Protein AF-0000000074067896 (afdb_homodimer)

InterPro domains:
  IPR001763 Rhodanese-like domain [PF00581] (88-175)
  IPR001763 Rhodanese-like domain [PF00581] (218-320)
  IPR001763 Rhodanese-like domain [PS50206] (88-178)
  IPR001763 Rhodanese-like domain [PS50206] (243-328)
  IPR001763 Rhodanese-like domain [SM00450] (63-179)
  IPR001763 Rhodanese-like domain [SM00450] (208-325)
  IPR036873 Rhodanese-like domain superfamily [G3DSA:3.40.250.10] (55-195)
  IPR036873 Rhodanese-like domain superfamily [G3DSA:3.40.250.10] (203-328)
  IPR036873 Rhodanese-like domain superfamily [SSF52821] (59-175)
  IPR036873 Rhodanese-like domain superfamily [SSF52821] (201-320)
  IPR045078 Sulfurtransferase TST/MPST-like [PTHR11364] (62-326)

pLDDT: mean 81.61, std 26.77, range [20.41, 98.81]

Solvent-accessible surface area (backbone atoms only — not comparable to full-atom values): 37944 Å² total; per-residue (Å²): 138,82,81,78,78,79,77,76,78,80,76,79,82,77,80,79,77,75,78,75,72,79,80,76,76,78,79,76,80,80,75,83,76,83,76,79,80,77,83,74,81,74,78,76,73,74,65,79,75,66,58,75,70,67,72,69,76,68,55,58,63,33,46,58,67,55,50,49,51,40,60,74,68,63,53,71,62,45,41,30,37,34,28,48,94,54,46,70,59,37,50,53,49,38,35,67,46,34,56,60,84,36,38,83,39,58,44,73,65,51,28,58,96,49,39,70,52,48,55,67,56,40,28,54,54,42,14,63,59,34,36,36,70,80,36,37,34,35,28,20,19,80,52,76,51,31,45,18,30,32,52,48,48,50,41,41,32,29,55,46,74,51,50,26,33,38,51,33,19,49,53,41,42,52,56,48,31,77,74,34,84,86,50,61,67,40,59,50,86,65,77,54,91,40,78,29,66,39,72,43,26,41,41,49,74,46,45,45,53,70,70,57,56,58,52,31,75,75,66,59,66,46,48,43,36,31,24,34,49,72,47,32,43,59,18,69,39,81,93,57,95,30,31,37,57,61,85,46,39,77,54,39,57,71,67,48,37,38,76,89,79,47,37,71,48,50,71,67,55,40,50,49,53,39,50,75,62,67,58,51,69,88,40,39,32,36,27,20,15,74,63,30,34,51,14,28,33,49,44,52,52,38,46,74,71,64,33,50,51,21,36,28,44,60,25,47,64,45,43,69,71,70,50,59,72,89,46,40,53,47,49,77,70,76,69,78,126,139,82,83,76,78,80,77,75,77,81,76,78,82,76,80,79,78,75,78,75,74,77,80,77,76,76,81,75,78,81,77,81,75,83,79,81,79,78,83,75,80,73,78,75,73,74,67,78,73,67,58,76,70,67,70,68,78,67,56,59,62,33,46,56,66,55,50,49,51,41,59,73,69,64,53,70,61,44,41,31,36,35,28,49,94,54,47,69,59,35,49,53,49,37,34,65,46,35,58,59,87,35,38,83,39,57,42,75,64,50,28,58,95,48,37,68,52,45,55,66,56,39,29,54,53,43,13,63,59,33,36,36,72,80,36,36,34,36,27,20,20,80,53,77,50,30,47,20,30,32,52,48,48,50,41,40,32,30,55,47,75,50,49,26,32,39,52,34,19,49,54,41,42,51,55,48,31,76,74,34,84,85,50,60,67,36,59,51,85,64,76,53,90,39,77,29,66,39,73,42,27,42,41,52,74,46,46,47,53,70,69,58,56,58,51,31,76,74,66,59,65,48,49,43,36,32,25,34,49,72,48,33,42,60,18,69,41,81,96,54,96,30,30,37,56,62,86,45,39,79,52,40,58,70,66,47,36,38,76,90,78,47,39,70,49,52,71,69,55,40,50,50,52,40,50,75,62,66,60,49,70,90,40,39,33,37,28,21,15,74,63,32,35,52,13,28,33,49,43,51,52,39,46,74,71,63,33,50,52,21,34,28,44,60,25,48,63,45,43,70,71,68,49,58,74,89,46,40,53,47,49,78,70,76,69,78,127

Sequence (674 aa):
MSLVVLQHPLVPVNEQVVNSLPPLPPPLNPTHLAIHNTKKTISYDVPSLTSPLFSKKYEVDISPNHLLTLLITKRKICLFEASTGDEARSREQFLTEHIETAQLLYHSNLSHSGVPVHPLQFQRYTRSLGVDNDCHVVIYDRGQMIWSTYAAWIFKLFGHQRVSILSGGFLAWKTQMARSAQYHTDSGEEEPPGQGDLLTSWNHSLVITFDDVLLNTELHTYDVVDAQTKQEYMGEASGALYGHIQGAVNVPIDTMYDWKTNKWRSAAEIEQTFGEAGLSRNKPVIVYCSTSLRSSMLWWVLKRMNYDARVYFGGWPEWVVRAPDDMKPLRKITIASMSLVVLQHPLVPVNEQVVNSLPPLPPPLNPTHLAIHNTKKTISYDVPSLTSPLFSKKYEVDISPNHLLTLLITKRKICLFEASTGDEARSREQFLTEHIETAQLLYHSNLSHSGVPVHPLQFQRYTRSLGVDNDCHVVIYDRGQMIWSTYAAWIFKLFGHQRVSILSGGFLAWKTQMARSAQYHTDSGEEEPPGQGDLLTSWNHSLVITFDDVLLNTELHTYDVVDAQTKQEYMGEASGALYGHIQGAVNVPIDTMYDWKTNKWRSAAEIEQTFGEAGLSRNKPVIVYCSTSLRSSMLWWVLKRMNYDARVYFGGWPEWVVRAPDDMKPLRKITIAS

Foldseek 3Di:
DDPPPPCPDDPDDPDDPPPPDPDDPDDPDPDPDPPPPPPPPPPPPVPPPPPVPPVPPQDQEDELVRVLVCVVVVPQAAEEEFADPPNVVVVVVVQAKDFPPYAYDYPVQQDDQLHGDDLVSVLQVVQQLVDALPHQYEYFYQQPLLRRLSVQLSCVQFPRDRYHYYQLGPNSLVVVVVVDVSTDMDHHHDHRPHGYHHHTDGDCLAADEPVVVQVCVPVVLAAEEEQEDPCQCQQNDPDDWGHDFPRYFYDHCCQQAPSVVRGGDDPVSVVVSCVVSVDDLVGAYEYAYDRQSRRSSVVSVCVVNNHRYYYHSCHPVVCVPPPDPVGTDTHPPPPDD/DDPPPPPPDDPDDPDDPPPPDPDDPDDPDPPPPPPDPPPPPPPPPVPPCVVVCPVPPQDQEDELVRVLVCVVVVPQAAEEEFADPPNVVVVVVVQAKDFPPYAYDYPVQQDDQLHGDDLVSVLQVVQQLVDALPHQYEYFYQQPLLRRLSVQLSCVQFPRDRYHYYQLGPNSLVVVVVVDVSTDMDHHHDHRPHGYHHHTDGDCLAADEPVVVQVCVPVVLAAEEEQEDPCQQQQNDPDDWGHDFPRHFYDHCCQQAPSVVRGGDDPVSVVVSCVVSVDDLVGAYEYAYDRQSRRSSVVSVCVVNNHRYYYHSCHPVVCVPPPDPVGTDTHPPPPDD

Organism: Necator americanus (NCBI:txid51031)

Nearest PDB structures (foldseek):
  5wqk-assembly2_B  TM=8.716E-01  e=8.643E-24  Mus musculus
  1uar-assembly1_A  TM=8.631E-01  e=3.890E-20  Thermus thermophilus
  1h4m-assembly1_X  TM=8.794E-01  e=1.154E-18  Azotobacter vinelandii
  3hwi-assembly1_A  TM=8.701E-01  e=8.975E-19  Mycobacterium tuberculosis
  3aax-assembly2_B  TM=8.329E-01  e=8.429E-19  Mycobacterium tuberculosis

Secondary structure (DSSP, 8-state):
---------------------PPPPP------------------------S--------SEE-HHHHHHHHHTT--EEEEEEP-S-HHHHHHHHHH-EETT-EEE-GGGTEETTEEPPHHHHHHHHHHTT--TT-EEEEE-SS-SHHHHHHHHHHHHTT---EEEETTHHHHHHHHHHH-TT--EE-SPPPP-S---------GGGB--HHHHHHHHHH--SEEEE-S-HHHHTT--SSS--B--TTPEE--GGGTEETTTTEEPPHHHHHHHHHHTT--TTS-EEEE-SSSHHHHHHHHHHHHTT--EEE-TTHHHHHHHHS-GGGS-B-------/---------------------PPPPP------------------------S--------SEE-HHHHHHHHHTT--EEEEEEP-S-HHHHHHHHHH-EETT-EEE-GGGTEETTEEPPHHHHHHHHHHTT--TT-EEEEE-SS-SHHHHHHHHHHHHTT---EEEETTHHHHHHHHHHH-TT--EE-SPPPP-S---------GGGB--HHHHHHHHHH--SEEEE-S-HHHHTT--SSS--B--TTPEE--GGGTEETTTTEEPPHHHHHHHHHHTT--TTS-EEEE-SSSHHHHHHHHHHHHTT--EEE-TTHHHHHHHHS-GGGS-B-------

Structure (mmCIF, N/CA/C/O backbone):
data_AF-0000000074067896-model_v1
#
loop_
_entity.id
_entity.type
_entity.pdbx_description
1 polymer 'Rhodanese-like protein'
#
loop_
_atom_site.group_PDB
_atom_site.id
_atom_site.type_symbol
_atom_site.label_atom_id
_atom_site.label_alt_id
_atom_site.label_comp_id
_atom_site.label_asym_id
_atom_site.label_entity_id
_atom_site.label_seq_id
_atom_site.pdbx_PDB_ins_code
_atom_site.Cartn_x
_atom_site.Cartn_y
_atom_site.Cartn_z
_atom_site.occupancy
_atom_site.B_iso_or_equiv
_atom_site.auth_seq_id
_atom_site.auth_comp_id
_atom_site.auth_asym_id
_atom_site.auth_atom_id
_atom_site.pdbx_PDB_model_num
ATOM 1 N N . MET A 1 1 ? 41.719 -53.062 34.812 1 25.62 1 MET A N 1
ATOM 2 C CA . MET A 1 1 ? 41.406 -51.625 34.75 1 25.62 1 MET A CA 1
ATOM 3 C C . MET A 1 1 ? 40.031 -51.406 34.125 1 25.62 1 MET A C 1
ATOM 5 O O . MET A 1 1 ? 39.844 -51.719 32.938 1 25.62 1 MET A O 1
ATOM 9 N N . SER A 1 2 ? 38.906 -51.562 34.875 1 25.03 2 SER A N 1
ATOM 10 C CA . SER A 1 2 ? 37.469 -51.844 34.688 1 25.03 2 SER A CA 1
ATOM 11 C C . SER A 1 2 ? 36.719 -50.625 34.188 1 25.03 2 SER A C 1
ATOM 13 O O . SER A 1 2 ? 36.781 -49.562 34.781 1 25.03 2 SER A O 1
ATOM 15 N N . LEU A 1 3 ? 36.625 -50.469 32.844 1 25.61 3 LEU A N 1
ATOM 16 C CA . LEU A 1 3 ? 36.094 -49.375 32.062 1 25.61 3 LEU A CA 1
ATOM 17 C C . LEU A 1 3 ? 34.625 -49.125 32.375 1 25.61 3 LEU A C 1
ATOM 19 O O . LEU A 1 3 ? 33.75 -49.969 32.094 1 25.61 3 LEU A O 1
ATOM 23 N N . VAL A 1 4 ? 34.281 -48.562 33.562 1 24.73 4 VAL A N 1
ATOM 24 C CA . VAL A 1 4 ? 32.938 -48.438 34.094 1 24.73 4 VAL A CA 1
ATOM 25 C C . VAL A 1 4 ? 32.094 -47.531 33.188 1 24.73 4 VAL A C 1
ATOM 27 O O . VAL A 1 4 ? 32.469 -46.375 32.906 1 24.73 4 VAL A O 1
ATOM 30 N N . VAL A 1 5 ? 31.359 -48.062 32.25 1 25.23 5 VAL A N 1
ATOM 31 C CA . VAL A 1 5 ? 30.5 -47.562 31.172 1 25.23 5 VAL A CA 1
ATOM 32 C C . VAL A 1 5 ? 29.359 -46.719 31.781 1 25.23 5 VAL A C 1
ATOM 34 O O . VAL A 1 5 ? 28.516 -47.281 32.5 1 25.23 5 VAL A O 1
ATOM 37 N N . LEU A 1 6 ? 29.594 -45.5 32.281 1 24.34 6 LEU A N 1
ATOM 38 C CA . LEU A 1 6 ? 28.641 -44.688 33.031 1 24.34 6 LEU A CA 1
ATOM 39 C C . LEU A 1 6 ? 27.391 -44.406 32.188 1 24.34 6 LEU A C 1
ATOM 41 O O . LEU A 1 6 ? 27.5 -43.906 31.062 1 24.34 6 LEU A O 1
ATOM 45 N N . GLN A 1 7 ? 26.359 -45.156 32.312 1 22.91 7 GLN A N 1
ATOM 46 C CA . GLN A 1 7 ? 25.062 -45.219 31.625 1 22.91 7 GLN A CA 1
ATOM 47 C C . GLN A 1 7 ? 24.266 -43.938 31.859 1 22.91 7 GLN A C 1
ATOM 49 O O . GLN A 1 7 ? 23.891 -43.656 33 1 22.91 7 GLN A O 1
ATOM 54 N N . HIS A 1 8 ? 24.594 -42.781 31.328 1 25.02 8 HIS A N 1
ATOM 55 C CA . HIS A 1 8 ? 23.875 -41.562 31.656 1 25.02 8 HIS A CA 1
ATOM 56 C C . HIS A 1 8 ? 22.422 -41.656 31.25 1 25.02 8 HIS A C 1
ATOM 58 O O . HIS A 1 8 ? 22.109 -42 30.109 1 25.02 8 HIS A O 1
ATOM 64 N N . PRO A 1 9 ? 21.516 -41.812 32.188 1 23.84 9 PRO A N 1
ATOM 65 C CA . PRO A 1 9 ? 20.094 -42.031 31.938 1 23.84 9 PRO A CA 1
ATOM 66 C C . PRO A 1 9 ? 19.453 -40.875 31.156 1 23.84 9 PRO A C 1
ATOM 68 O O . PRO A 1 9 ? 19.922 -39.75 31.219 1 23.84 9 PRO A O 1
ATOM 71 N N . LEU A 1 10 ? 18.734 -41.125 30.094 1 23.16 10 LEU A N 1
ATOM 72 C CA . LEU A 1 10 ? 18.031 -40.344 29.094 1 23.16 10 LEU A CA 1
ATOM 73 C C . LEU A 1 10 ? 16.922 -39.5 29.734 1 23.16 10 LEU A C 1
ATOM 75 O O . LEU A 1 10 ? 16.047 -40.062 30.422 1 23.16 10 LEU A O 1
ATOM 79 N N . VAL A 1 11 ? 17.156 -38.344 30.25 1 24.75 11 VAL A N 1
ATOM 80 C CA . VAL A 1 11 ? 16.203 -37.469 30.891 1 24.75 11 VAL A CA 1
ATOM 81 C C . VAL A 1 11 ? 14.992 -37.25 29.969 1 24.75 11 VAL A C 1
ATOM 83 O O . VAL A 1 11 ? 15.156 -36.969 28.781 1 24.75 11 VAL A O 1
ATOM 86 N N . PRO A 1 12 ? 13.836 -37.75 30.359 1 22.09 12 PRO A N 1
ATOM 87 C CA . PRO A 1 12 ? 12.633 -37.719 29.531 1 22.09 12 PRO A CA 1
ATOM 88 C C . PRO A 1 12 ? 12.211 -36.281 29.172 1 22.09 12 PRO A C 1
ATOM 90 O O . PRO A 1 12 ? 12.516 -35.344 29.906 1 22.09 12 PRO A O 1
ATOM 93 N N . VAL A 1 13 ? 11.914 -36 27.875 1 23.34 13 VAL A N 1
ATOM 94 C CA . VAL A 1 13 ? 11.508 -34.844 27.094 1 23.34 13 VAL A CA 1
ATOM 95 C C . VAL A 1 13 ? 10.219 -34.25 27.672 1 23.34 13 VAL A C 1
ATOM 97 O O . VAL A 1 13 ? 9.211 -34.969 27.781 1 23.34 13 VAL A O 1
ATOM 100 N N . ASN A 1 14 ? 10.297 -33.344 28.625 1 21.31 14 ASN A N 1
ATOM 101 C CA . ASN A 1 14 ? 9.211 -32.625 29.281 1 21.31 14 ASN A CA 1
ATOM 102 C C . ASN A 1 14 ? 8.188 -32.125 28.266 1 21.31 14 ASN A C 1
ATOM 104 O O . ASN A 1 14 ? 8.547 -31.609 27.203 1 21.31 14 ASN A O 1
ATOM 108 N N . GLU A 1 15 ? 6.949 -32.5 28.406 1 22.09 15 GLU A N 1
ATOM 109 C CA . GLU A 1 15 ? 5.684 -32.25 27.719 1 22.09 15 GLU A CA 1
ATOM 110 C C . GLU A 1 15 ? 5.414 -30.766 27.531 1 22.09 15 GLU A C 1
ATOM 112 O O . GLU A 1 15 ? 5.551 -29.984 28.484 1 22.09 15 GLU A O 1
ATOM 117 N N . GLN A 1 16 ? 5.539 -30.234 26.297 1 20.47 16 GLN A N 1
ATOM 118 C CA . GLN A 1 16 ? 5.32 -28.891 25.75 1 20.47 16 GLN A CA 1
ATOM 119 C C . GLN A 1 16 ? 3.941 -28.359 26.141 1 20.47 16 GLN A C 1
ATOM 121 O O . GLN A 1 16 ? 2.928 -29.016 25.891 1 20.47 16 GLN A O 1
ATOM 126 N N . VAL A 1 17 ? 3.818 -27.609 27.188 1 20.75 17 VAL A N 1
ATOM 127 C CA . VAL A 1 17 ? 2.609 -26.953 27.672 1 20.75 17 VAL A CA 1
ATOM 128 C C . VAL A 1 17 ? 1.927 -26.219 26.531 1 20.75 17 VAL A C 1
ATOM 130 O O . VAL A 1 17 ? 2.529 -25.344 25.906 1 20.75 17 VAL A O 1
ATOM 133 N N . VAL A 1 18 ? 0.949 -26.734 25.922 1 22.38 18 VAL A N 1
ATOM 134 C CA . VAL A 1 18 ? 0.022 -26.234 24.922 1 22.38 18 VAL A CA 1
ATOM 135 C C . VAL A 1 18 ? -0.662 -24.969 25.438 1 22.38 18 VAL A C 1
ATOM 137 O O . VAL A 1 18 ? -1.325 -25 26.484 1 22.38 18 VAL A O 1
ATOM 140 N N . ASN A 1 19 ? 0.006 -23.844 25.359 1 20.81 19 ASN A N 1
ATOM 141 C CA . ASN A 1 19 ? -0.555 -22.547 25.719 1 20.81 19 ASN A CA 1
ATOM 142 C C . ASN A 1 19 ? -1.975 -22.375 25.188 1 20.81 19 ASN A C 1
ATOM 144 O O . ASN A 1 19 ? -2.197 -22.438 23.984 1 20.81 19 ASN A O 1
ATOM 148 N N . SER A 1 20 ? -2.924 -22.766 25.844 1 22.56 20 SER A N 1
ATOM 149 C CA . SER A 1 20 ? -4.352 -22.688 25.562 1 22.56 20 SER A CA 1
ATOM 150 C C . SER A 1 20 ? -4.762 -21.266 25.188 1 22.56 20 SER A C 1
ATOM 152 O O . SER A 1 20 ? -4.355 -20.297 25.844 1 22.56 20 SER A O 1
ATOM 154 N N . LEU A 1 21 ? -5.082 -20.984 23.922 1 23.03 21 LEU A N 1
ATOM 155 C CA . LEU A 1 21 ? -5.559 -19.797 23.25 1 23.03 21 LEU A CA 1
ATOM 156 C C . LEU A 1 21 ? -6.656 -19.109 24.047 1 23.03 21 LEU A C 1
ATOM 158 O O . LEU A 1 21 ? -7.516 -19.766 24.625 1 23.03 21 LEU A O 1
ATOM 162 N N . PRO A 1 22 ? -6.422 -17.891 24.547 1 25.48 22 PRO A N 1
ATOM 163 C CA . PRO A 1 22 ? -7.426 -17.219 25.375 1 25.48 22 PRO A CA 1
ATOM 164 C C . PRO A 1 22 ? -8.828 -17.297 24.781 1 25.48 22 PRO A C 1
ATOM 166 O O . PRO A 1 22 ? -8.977 -17.406 23.562 1 25.48 22 PRO A O 1
ATOM 169 N N . PRO A 1 23 ? -9.805 -17.672 25.453 1 25.08 23 PRO A N 1
ATOM 170 C CA . PRO A 1 23 ? -11.148 -17.906 24.938 1 25.08 23 PRO A CA 1
ATOM 171 C C . PRO A 1 23 ? -11.719 -16.672 24.234 1 25.08 23 PRO A C 1
ATOM 173 O O . PRO A 1 23 ? -11.344 -15.547 24.547 1 25.08 23 PRO A O 1
ATOM 176 N N . LEU A 1 24 ? -12.211 -16.766 22.969 1 26.52 24 LEU A N 1
ATOM 177 C CA . LEU A 1 24 ? -12.82 -15.805 22.062 1 26.52 24 LEU A CA 1
ATOM 178 C C . LEU A 1 24 ? -13.922 -15.023 22.781 1 26.52 24 LEU A C 1
ATOM 180 O O . LEU A 1 24 ? -14.68 -15.594 23.562 1 26.52 24 LEU A O 1
ATOM 184 N N . PRO A 1 25 ? -13.758 -13.742 22.891 1 26.56 25 PRO A N 1
ATOM 185 C CA . PRO A 1 25 ? -14.75 -12.953 23.625 1 26.56 25 PRO A CA 1
ATOM 186 C C . PRO A 1 25 ? -16.188 -13.25 23.188 1 26.56 25 PRO A C 1
ATOM 188 O O . PRO A 1 25 ? -16.406 -13.711 22.062 1 26.56 25 PRO A O 1
ATOM 191 N N . PRO A 1 26 ? -17.109 -13.289 24.094 1 26.11 26 PRO A N 1
ATOM 192 C CA . PRO A 1 26 ? -18.484 -13.727 23.828 1 26.11 26 PRO A CA 1
ATOM 193 C C . PRO A 1 26 ? -19.172 -12.898 22.75 1 26.11 26 PRO A C 1
ATOM 195 O O . PRO A 1 26 ? -18.812 -11.742 22.531 1 26.11 26 PRO A O 1
ATOM 198 N N . PRO A 1 27 ? -19.938 -13.492 21.797 1 24.48 27 PRO A N 1
ATOM 199 C CA . PRO A 1 27 ? -20.609 -12.922 20.641 1 24.48 27 PRO A CA 1
ATOM 200 C C . PRO A 1 27 ? -21.594 -11.82 21 1 24.48 27 PRO A C 1
ATOM 202 O O . PRO A 1 27 ? -22.359 -11.969 21.953 1 24.48 27 PRO A O 1
ATOM 205 N N . LEU A 1 28 ? -21.188 -10.602 20.891 1 25.12 28 LEU A N 1
ATOM 206 C CA . LEU A 1 28 ? -22.078 -9.492 21.188 1 25.12 28 LEU A CA 1
ATOM 207 C C . LEU A 1 28 ? -23.438 -9.68 20.5 1 25.12 28 LEU A C 1
ATOM 209 O O . LEU A 1 28 ? -23.516 -10.258 19.422 1 25.12 28 LEU A O 1
ATOM 213 N N . ASN A 1 29 ? -24.531 -9.625 21.234 1 24.11 29 ASN A N 1
ATOM 214 C CA . ASN A 1 29 ? -25.922 -9.805 20.875 1 24.11 29 ASN A CA 1
ATOM 215 C C . ASN A 1 29 ? -26.344 -8.875 19.734 1 24.11 29 ASN A C 1
ATOM 217 O O . ASN A 1 29 ? -26.062 -7.676 19.781 1 24.11 29 ASN A O 1
ATOM 221 N N . PRO A 1 30 ? -26.656 -9.406 18.516 1 23.73 30 PRO A N 1
ATOM 222 C CA . PRO A 1 30 ? -27.031 -8.711 17.281 1 23.73 30 PRO A CA 1
ATOM 223 C C . PRO A 1 30 ? -28.234 -7.797 17.453 1 23.73 30 PRO A C 1
ATOM 225 O O . PRO A 1 30 ? -29.312 -8.25 17.875 1 23.73 30 PRO A O 1
ATOM 228 N N . THR A 1 31 ? -28.062 -6.598 18 1 23.12 31 THR A N 1
ATOM 229 C CA . THR A 1 31 ? -29.234 -5.738 18.062 1 23.12 31 THR A CA 1
ATOM 230 C C . THR A 1 31 ? -29.906 -5.609 16.703 1 23.12 31 THR A C 1
ATOM 232 O O . THR A 1 31 ? -29.234 -5.402 15.695 1 23.12 31 THR A O 1
ATOM 235 N N . HIS A 1 32 ? -31.109 -6 16.484 1 22.16 32 HIS A N 1
ATOM 236 C CA . HIS A 1 32 ? -32.094 -6.086 15.406 1 22.16 32 HIS A CA 1
ATOM 237 C C . HIS A 1 32 ? -32.344 -4.723 14.766 1 22.16 32 HIS A C 1
ATOM 239 O O . HIS A 1 32 ? -33.031 -3.881 15.344 1 22.16 32 HIS A O 1
ATOM 245 N N . LEU A 1 33 ? -31.359 -4.035 14.195 1 20.62 33 LEU A N 1
ATOM 246 C CA . LEU A 1 33 ? -31.75 -2.773 13.578 1 20.62 33 LEU A CA 1
ATOM 247 C C . LEU A 1 33 ? -32.719 -3.012 12.422 1 20.62 33 LEU A C 1
ATOM 249 O O . LEU A 1 33 ? -32.438 -3.826 11.531 1 20.62 33 LEU A O 1
ATOM 253 N N . ALA A 1 34 ? -33.969 -2.648 12.453 1 23.31 34 ALA A N 1
ATOM 254 C CA . ALA A 1 34 ? -35.125 -2.629 11.539 1 23.31 34 ALA A CA 1
ATOM 255 C C . ALA A 1 34 ? -34.812 -1.83 10.281 1 23.31 34 ALA A C 1
ATOM 257 O O . ALA A 1 34 ? -34.594 -0.615 10.344 1 23.31 34 ALA A O 1
ATOM 258 N N . ILE A 1 35 ? -34.031 -2.398 9.32 1 23.59 35 ILE A N 1
ATOM 259 C CA . ILE A 1 35 ? -33.719 -1.744 8.062 1 23.59 35 ILE A CA 1
ATOM 260 C C . ILE A 1 35 ? -34.969 -1.595 7.215 1 23.59 35 ILE A C 1
ATOM 262 O O . ILE A 1 35 ? -35.594 -2.59 6.852 1 23.59 35 ILE A O 1
ATOM 266 N N . HIS A 1 36 ? -35.781 -0.493 7.352 1 22.97 36 HIS A N 1
ATOM 267 C CA . HIS A 1 36 ? -36.875 -0.132 6.461 1 22.97 36 HIS A CA 1
ATOM 268 C C . HIS A 1 36 ? -36.375 0.074 5.031 1 22.97 36 HIS A C 1
ATOM 270 O O . HIS A 1 36 ? -35.375 0.768 4.809 1 22.97 36 HIS A O 1
ATOM 276 N N . ASN A 1 37 ? -36.688 -0.863 4.07 1 22.02 37 ASN A N 1
ATOM 277 C CA . ASN A 1 37 ? -36.406 -1.112 2.656 1 22.02 37 ASN A CA 1
ATOM 278 C C . ASN A 1 37 ? -37 -0.02 1.772 1 22.02 37 ASN A C 1
ATOM 280 O O . ASN A 1 37 ? -38.156 -0.127 1.334 1 22.02 37 ASN A O 1
ATOM 284 N N . THR A 1 38 ? -37.031 1.289 1.996 1 24.33 38 THR A N 1
ATOM 285 C CA . THR A 1 38 ? -37.688 2.053 0.953 1 24.33 38 THR A CA 1
ATOM 286 C C . THR A 1 38 ? -36.906 2.008 -0.35 1 24.33 38 THR A C 1
ATOM 288 O O . THR A 1 38 ? -35.719 2.309 -0.364 1 24.33 38 THR A O 1
ATOM 291 N N . LYS A 1 39 ? -37.406 1.376 -1.431 1 22.58 39 LYS A N 1
ATOM 292 C CA . LYS A 1 39 ? -37 1.126 -2.807 1 22.58 39 LYS A CA 1
ATOM 293 C C . LYS A 1 39 ? -36.812 2.434 -3.566 1 22.58 39 LYS A C 1
ATOM 295 O O . LYS A 1 39 ? -37.75 2.957 -4.172 1 22.58 39 LYS A O 1
ATOM 300 N N . LYS A 1 40 ? -36.062 3.447 -3.145 1 25.78 40 LYS A N 1
ATOM 301 C CA . LYS A 1 40 ? -35.906 4.535 -4.105 1 25.78 40 LYS A CA 1
ATOM 302 C C . LYS A 1 40 ? -35.094 4.094 -5.32 1 25.78 40 LYS A C 1
ATOM 304 O O . LYS A 1 40 ? -34 3.553 -5.176 1 25.78 40 LYS A O 1
ATOM 309 N N . THR A 1 41 ? -35.625 3.904 -6.469 1 24.64 41 THR A N 1
ATOM 310 C CA . THR A 1 41 ? -35.156 3.635 -7.832 1 24.64 41 THR A CA 1
ATOM 311 C C . THR A 1 41 ? -34.125 4.66 -8.273 1 24.64 41 THR A C 1
ATOM 313 O O . THR A 1 41 ? -34.469 5.816 -8.547 1 24.64 41 THR A O 1
ATOM 316 N N . ILE A 1 42 ? -32.969 4.797 -7.695 1 26 42 ILE A N 1
ATOM 317 C CA . ILE A 1 42 ? -32.062 5.824 -8.203 1 26 42 ILE A CA 1
ATOM 318 C C . ILE A 1 42 ? -31.547 5.418 -9.586 1 26 42 ILE A C 1
ATOM 320 O O . ILE A 1 42 ? -30.953 4.348 -9.742 1 26 42 ILE A O 1
ATOM 324 N N . SER A 1 43 ? -32.188 5.844 -10.609 1 25.91 43 SER A N 1
ATOM 325 C CA . SER A 1 43 ? -31.75 5.797 -12 1 25.91 43 SER A CA 1
ATOM 326 C C . SER A 1 43 ? -30.328 6.309 -12.148 1 25.91 43 SER A C 1
ATOM 328 O O . SER A 1 43 ? -30.016 7.445 -11.766 1 25.91 43 SER A O 1
ATOM 330 N N . TYR A 1 44 ? -29.359 5.414 -12.031 1 25.61 44 TYR A N 1
ATOM 331 C CA . TYR A 1 44 ? -27.953 5.77 -12.172 1 25.61 44 TYR A CA 1
ATOM 332 C C . TYR A 1 44 ? -27.625 6.164 -13.609 1 25.61 44 TYR A C 1
ATOM 334 O O . TYR A 1 44 ? -27.594 5.309 -14.5 1 25.61 44 TYR A O 1
ATOM 342 N N . ASP A 1 45 ? -28.188 7.176 -14.133 1 29.19 45 ASP A N 1
ATOM 343 C CA . ASP A 1 45 ? -27.578 7.703 -15.352 1 29.19 45 ASP A CA 1
ATOM 344 C C . ASP A 1 45 ? -26.078 7.883 -15.18 1 29.19 45 ASP A C 1
ATOM 346 O O . ASP A 1 45 ? -25.625 8.656 -14.328 1 29.19 45 ASP A O 1
ATOM 350 N N . VAL A 1 46 ? -25.344 6.867 -15.539 1 29.69 46 VAL A N 1
ATOM 351 C CA . VAL A 1 46 ? -23.891 6.941 -15.531 1 29.69 46 VAL A CA 1
ATOM 352 C C . VAL A 1 46 ? -23.422 8.094 -16.422 1 29.69 46 VAL A C 1
ATOM 354 O O . VAL A 1 46 ? -23.578 8.039 -17.641 1 29.69 46 VAL A O 1
ATOM 357 N N . PRO A 1 47 ? -23.734 9.32 -16.078 1 29.42 47 PRO A N 1
ATOM 358 C CA . PRO A 1 47 ? -23.172 10.32 -16.984 1 29.42 47 PRO A CA 1
ATOM 359 C C . PRO A 1 47 ? -21.719 10.031 -17.344 1 29.42 47 PRO A C 1
ATOM 361 O O . PRO A 1 47 ? -21 9.406 -16.578 1 29.42 47 PRO A O 1
ATOM 364 N N . SER A 1 48 ? -21.516 9.867 -18.641 1 31.03 48 SER A N 1
ATOM 365 C CA . SER A 1 48 ? -20.188 9.859 -19.266 1 31.03 48 SER A CA 1
ATOM 366 C C . SER A 1 48 ? -19.281 10.914 -18.625 1 31.03 48 SER A C 1
ATOM 368 O O . SER A 1 48 ? -19.516 12.109 -18.781 1 31.03 48 SER A O 1
ATOM 370 N N . LEU A 1 49 ? -18.922 10.719 -17.422 1 29.7 49 LEU A N 1
ATOM 371 C CA . LEU A 1 49 ? -18.141 11.656 -16.625 1 29.7 49 LEU A CA 1
ATOM 372 C C . LEU A 1 49 ? -16.875 12.086 -17.359 1 29.7 49 LEU A C 1
ATOM 374 O O . LEU A 1 49 ? -15.781 11.609 -17.047 1 29.7 49 LEU A O 1
ATOM 378 N N . THR A 1 50 ? -16.984 12.039 -18.688 1 32.28 50 THR A N 1
ATOM 379 C CA . THR A 1 50 ? -15.82 12.648 -19.328 1 32.28 50 THR A CA 1
ATOM 380 C C . THR A 1 50 ? -15.672 14.109 -18.906 1 32.28 50 THR A C 1
ATOM 382 O O . THR A 1 50 ? -15.086 14.914 -19.641 1 32.28 50 THR A O 1
ATOM 385 N N . SER A 1 51 ? -16.562 14.586 -18.016 1 30.58 51 SER A N 1
ATOM 386 C CA . SER A 1 51 ? -16.234 16 -17.859 1 30.58 51 SER A CA 1
ATOM 387 C C . SER A 1 51 ? -14.742 16.188 -17.594 1 30.58 51 SER A C 1
ATOM 389 O O . SER A 1 51 ? -14.133 15.406 -16.859 1 30.58 51 SER A O 1
ATOM 391 N N . PRO A 1 52 ? -14.102 16.891 -18.5 1 31.8 52 PRO A N 1
ATOM 392 C CA . PRO A 1 52 ? -12.727 17.25 -18.125 1 31.8 52 PRO A CA 1
ATOM 393 C C . PRO A 1 52 ? -12.594 17.609 -16.656 1 31.8 52 PRO A C 1
ATOM 395 O O . PRO A 1 52 ? -13.273 18.5 -16.156 1 31.8 52 PRO A O 1
ATOM 398 N N . LEU A 1 53 ? -12.703 16.562 -15.828 1 32.12 53 LEU A N 1
ATOM 399 C CA . LEU A 1 53 ? -12.508 16.906 -14.422 1 32.12 53 LEU A CA 1
ATOM 400 C C . LEU A 1 53 ? -11.523 18.047 -14.266 1 32.12 53 LEU A C 1
ATOM 402 O O . LEU A 1 53 ? -10.328 17.891 -14.531 1 32.12 53 LEU A O 1
ATOM 406 N N . PHE A 1 54 ? -11.898 19.203 -14.773 1 29.47 54 PHE A N 1
ATOM 407 C CA . PHE A 1 54 ? -11.164 20.328 -14.234 1 29.47 54 PHE A CA 1
ATOM 408 C C . PHE A 1 54 ? -10.703 20.047 -12.805 1 29.47 54 PHE A C 1
ATOM 410 O O . PHE A 1 54 ? -11.523 19.797 -11.922 1 29.47 54 PHE A O 1
ATOM 417 N N . SER A 1 55 ? -9.766 19.219 -12.648 1 36.72 55 SER A N 1
ATOM 418 C CA . SER A 1 55 ? -9.141 19.094 -11.328 1 36.72 55 SER A CA 1
ATOM 419 C C . SER A 1 55 ? -9.203 20.406 -10.562 1 36.72 55 SER A C 1
ATOM 421 O O . SER A 1 55 ? -8.57 21.391 -10.953 1 36.72 55 SER A O 1
ATOM 423 N N . LYS A 1 56 ? -10.297 20.953 -10.266 1 39.88 56 LYS A N 1
ATOM 424 C CA . LYS A 1 56 ? -10.359 22.094 -9.375 1 39.88 56 LYS A CA 1
ATOM 425 C C . LYS A 1 56 ? -9.258 22.031 -8.312 1 39.88 56 LYS A C 1
ATOM 427 O O . LYS A 1 56 ? -9.164 21.047 -7.574 1 39.88 56 LYS A O 1
ATOM 432 N N . LYS A 1 57 ? -8.227 22.656 -8.531 1 47.06 57 LYS A N 1
ATOM 433 C CA . LYS A 1 57 ? -7.066 22.875 -7.68 1 47.06 57 LYS A CA 1
ATOM 434 C C . LYS A 1 57 ? -7.484 23.156 -6.242 1 47.06 57 LYS A C 1
ATOM 436 O O . LYS A 1 57 ? -8.117 24.188 -5.969 1 47.06 57 LYS A O 1
ATOM 441 N N . TYR A 1 58 ? -7.898 22.094 -5.57 1 49.06 58 TYR A N 1
ATOM 442 C CA . TYR A 1 58 ? -8.125 22.359 -4.152 1 49.06 58 TYR A CA 1
ATOM 443 C C . TYR A 1 58 ? -6.961 23.141 -3.551 1 49.06 58 TYR A C 1
ATOM 445 O O . TYR A 1 58 ? -5.809 22.969 -3.963 1 49.06 58 TYR A O 1
ATOM 453 N N . GLU A 1 59 ? -7.434 24.156 -2.869 1 68.12 59 GLU A N 1
ATOM 454 C CA . GLU A 1 59 ? -6.422 24.922 -2.145 1 68.12 59 GLU A CA 1
ATOM 455 C C . GLU A 1 59 ? -5.746 24.062 -1.074 1 68.12 59 GLU A C 1
ATOM 457 O O . GLU A 1 59 ? -6.422 23.422 -0.268 1 68.12 59 GLU A O 1
ATOM 462 N N . VAL A 1 60 ? -4.5 23.906 -1.115 1 83 60 VAL A N 1
ATOM 463 C CA . VAL A 1 60 ? -3.697 23.094 -0.205 1 83 60 VAL A CA 1
ATOM 464 C C . VAL A 1 60 ? -3.869 23.594 1.226 1 83 60 VAL A C 1
ATOM 466 O O . VAL A 1 60 ? -4.016 22.812 2.158 1 83 60 VAL A O 1
ATOM 469 N N . ASP A 1 61 ? -4.086 24.953 1.388 1 91.25 61 ASP A N 1
ATOM 470 C CA . ASP A 1 61 ? -4.355 25.594 2.676 1 91.25 61 ASP A CA 1
ATOM 471 C C . ASP A 1 61 ? -5.621 26.438 2.617 1 91.25 61 ASP A C 1
ATOM 473 O O . ASP A 1 61 ? -5.734 27.344 1.786 1 91.25 61 ASP A O 1
ATOM 477 N N . ILE A 1 62 ? -6.543 26.141 3.516 1 95.25 62 ILE A N 1
ATOM 478 C CA . ILE A 1 62 ? -7.777 26.922 3.496 1 95.25 62 ILE A CA 1
ATOM 479 C C . ILE A 1 62 ? -7.867 27.766 4.758 1 95.25 62 ILE A C 1
ATOM 481 O O . ILE A 1 62 ? -7.414 27.359 5.828 1 95.25 62 ILE A O 1
ATOM 485 N N . SER A 1 63 ? -8.43 28.953 4.57 1 96.06 63 SER A N 1
ATOM 486 C CA . SER A 1 63 ? -8.664 29.859 5.691 1 96.06 63 SER A CA 1
ATOM 487 C C . SER A 1 63 ? -9.922 29.484 6.457 1 96.06 63 SER A C 1
ATOM 489 O O . SER A 1 63 ? -10.766 28.75 5.949 1 96.06 63 SER A O 1
ATOM 491 N N . PRO A 1 64 ? -10.023 30 7.699 1 97.56 64 PRO A N 1
ATOM 492 C CA . PRO A 1 64 ? -11.281 29.781 8.43 1 97.56 64 PRO A CA 1
ATOM 493 C C . PRO A 1 64 ? -12.5 30.281 7.66 1 97.56 64 PRO A C 1
ATOM 495 O O . PRO A 1 64 ? -13.547 29.609 7.66 1 97.56 64 PRO A O 1
ATOM 498 N N . ASN A 1 65 ? -12.375 31.344 6.945 1 97.25 65 ASN A N 1
ATOM 499 C CA . ASN A 1 65 ? -13.492 31.859 6.16 1 97.25 65 ASN A CA 1
ATOM 500 C C . ASN A 1 65 ? -13.891 30.906 5.047 1 97.25 65 ASN A C 1
ATOM 502 O O . ASN A 1 65 ? -15.086 30.688 4.805 1 97.25 65 ASN A O 1
ATOM 506 N N . HIS A 1 66 ? -12.891 30.406 4.402 1 96.94 66 HIS A N 1
ATOM 507 C CA . HIS A 1 66 ? -13.172 29.438 3.348 1 96.94 66 HIS A CA 1
ATOM 508 C C . HIS A 1 66 ? -13.852 28.203 3.908 1 96.94 66 HIS A C 1
ATOM 510 O O . HIS A 1 66 ? -14.812 27.688 3.324 1 96.94 66 HIS A O 1
ATOM 516 N N . LEU A 1 67 ? -13.352 27.703 5.027 1 97.69 67 LEU A N 1
ATOM 517 C CA . LEU A 1 67 ? -13.977 26.547 5.652 1 97.69 67 LEU A CA 1
ATOM 518 C C . LEU A 1 67 ? -15.43 26.844 6.023 1 97.69 67 LEU A C 1
ATOM 520 O O . LEU A 1 67 ? -16.312 26.031 5.789 1 97.69 67 LEU A O 1
ATOM 524 N N . LEU A 1 68 ? -15.672 28.031 6.574 1 97.56 68 LEU A N 1
ATOM 525 C CA . LEU A 1 68 ? -17.031 28.438 6.926 1 97.56 68 LEU A CA 1
ATOM 526 C C . LEU A 1 68 ? -17.938 28.391 5.703 1 97.56 68 LEU A C 1
ATOM 528 O O . LEU A 1 68 ? -19.062 27.906 5.781 1 97.56 68 LEU A O 1
ATOM 532 N N . THR A 1 69 ? -17.422 28.891 4.609 1 96.88 69 THR A N 1
ATOM 533 C CA . THR A 1 69 ? -18.188 28.891 3.367 1 96.88 69 THR A CA 1
ATOM 534 C C . THR A 1 69 ? -18.562 27.469 2.955 1 96.88 69 THR A C 1
ATOM 536 O O . THR A 1 69 ? -19.688 27.219 2.547 1 96.88 69 THR A O 1
ATOM 539 N N . LEU A 1 70 ? -17.609 26.578 3.092 1 95.75 70 LEU A N 1
ATOM 540 C CA . LEU A 1 70 ? -17.859 25.188 2.74 1 95.75 70 LEU A CA 1
ATOM 541 C C . LEU A 1 70 ? -18.922 24.578 3.648 1 95.75 70 LEU A C 1
ATOM 543 O O . LEU A 1 70 ? -19.766 23.812 3.189 1 95.75 70 LEU A O 1
ATOM 547 N N . LEU A 1 71 ? -18.891 24.938 4.887 1 95.69 71 LEU A N 1
ATOM 548 C CA . LEU A 1 71 ? -19.828 24.406 5.863 1 95.69 71 LEU A CA 1
ATOM 549 C C . LEU A 1 71 ? -21.234 24.938 5.613 1 95.69 71 LEU A C 1
ATOM 551 O O . LEU A 1 71 ? -22.203 24.172 5.629 1 95.69 71 LEU A O 1
ATOM 555 N N . ILE A 1 72 ? -21.312 26.156 5.348 1 94.94 72 ILE A N 1
ATOM 556 C CA . ILE A 1 72 ? -22.609 26.812 5.164 1 94.94 72 ILE A CA 1
ATOM 557 C C . ILE A 1 72 ? -23.25 26.328 3.873 1 94.94 72 ILE A C 1
ATOM 559 O O . ILE A 1 72 ? -24.469 26.125 3.812 1 94.94 72 ILE A O 1
ATOM 563 N N . THR A 1 73 ? -22.438 26.156 2.824 1 95 73 THR A N 1
ATOM 564 C CA . THR A 1 73 ? -22.969 25.734 1.526 1 95 73 THR A CA 1
ATOM 565 C C . THR A 1 73 ? -23.125 24.219 1.46 1 95 73 THR A C 1
ATOM 567 O O . THR A 1 73 ? -23.453 23.672 0.406 1 95 73 THR A O 1
ATOM 570 N N . LYS A 1 74 ? -22.859 23.5 2.521 1 90.69 74 LYS A N 1
ATOM 571 C CA . LYS A 1 74 ? -23.062 22.062 2.689 1 90.69 74 LYS A CA 1
ATOM 572 C C . LYS A 1 74 ? -22.328 21.281 1.609 1 90.69 74 LYS A C 1
ATOM 574 O O . LYS A 1 74 ? -22.906 20.391 0.977 1 90.69 74 LYS A O 1
ATOM 579 N N . ARG A 1 75 ? -21.156 21.734 1.325 1 88.19 75 ARG A N 1
ATOM 580 C CA . ARG A 1 75 ? -20.297 20.969 0.441 1 88.19 75 ARG A CA 1
ATOM 581 C C . ARG A 1 75 ? -19.891 19.641 1.091 1 88.19 75 ARG A C 1
ATOM 583 O O . ARG A 1 75 ? -19.969 19.5 2.312 1 88.19 75 ARG A O 1
ATOM 590 N N . LYS A 1 76 ? -19.578 18.656 0.329 1 92.44 76 LYS A N 1
ATOM 591 C CA . LYS A 1 76 ? -19.172 17.344 0.854 1 92.44 76 LYS A CA 1
ATOM 592 C C . LYS A 1 76 ? -17.734 17.406 1.396 1 92.44 76 LYS A C 1
ATOM 594 O O . LYS A 1 76 ? -16.781 17.203 0.651 1 92.44 76 LYS A O 1
ATOM 599 N N . ILE A 1 77 ? -17.656 17.734 2.686 1 95.06 77 ILE A N 1
ATOM 600 C CA . ILE A 1 77 ? -16.328 17.797 3.318 1 95.06 77 ILE A CA 1
ATOM 601 C C . ILE A 1 77 ? -16.266 16.797 4.465 1 95.06 77 ILE A C 1
ATOM 603 O O . ILE A 1 77 ? -17.297 16.438 5.051 1 95.06 77 ILE A O 1
ATOM 607 N N . CYS A 1 78 ? -15.156 16.266 4.637 1 97 78 CYS A N 1
ATOM 608 C CA . CYS A 1 78 ? -14.781 15.516 5.828 1 97 78 CYS A CA 1
ATOM 609 C C . CYS A 1 78 ? -13.789 16.297 6.68 1 97 78 CYS A C 1
ATOM 611 O O . CYS A 1 78 ? -12.625 16.438 6.312 1 97 78 CYS A O 1
ATOM 613 N N . LEU A 1 79 ? -14.281 16.859 7.801 1 97.62 79 LEU A N 1
ATOM 614 C CA . LEU A 1 79 ? -13.477 17.719 8.656 1 97.62 79 LEU A CA 1
ATOM 615 C C . LEU A 1 79 ? -12.891 16.938 9.828 1 97.62 79 LEU A C 1
ATOM 617 O O . LEU A 1 79 ? -13.633 16.281 10.562 1 97.62 79 LEU A O 1
ATOM 621 N N . PHE A 1 80 ? -11.5 17.016 9.93 1 98.5 80 PHE A N 1
ATOM 622 C CA . PHE A 1 80 ? -10.844 16.234 10.961 1 98.5 80 PHE A CA 1
ATOM 623 C C . PHE A 1 80 ? -9.922 17.109 11.805 1 98.5 80 PHE A C 1
ATOM 625 O O . PHE A 1 80 ? -9.219 17.969 11.266 1 98.5 80 PHE A O 1
ATOM 632 N N . GLU A 1 81 ? -9.945 16.906 13.102 1 98.69 81 GLU A N 1
ATOM 633 C CA . GLU A 1 81 ? -8.875 17.359 13.984 1 98.69 81 GLU A CA 1
ATOM 634 C C . GLU A 1 81 ? -7.828 16.266 14.188 1 98.69 81 GLU A C 1
ATOM 636 O O . GLU A 1 81 ? -8.141 15.18 14.672 1 98.69 81 GLU A O 1
ATOM 641 N N . ALA A 1 82 ? -6.617 16.547 13.82 1 98.62 82 ALA A N 1
ATOM 642 C CA . ALA A 1 82 ? -5.531 15.594 14.023 1 98.62 82 ALA A CA 1
ATOM 643 C C . ALA A 1 82 ? -5.117 15.547 15.492 1 98.62 82 ALA A C 1
ATOM 645 O O . ALA A 1 82 ? -4.855 16.578 16.109 1 98.62 82 ALA A O 1
ATOM 646 N N . SER A 1 83 ? -5.051 14.383 16.078 1 98.12 83 SER A N 1
ATOM 647 C CA . SER A 1 83 ? -4.57 14.234 17.453 1 98.12 83 SER A CA 1
ATOM 648 C C . SER A 1 83 ? -3.051 14.359 17.516 1 98.12 83 SER A C 1
ATOM 650 O O . SER A 1 83 ? -2.363 14.219 16.5 1 98.12 83 SER A O 1
ATOM 652 N N . THR A 1 84 ? -2.617 14.641 18.688 1 96.31 84 THR A N 1
ATOM 653 C CA . THR A 1 84 ? -1.188 14.57 18.984 1 96.31 84 THR A CA 1
ATOM 654 C C . THR A 1 84 ? -0.787 13.164 19.406 1 96.31 84 THR A C 1
ATOM 656 O O . THR A 1 84 ? -1.596 12.234 19.328 1 96.31 84 THR A O 1
ATOM 659 N N . GLY A 1 85 ? 0.495 13.078 19.797 1 92.88 85 GLY A N 1
ATOM 660 C CA . GLY A 1 85 ? 0.941 11.812 20.344 1 92.88 85 GLY A CA 1
ATOM 661 C C . GLY A 1 85 ? 0.279 11.477 21.672 1 92.88 85 GLY A C 1
ATOM 662 O O . GLY A 1 85 ? 0.225 10.305 22.062 1 92.88 85 GLY A O 1
ATOM 663 N N . ASP A 1 86 ? -0.151 12.477 22.375 1 96 86 ASP A N 1
ATOM 664 C CA . ASP A 1 86 ? -0.974 12.305 23.578 1 96 86 ASP A CA 1
ATOM 665 C C . ASP A 1 86 ? -2.457 12.25 23.219 1 96 86 ASP A C 1
ATOM 667 O O . ASP A 1 86 ? -3.172 13.25 23.359 1 96 86 ASP A O 1
ATOM 671 N N . GLU A 1 87 ? -2.873 11.133 22.812 1 96.31 87 GLU A N 1
ATOM 672 C CA . GLU A 1 87 ? -4.207 10.961 22.25 1 96.31 87 GLU A CA 1
ATOM 673 C C . GLU A 1 87 ? -5.285 11.109 23.312 1 96.31 87 GLU A C 1
ATOM 675 O O . GLU A 1 87 ? -6.391 11.578 23.031 1 96.31 87 GLU A O 1
ATOM 680 N N . ALA A 1 88 ? -4.953 10.719 24.547 1 96.75 88 ALA A N 1
ATOM 681 C CA . ALA A 1 88 ? -5.91 10.898 25.641 1 96.75 88 ALA A CA 1
ATOM 682 C C . ALA A 1 88 ? -6.23 12.375 25.844 1 96.75 88 ALA A C 1
ATOM 684 O O . ALA A 1 88 ? -7.398 12.758 25.953 1 96.75 88 ALA A O 1
ATOM 685 N N . ARG A 1 89 ? -5.191 13.141 25.859 1 97.19 89 ARG A N 1
ATOM 686 C CA . ARG A 1 89 ? -5.375 14.578 26.016 1 97.19 89 ARG A CA 1
ATOM 687 C C . ARG A 1 89 ? -6.109 15.172 24.828 1 97.19 89 ARG A C 1
ATOM 689 O O . ARG A 1 89 ? -6.973 16.031 24.984 1 97.19 89 ARG A O 1
ATOM 696 N N . SER A 1 90 ? -5.703 14.773 23.609 1 97.94 90 SER A N 1
ATOM 697 C CA . SER A 1 90 ? -6.383 15.234 22.406 1 97.94 90 SER A CA 1
ATOM 698 C C . SER A 1 90 ? -7.875 14.93 22.469 1 97.94 90 SER A C 1
ATOM 700 O O . SER A 1 90 ? -8.695 15.773 22.094 1 97.94 90 SER A O 1
ATOM 702 N N . ARG A 1 91 ? -8.195 13.758 22.859 1 97.69 91 ARG A N 1
ATOM 703 C CA . ARG A 1 91 ? -9.594 13.359 22.953 1 97.69 91 ARG A CA 1
ATOM 704 C C . ARG A 1 91 ? -10.352 14.227 23.953 1 97.69 91 ARG A C 1
ATOM 706 O O . ARG A 1 91 ? -11.469 14.68 23.672 1 97.69 91 ARG A O 1
ATOM 713 N N . GLU A 1 92 ? -9.805 14.461 25.094 1 98 92 GLU A N 1
ATOM 714 C CA . GLU A 1 92 ? -10.422 15.312 26.109 1 98 92 GLU A CA 1
ATOM 715 C C . GLU A 1 92 ? -10.695 16.703 25.562 1 98 92 GLU A C 1
ATOM 717 O O . GLU A 1 92 ? -11.797 17.234 25.734 1 98 92 GLU A O 1
ATOM 722 N N . GLN A 1 93 ? -9.68 17.266 24.953 1 98.19 93 GLN A N 1
ATOM 723 C CA . GLN A 1 93 ? -9.82 18.609 24.406 1 98.19 93 GLN A CA 1
ATOM 724 C C . GLN A 1 93 ? -10.883 18.656 23.312 1 98.19 93 GLN A C 1
ATOM 726 O O . GLN A 1 93 ? -11.695 19.578 23.266 1 98.19 93 GLN A O 1
ATOM 731 N N . PHE A 1 94 ? -10.859 17.672 22.484 1 98.25 94 PHE A N 1
ATOM 732 C CA . PHE A 1 94 ? -11.828 17.578 21.391 1 98.25 94 PHE A CA 1
ATOM 733 C C . PHE A 1 94 ? -13.242 17.484 21.938 1 98.25 94 PHE A C 1
ATOM 735 O O . PHE A 1 94 ? -14.148 18.156 21.438 1 98.25 94 PHE A O 1
ATOM 742 N N . LEU A 1 95 ? -13.453 16.594 22.938 1 97.94 95 LEU A N 1
ATOM 743 C CA . LEU A 1 95 ? -14.773 16.406 23.516 1 97.94 95 LEU A CA 1
ATOM 744 C C . LEU A 1 95 ? -15.258 17.688 24.188 1 97.94 95 LEU A C 1
ATOM 746 O O . LEU A 1 95 ? -16.469 17.953 24.234 1 97.94 95 LEU A O 1
ATOM 750 N N . THR A 1 96 ? -14.344 18.438 24.734 1 98.19 96 THR A N 1
ATOM 751 C CA . THR A 1 96 ? -14.688 19.703 25.375 1 98.19 96 THR A CA 1
ATOM 752 C C . THR A 1 96 ? -15.156 20.719 24.328 1 98.19 96 THR A C 1
ATOM 754 O O . THR A 1 96 ? -16.188 21.375 24.516 1 98.19 96 THR A O 1
ATOM 757 N N . GLU A 1 97 ? -14.352 20.812 23.266 1 98.31 97 GLU A N 1
ATOM 758 C CA . GLU A 1 97 ? -14.695 21.766 22.219 1 98.31 97 GLU A CA 1
ATOM 759 C C . GLU A 1 97 ? -13.961 21.438 20.922 1 98.31 97 GLU A C 1
ATOM 761 O O . GLU A 1 97 ? -12.766 21.141 20.938 1 98.31 97 GLU A O 1
ATOM 766 N N . HIS A 1 98 ? -14.68 21.438 19.844 1 98.5 98 HIS A N 1
ATOM 767 C CA . HIS A 1 98 ? -14.102 21.25 18.516 1 98.5 98 HIS A CA 1
ATOM 768 C C . HIS A 1 98 ? -14.922 21.984 17.453 1 98.5 98 HIS A C 1
ATOM 770 O O . HIS A 1 98 ? -16.016 22.469 17.734 1 98.5 98 HIS A O 1
ATOM 776 N N . ILE A 1 99 ? -14.336 22.219 16.25 1 98.19 99 ILE A N 1
ATOM 777 C CA . ILE A 1 99 ? -15.078 22.844 15.164 1 98.19 99 ILE A CA 1
ATOM 778 C C . ILE A 1 99 ? -16.281 21.984 14.797 1 98.19 99 ILE A C 1
ATOM 780 O O . ILE A 1 99 ? -16.188 20.766 14.719 1 98.19 99 ILE A O 1
ATOM 784 N N . GLU A 1 100 ? -17.406 22.625 14.555 1 96.31 100 GLU A N 1
ATOM 785 C CA . GLU A 1 100 ? -18.641 21.906 14.258 1 96.31 100 GLU A CA 1
ATOM 786 C C . GLU A 1 100 ? -18.438 20.922 13.102 1 96.31 100 GLU A C 1
ATOM 788 O O . GLU A 1 100 ? -17.75 21.234 12.133 1 96.31 100 GLU A O 1
ATOM 793 N N . THR A 1 101 ? -18.938 19.688 13.266 1 94.56 101 THR A N 1
ATOM 794 C CA . THR A 1 101 ? -18.984 18.609 12.281 1 94.56 101 THR A CA 1
ATOM 795 C C . THR A 1 101 ? -17.656 17.859 12.227 1 94.56 101 THR A C 1
ATOM 797 O O . THR A 1 101 ? -17.531 16.844 11.555 1 94.56 101 THR A O 1
ATOM 800 N N . ALA A 1 102 ? -16.656 18.406 12.977 1 97.69 102 ALA A N 1
ATOM 801 C CA . ALA A 1 102 ? -15.344 17.766 12.914 1 97.69 102 ALA A CA 1
ATOM 802 C C . ALA A 1 102 ? -15.344 16.438 13.656 1 97.69 102 ALA A C 1
ATOM 804 O O . ALA A 1 102 ? -16.141 16.234 14.57 1 97.69 102 ALA A O 1
ATOM 805 N N . GLN A 1 103 ? -14.508 15.539 13.203 1 97.75 103 GLN A N 1
ATOM 806 C CA . GLN A 1 103 ? -14.195 14.289 13.891 1 97.75 103 GLN A CA 1
ATOM 807 C C . GLN A 1 103 ? -12.719 14.234 14.281 1 97.75 103 GLN A C 1
ATOM 809 O O . GLN A 1 103 ? -11.891 14.93 13.695 1 97.75 103 GLN A O 1
ATOM 814 N N . LEU A 1 104 ? -12.445 13.453 15.312 1 98.12 104 LEU A N 1
ATOM 815 C CA . LEU A 1 104 ? -11.062 13.312 15.758 1 98.12 104 LEU A CA 1
ATOM 816 C C . LEU A 1 104 ? -10.336 12.242 14.953 1 98.12 104 LEU A C 1
ATOM 818 O O . LEU A 1 104 ? -10.867 11.141 14.766 1 98.12 104 LEU A O 1
ATOM 822 N N . LEU A 1 105 ? -9.211 12.602 14.406 1 98.19 105 LEU A N 1
ATOM 823 C CA . LEU A 1 105 ? -8.336 11.703 13.664 1 98.19 105 LEU A CA 1
ATOM 824 C C . LEU A 1 105 ? -7.141 11.281 14.516 1 98.19 105 LEU A C 1
ATOM 826 O O . LEU A 1 105 ? -6.227 12.078 14.75 1 98.19 105 LEU A O 1
ATOM 830 N N . TYR A 1 106 ? -7.07 10.062 14.883 1 97.88 106 TYR A N 1
ATOM 831 C CA . TYR A 1 106 ? -6.047 9.586 15.797 1 97.88 106 TYR A CA 1
ATOM 832 C C . TYR A 1 106 ? -4.742 9.297 15.062 1 97.88 106 TYR A C 1
ATOM 834 O O . TYR A 1 106 ? -4.738 8.578 14.055 1 97.88 106 TYR A O 1
ATOM 842 N N . HIS A 1 107 ? -3.672 9.789 15.617 1 96.94 107 HIS A N 1
ATOM 843 C CA . HIS A 1 107 ? -2.346 9.625 15.031 1 96.94 107 HIS A CA 1
ATOM 844 C C . HIS A 1 107 ? -1.949 8.156 14.969 1 96.94 107 HIS A C 1
ATOM 846 O O . HIS A 1 107 ? -1.353 7.715 13.984 1 96.94 107 HIS A O 1
ATOM 852 N N . SER A 1 108 ? -2.307 7.359 15.922 1 95.94 108 SER A N 1
ATOM 853 C CA . SER A 1 108 ? -1.933 5.953 16.016 1 95.94 108 SER A CA 1
ATOM 854 C C . SER A 1 108 ? -2.58 5.125 14.914 1 95.94 108 SER A C 1
ATOM 856 O O . SER A 1 108 ? -2.131 4.02 14.617 1 95.94 108 SER A O 1
ATOM 858 N N . ASN A 1 109 ? -3.643 5.66 14.32 1 97.12 109 ASN A N 1
ATOM 859 C CA . ASN A 1 109 ? -4.297 4.957 13.219 1 97.12 109 ASN A CA 1
ATOM 860 C C . ASN A 1 109 ? -3.67 5.312 11.875 1 97.12 109 ASN A C 1
ATOM 862 O O . ASN A 1 109 ? -3.994 4.699 10.852 1 97.12 109 ASN A O 1
ATOM 866 N N . LEU A 1 110 ? -2.807 6.297 11.891 1 96.62 110 LEU A N 1
ATOM 867 C CA . LEU A 1 110 ? -2.143 6.738 10.672 1 96.62 110 LEU A CA 1
ATOM 868 C C . LEU A 1 110 ? -0.732 6.168 10.578 1 96.62 110 LEU A C 1
ATOM 870 O O . LEU A 1 110 ? -0.223 5.93 9.484 1 96.62 110 LEU A O 1
ATOM 874 N N . SER A 1 111 ? -0.142 6.043 11.727 1 91.69 111 SER A N 1
ATOM 875 C CA . SER A 1 111 ? 1.268 5.668 11.766 1 91.69 111 SER A CA 1
ATOM 876 C C . SER A 1 111 ? 1.61 4.945 13.07 1 91.69 111 SER A C 1
ATOM 878 O O . SER A 1 111 ? 0.979 5.184 14.102 1 91.69 111 SER A O 1
ATOM 880 N N . HIS A 1 112 ? 2.584 3.988 12.93 1 86.12 112 HIS A N 1
ATOM 881 C CA . HIS A 1 112 ? 3.195 3.35 14.094 1 86.12 112 HIS A CA 1
ATOM 882 C C . HIS A 1 112 ? 4.699 3.607 14.133 1 86.12 112 HIS A C 1
ATOM 884 O O . HIS A 1 112 ? 5.434 3.15 13.258 1 86.12 112 HIS A O 1
ATOM 890 N N . SER A 1 113 ? 5.168 4.348 15.109 1 76.38 113 SER A N 1
ATOM 891 C CA . SER A 1 113 ? 6.582 4.684 15.258 1 76.38 113 SER A CA 1
ATOM 892 C C . SER A 1 113 ? 7.129 5.328 13.984 1 76.38 113 SER A C 1
ATOM 894 O O . SER A 1 113 ? 8.203 4.953 13.508 1 76.38 113 SER A O 1
ATOM 896 N N . GLY A 1 114 ? 6.277 6.152 13.414 1 78.5 114 GLY A N 1
ATOM 897 C CA . GLY A 1 114 ? 6.727 6.918 12.258 1 78.5 114 GLY A CA 1
ATOM 898 C C . GLY A 1 114 ? 6.5 6.199 10.938 1 78.5 114 GLY A C 1
ATOM 899 O O . GLY A 1 114 ? 6.68 6.785 9.867 1 78.5 114 GLY A O 1
ATOM 900 N N . VAL A 1 115 ? 6.125 4.992 11 1 85.12 115 VAL A N 1
ATOM 901 C CA . VAL A 1 115 ? 5.875 4.219 9.789 1 85.12 115 VAL A CA 1
ATOM 902 C C . VAL A 1 115 ? 4.391 4.25 9.453 1 85.12 115 VAL A C 1
ATOM 904 O O . VAL A 1 115 ? 3.545 3.926 10.289 1 85.12 115 VAL A O 1
ATOM 907 N N . PRO A 1 116 ? 4.094 4.664 8.219 1 93.12 116 PRO A N 1
ATOM 908 C CA . PRO A 1 116 ? 2.68 4.625 7.832 1 93.12 116 PRO A CA 1
ATOM 909 C C . PRO A 1 116 ? 2.07 3.234 7.965 1 93.12 116 PRO A C 1
ATOM 911 O O . PRO A 1 116 ? 2.746 2.232 7.719 1 93.12 116 PRO A O 1
ATOM 914 N N . VAL A 1 117 ? 0.839 3.17 8.352 1 94.31 117 VAL A N 1
ATOM 915 C CA . VAL A 1 117 ? 0.134 1.902 8.508 1 94.31 117 VAL A CA 1
ATOM 916 C C . VAL A 1 117 ? -0.083 1.256 7.145 1 94.31 117 VAL A C 1
ATOM 918 O O . VAL A 1 117 ? 0.219 1.856 6.109 1 94.31 117 VAL A O 1
ATOM 921 N N . HIS A 1 118 ? -0.541 0.024 7.18 1 92.62 118 HIS A N 1
ATOM 922 C CA . HIS A 1 118 ? -0.883 -0.689 5.953 1 92.62 118 HIS A CA 1
ATOM 923 C C . HIS A 1 118 ? -2.035 -0.007 5.223 1 92.62 118 HIS A C 1
ATOM 925 O O . HIS A 1 118 ? -2.979 0.475 5.855 1 92.62 118 HIS A O 1
ATOM 931 N N . PRO A 1 119 ? -2.025 0.008 3.871 1 93.12 119 PRO A N 1
ATOM 932 C CA . PRO A 1 119 ? -3.098 0.663 3.119 1 93.12 119 PRO A CA 1
ATOM 933 C C . PRO A 1 119 ? -4.488 0.181 3.531 1 93.12 119 PRO A C 1
ATOM 935 O O . PRO A 1 119 ? -5.414 0.987 3.646 1 93.12 119 PRO A O 1
ATOM 938 N N . LEU A 1 120 ? -4.66 -1.045 3.834 1 91.81 120 LEU A N 1
ATOM 939 C CA . LEU A 1 120 ? -5.965 -1.605 4.168 1 91.81 120 LEU A CA 1
ATOM 940 C C . LEU A 1 120 ? -6.402 -1.171 5.562 1 91.81 120 LEU A C 1
ATOM 942 O O . LEU A 1 120 ? -7.598 -1.02 5.824 1 91.81 120 LEU A O 1
ATOM 946 N N . GLN A 1 121 ? -5.398 -0.976 6.453 1 92.81 121 GLN A N 1
ATOM 947 C CA . GLN A 1 121 ? -5.707 -0.46 7.781 1 92.81 121 GLN A CA 1
ATOM 948 C C . GLN A 1 121 ? -6.188 0.987 7.715 1 92.81 121 GLN A C 1
ATOM 950 O O . GLN A 1 121 ? -7.156 1.357 8.375 1 92.81 121 GLN A O 1
ATOM 955 N N . PHE A 1 122 ? -5.559 1.734 6.887 1 97.19 122 PHE A N 1
ATOM 956 C CA . PHE A 1 122 ? -5.953 3.123 6.691 1 97.19 122 PHE A CA 1
ATOM 957 C C . PHE A 1 122 ? -7.34 3.209 6.062 1 97.19 122 PHE A C 1
ATOM 959 O O . PHE A 1 122 ? -8.172 4.008 6.496 1 97.19 122 PHE A O 1
ATOM 966 N N . GLN A 1 123 ? -7.566 2.371 5.078 1 95.75 123 GLN A N 1
ATOM 967 C CA . GLN A 1 123 ? -8.852 2.348 4.398 1 95.75 123 GLN A CA 1
ATOM 968 C C . GLN A 1 123 ? -9.984 2.051 5.375 1 95.75 123 GLN A C 1
ATOM 970 O O . GLN A 1 123 ? -10.992 2.762 5.402 1 95.75 123 GLN A O 1
ATOM 975 N N . ARG A 1 124 ? -9.82 1.012 6.168 1 94.12 124 ARG A N 1
ATOM 976 C CA . ARG A 1 124 ? -10.836 0.625 7.145 1 94.12 124 ARG A CA 1
ATOM 977 C C . ARG A 1 124 ? -11.117 1.763 8.117 1 94.12 124 ARG A C 1
ATOM 979 O O . ARG A 1 124 ? -12.273 2.061 8.422 1 94.12 124 ARG A O 1
ATOM 986 N N . TYR A 1 125 ? -10.047 2.402 8.57 1 96.69 125 TYR A N 1
ATOM 987 C CA . TYR A 1 125 ? -10.18 3.477 9.555 1 96.69 125 TYR A CA 1
ATOM 988 C C . TYR A 1 125 ? -10.914 4.668 8.961 1 96.69 125 TYR A C 1
ATOM 990 O O . TYR A 1 125 ? -11.914 5.133 9.531 1 96.69 125 TYR A O 1
ATOM 998 N N . THR A 1 126 ? -10.562 5.098 7.785 1 97.69 126 THR A N 1
ATOM 999 C CA . THR A 1 126 ? -11.141 6.293 7.191 1 97.69 126 THR A CA 1
ATOM 1000 C C . THR A 1 126 ? -12.586 6.035 6.75 1 97.69 126 THR A C 1
ATOM 1002 O O . THR A 1 126 ? -13.438 6.922 6.852 1 97.69 126 THR A O 1
ATOM 1005 N N . ARG A 1 127 ? -12.836 4.82 6.281 1 96.31 127 ARG A N 1
ATOM 1006 C CA . ARG A 1 127 ? -14.211 4.484 5.934 1 96.31 127 ARG A CA 1
ATOM 1007 C C . ARG A 1 127 ? -15.102 4.477 7.168 1 96.31 127 ARG A C 1
ATOM 1009 O O . ARG A 1 127 ? -16.266 4.879 7.105 1 96.31 127 ARG A O 1
ATOM 1016 N N . SER A 1 128 ? -14.539 4.023 8.312 1 95.94 128 SER A N 1
ATOM 1017 C CA . SER A 1 128 ? -15.305 4.031 9.555 1 95.94 128 SER A CA 1
ATOM 1018 C C . SER A 1 128 ? -15.641 5.457 9.984 1 95.94 128 SER A C 1
ATOM 1020 O O . SER A 1 128 ? -16.594 5.676 10.75 1 95.94 128 SER A O 1
ATOM 1022 N N . LEU A 1 129 ? -14.867 6.422 9.508 1 96.88 129 LEU A N 1
ATOM 1023 C CA . LEU A 1 129 ? -15.109 7.828 9.805 1 96.88 129 LEU A CA 1
ATOM 1024 C C . LEU A 1 129 ? -16.016 8.461 8.75 1 96.88 129 LEU A C 1
ATOM 1026 O O . LEU A 1 129 ? -16.281 9.664 8.797 1 96.88 129 LEU A O 1
ATOM 1030 N N . GLY A 1 130 ? -16.375 7.707 7.738 1 96.06 130 GLY A N 1
ATOM 1031 C CA . GLY A 1 130 ? -17.344 8.172 6.758 1 96.06 130 GLY A CA 1
ATOM 1032 C C . GLY A 1 130 ? -16.688 8.82 5.547 1 96.06 130 GLY A C 1
ATOM 1033 O O . GLY A 1 130 ? -17.359 9.539 4.797 1 96.06 130 GLY A O 1
ATOM 1034 N N . VAL A 1 131 ? -15.453 8.578 5.277 1 97.25 131 VAL A N 1
ATOM 1035 C CA . VAL A 1 131 ? -14.758 9.234 4.176 1 97.25 131 VAL A CA 1
ATOM 1036 C C . VAL A 1 131 ? -15.062 8.508 2.867 1 97.25 131 VAL A C 1
ATOM 1038 O O . VAL A 1 131 ? -14.828 7.301 2.75 1 97.25 131 VAL A O 1
ATOM 1041 N N . ASP A 1 132 ? -15.531 9.266 1.942 1 95.75 132 ASP A N 1
ATOM 1042 C CA . ASP A 1 132 ? -15.758 8.773 0.587 1 95.75 132 ASP A CA 1
ATOM 1043 C C . ASP A 1 132 ? -14.609 9.164 -0.341 1 95.75 132 ASP A C 1
ATOM 1045 O O . ASP A 1 132 ? -13.82 10.055 -0.022 1 95.75 132 ASP A O 1
ATOM 1049 N N . ASN A 1 133 ? -14.609 8.5 -1.436 1 93.69 133 ASN A N 1
ATOM 1050 C CA . ASN A 1 133 ? -13.57 8.773 -2.428 1 93.69 133 ASN A CA 1
ATOM 1051 C C . ASN A 1 133 ? -13.609 10.227 -2.895 1 93.69 133 ASN A C 1
ATOM 1053 O O . ASN A 1 133 ? -12.578 10.805 -3.232 1 93.69 133 ASN A O 1
ATOM 1057 N N . ASP A 1 134 ? -14.734 10.844 -2.84 1 93.75 134 ASP A N 1
ATOM 1058 C CA . ASP A 1 134 ? -14.867 12.18 -3.406 1 93.75 134 ASP A CA 1
ATOM 1059 C C . ASP A 1 134 ? -14.953 13.234 -2.309 1 93.75 134 ASP A C 1
ATOM 1061 O O . ASP A 1 134 ? -15.234 14.398 -2.582 1 93.75 134 ASP A O 1
ATOM 1065 N N . CYS A 1 135 ? -14.727 12.797 -1.195 1 95.19 135 CYS A N 1
ATOM 1066 C CA . CYS A 1 135 ? -14.781 13.734 -0.073 1 95.19 135 CYS A CA 1
ATOM 1067 C C . CYS A 1 135 ? -13.617 14.719 -0.127 1 95.19 135 CYS A C 1
ATOM 1069 O O . CYS A 1 135 ? -12.484 14.328 -0.404 1 95.19 135 CYS A O 1
ATOM 1071 N N . HIS A 1 136 ? -13.922 16.016 0.129 1 97.06 136 HIS A N 1
ATOM 1072 C CA . HIS A 1 136 ? -12.852 16.969 0.42 1 97.06 136 HIS A CA 1
ATOM 1073 C C . HIS A 1 136 ? -12.43 16.891 1.884 1 97.06 136 HIS A C 1
ATOM 1075 O O . HIS A 1 136 ? -13.172 17.328 2.771 1 97.06 136 HIS A O 1
ATOM 1081 N N . VAL A 1 137 ? -11.273 16.359 2.059 1 98.12 137 VAL A N 1
ATOM 1082 C CA . VAL A 1 137 ? -10.773 16.188 3.42 1 98.12 137 VAL A CA 1
ATOM 1083 C C . VAL A 1 137 ? -10.078 17.469 3.879 1 98.12 137 VAL A C 1
ATOM 1085 O O . VAL A 1 137 ? -9.156 17.953 3.221 1 98.12 137 VAL A O 1
ATOM 1088 N N . VAL A 1 138 ? -10.562 18.062 4.957 1 98.5 138 VAL A N 1
ATOM 1089 C CA . VAL A 1 138 ? -9.945 19.234 5.586 1 98.5 138 VAL A CA 1
ATOM 1090 C C . VAL A 1 138 ? -9.445 18.859 6.98 1 98.5 138 VAL A C 1
ATOM 1092 O O . VAL A 1 138 ? -10.203 18.359 7.805 1 98.5 138 VAL A O 1
ATOM 1095 N N . ILE A 1 139 ? -8.172 19.094 7.184 1 98.81 139 ILE A N 1
ATOM 1096 C CA . ILE A 1 139 ? -7.562 18.672 8.445 1 98.81 139 ILE A CA 1
ATOM 1097 C C . ILE A 1 139 ? -7.023 19.891 9.188 1 98.81 139 ILE A C 1
ATOM 1099 O O . ILE A 1 139 ? -6.434 20.781 8.586 1 98.81 139 ILE A O 1
ATOM 1103 N N . TYR A 1 140 ? -7.25 19.922 10.477 1 98.69 140 TYR A N 1
ATOM 1104 C CA . TYR A 1 140 ? -6.648 20.922 11.344 1 98.69 140 TYR A CA 1
ATOM 1105 C C . TYR A 1 140 ? -6.078 20.297 12.609 1 98.69 140 TYR A C 1
ATOM 1107 O O . TYR A 1 140 ? -6.336 19.125 12.891 1 98.69 140 TYR A O 1
ATOM 1115 N N . ASP A 1 141 ? -5.172 20.938 13.25 1 98.38 141 ASP A N 1
ATOM 1116 C CA . ASP A 1 141 ? -4.762 20.672 14.625 1 98.38 141 ASP A CA 1
ATOM 1117 C C . ASP A 1 141 ? -4.941 21.906 15.508 1 98.38 141 ASP A C 1
ATOM 1119 O O . ASP A 1 141 ? -5.719 22.797 15.18 1 98.38 141 ASP A O 1
ATOM 1123 N N . ARG A 1 142 ? -4.41 21.891 16.656 1 96.94 142 ARG A N 1
ATOM 1124 C CA . ARG A 1 142 ? -4.758 22.969 17.562 1 96.94 142 ARG A CA 1
ATOM 1125 C C . ARG A 1 142 ? -3.688 24.062 17.547 1 96.94 142 ARG A C 1
ATOM 1127 O O . ARG A 1 142 ? -3.402 24.672 18.578 1 96.94 142 ARG A O 1
ATOM 1134 N N . GLY A 1 143 ? -2.998 24.188 16.422 1 91.38 143 GLY A N 1
ATOM 1135 C CA . GLY A 1 143 ? -2.094 25.312 16.234 1 91.38 143 GLY A CA 1
ATOM 1136 C C . GLY A 1 143 ? -0.656 24.891 16 1 91.38 143 GLY A C 1
ATOM 1137 O O . GLY A 1 143 ? 0.178 25.703 15.594 1 91.38 143 GLY A O 1
ATOM 1138 N N . GLN A 1 144 ? -0.338 23.625 16.156 1 94.06 144 GLN A N 1
ATOM 1139 C CA . GLN A 1 144 ? 1.028 23.141 15.969 1 94.06 144 GLN A CA 1
ATOM 1140 C C . GLN A 1 144 ? 1.352 22.953 14.492 1 94.06 144 GLN A C 1
ATOM 1142 O O . GLN A 1 144 ? 2.516 23.031 14.086 1 94.06 144 GLN A O 1
ATOM 1147 N N . MET A 1 145 ? 0.408 22.719 13.68 1 96.69 145 MET A N 1
ATOM 1148 C CA . MET A 1 145 ? 0.467 22.531 12.227 1 96.69 145 MET A CA 1
ATOM 1149 C C . MET A 1 145 ? 1.158 21.219 11.875 1 96.69 145 MET A C 1
ATOM 1151 O O . MET A 1 145 ? 0.853 20.609 10.844 1 96.69 145 MET A O 1
ATOM 1155 N N . ILE A 1 146 ? 2.035 20.672 12.742 1 96.62 146 ILE A N 1
ATOM 1156 C CA . ILE A 1 146 ? 2.844 19.516 12.414 1 96.62 146 ILE A CA 1
ATOM 1157 C C . ILE A 1 146 ? 1.962 18.266 12.375 1 96.62 146 ILE A C 1
ATOM 1159 O O . ILE A 1 146 ? 2.186 17.359 11.57 1 96.62 146 ILE A O 1
ATOM 1163 N N . TRP A 1 147 ? 0.945 18.219 13.211 1 97.62 147 TRP A N 1
ATOM 1164 C CA . TRP A 1 147 ? 0.087 17.031 13.258 1 97.62 147 TRP A CA 1
ATOM 1165 C C . TRP A 1 147 ? -0.859 17 12.062 1 97.62 147 TRP A C 1
ATOM 1167 O O . TRP A 1 147 ? -1.083 15.945 11.469 1 97.62 147 TRP A O 1
ATOM 1177 N N . SER A 1 148 ? -1.417 18.156 11.695 1 98.31 148 SER A N 1
ATOM 1178 C CA . SER A 1 148 ? -2.32 18.234 10.555 1 98.31 148 SER A CA 1
ATOM 1179 C C . SER A 1 148 ? -1.584 17.969 9.25 1 98.31 148 SER A C 1
ATOM 1181 O O . SER A 1 148 ? -2.102 17.281 8.367 1 98.31 148 SER A O 1
ATOM 1183 N N . THR A 1 149 ? -0.381 18.453 9.094 1 97.81 149 THR A N 1
ATOM 1184 C CA . THR A 1 149 ? 0.376 18.234 7.871 1 97.81 149 THR A CA 1
ATOM 1185 C C . THR A 1 149 ? 0.795 16.781 7.742 1 97.81 149 THR A C 1
ATOM 1187 O O . THR A 1 149 ? 0.842 16.234 6.641 1 97.81 149 THR A O 1
ATOM 1190 N N . TYR A 1 150 ? 1.132 16.141 8.867 1 97.56 150 TYR A N 1
ATOM 1191 C CA . TYR A 1 150 ? 1.438 14.719 8.82 1 97.56 150 TYR A CA 1
ATOM 1192 C C . TYR A 1 150 ? 0.237 13.914 8.336 1 97.56 150 TYR A C 1
ATOM 1194 O O . TYR A 1 150 ? 0.37 13.055 7.461 1 97.56 150 TYR A O 1
ATOM 1202 N N . ALA A 1 151 ? -0.875 14.234 8.93 1 98.31 151 ALA A N 1
ATOM 1203 C CA . ALA A 1 151 ? -2.094 13.539 8.516 1 98.31 151 ALA A CA 1
ATOM 1204 C C . ALA A 1 151 ? -2.377 13.773 7.031 1 98.31 151 ALA A C 1
ATOM 1206 O O . ALA A 1 151 ? -2.76 12.844 6.312 1 98.31 151 ALA A O 1
ATOM 1207 N N . ALA A 1 152 ? -2.205 14.977 6.582 1 98.06 152 ALA A N 1
ATOM 1208 C CA . ALA A 1 152 ? -2.414 15.297 5.172 1 98.06 152 ALA A CA 1
ATOM 1209 C C . ALA A 1 152 ? -1.464 14.508 4.281 1 98.06 152 ALA A C 1
ATOM 1211 O O . ALA A 1 152 ? -1.866 14 3.23 1 98.06 152 ALA A O 1
ATOM 1212 N N . TRP A 1 153 ? -0.246 14.438 4.707 1 97.25 153 TRP A N 1
ATOM 1213 C CA . TRP A 1 153 ? 0.744 13.656 3.975 1 97.25 153 TRP A CA 1
ATOM 1214 C C . TRP A 1 153 ? 0.313 12.203 3.861 1 97.25 153 TRP A C 1
ATOM 1216 O O . TRP A 1 153 ? 0.408 11.602 2.787 1 97.25 153 TRP A O 1
ATOM 1226 N N . ILE A 1 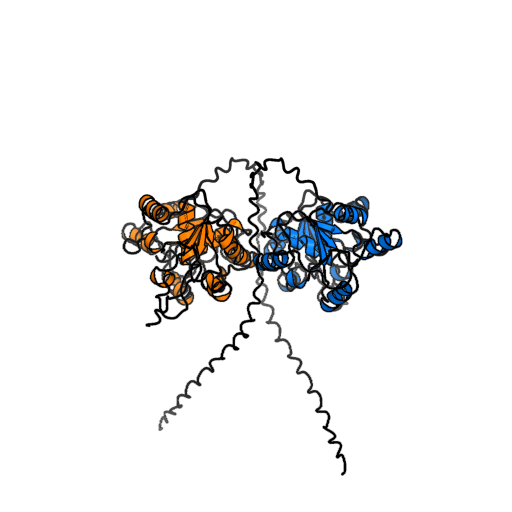154 ? -0.193 11.664 4.914 1 97.88 154 ILE A N 1
ATOM 1227 C CA . ILE A 1 154 ? -0.627 10.273 4.949 1 97.88 154 ILE A CA 1
ATOM 1228 C C . ILE A 1 154 ? -1.797 10.07 3.99 1 97.88 154 ILE A C 1
ATOM 1230 O O . ILE A 1 154 ? -1.833 9.094 3.242 1 97.88 154 ILE A O 1
ATOM 1234 N N . PHE A 1 155 ? -2.785 10.992 4.008 1 98.06 155 PHE A N 1
ATOM 1235 C CA . PHE A 1 155 ? -3.902 10.898 3.076 1 98.06 155 PHE A CA 1
ATOM 1236 C C . PHE A 1 155 ? -3.406 10.891 1.635 1 98.06 155 PHE A C 1
ATOM 1238 O O . PHE A 1 155 ? -3.852 10.078 0.823 1 98.06 155 PHE A O 1
ATOM 1245 N N . LYS A 1 156 ? -2.482 11.742 1.354 1 96.94 156 LYS A N 1
ATOM 1246 C CA . LYS A 1 156 ? -1.957 11.82 -0.005 1 96.94 156 LYS A CA 1
ATOM 1247 C C . LYS A 1 156 ? -1.145 10.578 -0.354 1 96.94 156 LYS A C 1
ATOM 1249 O O . LYS A 1 156 ? -1.206 10.086 -1.483 1 96.94 156 LYS A O 1
ATOM 1254 N N . LEU A 1 157 ? -0.425 10.117 0.612 1 96.38 157 LEU A N 1
ATOM 1255 C CA . LEU A 1 157 ? 0.348 8.891 0.435 1 96.38 157 LEU A CA 1
ATOM 1256 C C . LEU A 1 157 ? -0.559 7.73 0.041 1 96.38 157 LEU A C 1
ATOM 1258 O O . LEU A 1 157 ? -0.208 6.934 -0.832 1 96.38 157 LEU A O 1
ATOM 1262 N N . PHE A 1 158 ? -1.711 7.707 0.647 1 96.75 158 PHE A N 1
ATOM 1263 C CA . PHE A 1 158 ? -2.641 6.605 0.413 1 96.75 158 PHE A CA 1
ATOM 1264 C C . PHE A 1 158 ? -3.596 6.941 -0.726 1 96.75 158 PHE A C 1
ATOM 1266 O O . PHE A 1 158 ? -4.605 6.258 -0.916 1 96.75 1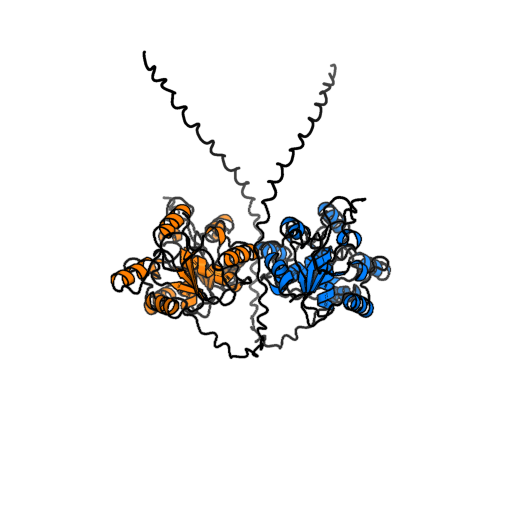58 PHE A O 1
ATOM 1273 N N . GLY A 1 159 ? -3.34 8.055 -1.454 1 94.62 159 GLY A N 1
ATOM 1274 C CA . GLY A 1 159 ? -3.941 8.266 -2.762 1 94.62 159 GLY A CA 1
ATOM 1275 C C . GLY A 1 159 ? -5.086 9.258 -2.742 1 94.62 159 GLY A C 1
ATOM 1276 O O . GLY A 1 159 ? -5.68 9.547 -3.781 1 94.62 159 GLY A O 1
ATOM 1277 N N . HIS A 1 160 ? -5.418 9.797 -1.585 1 95.81 160 HIS A N 1
ATOM 1278 C CA . HIS A 1 160 ? -6.484 10.797 -1.548 1 95.81 160 HIS A CA 1
ATOM 1279 C C . HIS A 1 160 ? -5.949 12.18 -1.876 1 95.81 160 HIS A C 1
ATOM 1281 O O . HIS A 1 160 ? -5.203 12.766 -1.088 1 95.81 160 HIS A O 1
ATOM 1287 N N . GLN A 1 161 ? -6.41 12.75 -2.951 1 92.19 161 GLN A N 1
ATOM 1288 C CA . GLN A 1 161 ? -5.785 13.961 -3.467 1 92.19 161 GLN A CA 1
ATOM 1289 C C . GLN A 1 161 ? -6.465 15.211 -2.914 1 92.19 161 GLN A C 1
ATOM 1291 O O . GLN A 1 161 ? -5.82 16.25 -2.727 1 92.19 161 GLN A O 1
ATOM 1296 N N . ARG A 1 162 ? -7.742 15.109 -2.621 1 95.19 162 ARG A N 1
ATOM 1297 C CA . ARG A 1 162 ? -8.508 16.266 -2.184 1 95.19 162 ARG A CA 1
ATOM 1298 C C . ARG A 1 162 ? -8.336 16.516 -0.688 1 95.19 162 ARG A C 1
ATOM 1300 O O . ARG A 1 162 ? -9.266 16.297 0.091 1 95.19 162 ARG A O 1
ATOM 1307 N N . VAL A 1 163 ? -7.176 17.062 -0.365 1 97.69 163 VAL A N 1
ATOM 1308 C CA . VAL A 1 163 ? -6.844 17.281 1.04 1 97.69 163 VAL A CA 1
ATOM 1309 C C . VAL A 1 163 ? -6.395 18.719 1.247 1 97.69 163 VAL A C 1
ATOM 1311 O O . VAL A 1 163 ? -5.605 19.25 0.462 1 97.69 163 VAL A O 1
ATOM 1314 N N . SER A 1 164 ? -6.949 19.375 2.254 1 97.94 164 SER A N 1
ATOM 1315 C CA . SER A 1 164 ? -6.555 20.719 2.65 1 97.94 164 SER A CA 1
ATOM 1316 C C . SER A 1 164 ? -6.258 20.797 4.145 1 97.94 164 SER A C 1
ATOM 1318 O O . SER A 1 164 ? -6.762 19.984 4.922 1 97.94 164 SER A O 1
ATOM 1320 N N . ILE A 1 165 ? -5.457 21.734 4.492 1 97.88 165 ILE A N 1
ATOM 1321 C CA . ILE A 1 165 ? -5.172 22.062 5.887 1 97.88 165 ILE A CA 1
ATOM 1322 C C . ILE A 1 165 ? -5.82 23.391 6.25 1 97.88 165 ILE A C 1
ATOM 1324 O O . ILE A 1 165 ? -5.777 24.344 5.469 1 97.88 165 ILE A O 1
ATOM 1328 N N . LEU A 1 166 ? -6.406 23.453 7.395 1 98.12 166 LEU A N 1
ATOM 1329 C CA . LEU A 1 166 ? -6.922 24.719 7.902 1 98.12 166 LEU A CA 1
ATOM 1330 C C . LEU A 1 166 ? -5.797 25.594 8.445 1 98.12 166 LEU A C 1
ATOM 1332 O O . LEU A 1 166 ? -5.203 25.281 9.477 1 98.12 166 LEU A O 1
ATOM 1336 N N . SER A 1 167 ? -5.613 26.656 7.77 1 95.69 167 SER A N 1
ATOM 1337 C CA . SER A 1 167 ? -4.543 27.562 8.188 1 95.69 167 SER A CA 1
ATOM 1338 C C . 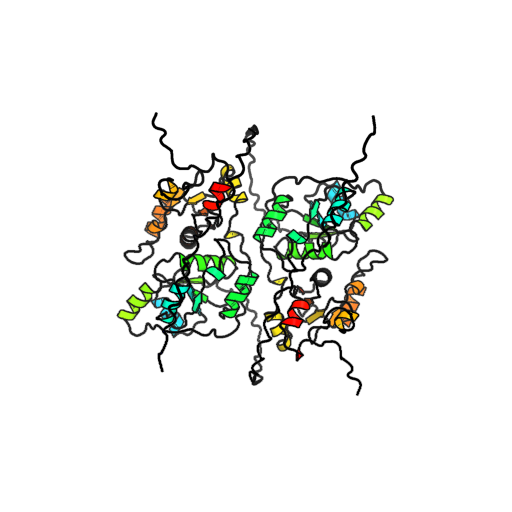SER A 1 167 ? -4.801 28.109 9.586 1 95.69 167 SER A C 1
ATOM 1340 O O . SER A 1 167 ? -5.887 28.625 9.867 1 95.69 167 SER A O 1
ATOM 1342 N N . GLY A 1 168 ? -3.828 27.922 10.438 1 96.69 168 GLY A N 1
ATOM 1343 C CA . GLY A 1 168 ? -3.938 28.438 11.797 1 96.69 168 GLY A CA 1
ATOM 1344 C C . GLY A 1 168 ? -4.656 27.484 12.734 1 96.69 168 GLY A C 1
ATOM 1345 O O . GLY A 1 168 ? -4.703 27.703 13.945 1 96.69 168 GLY A O 1
ATOM 1346 N N . GLY A 1 169 ? -5.301 26.469 12.188 1 97.94 169 GLY A N 1
ATOM 1347 C CA . GLY A 1 169 ? -5.91 25.406 12.992 1 97.94 169 GLY A CA 1
ATOM 1348 C C . GLY A 1 169 ? -7.078 25.906 13.82 1 97.94 169 GLY A C 1
ATOM 1349 O O . GLY A 1 169 ? -7.824 26.781 13.398 1 97.94 169 GLY A O 1
ATOM 1350 N N . PHE A 1 170 ? -7.273 25.234 14.961 1 98.56 170 PHE A N 1
ATOM 1351 C CA . PHE A 1 170 ? -8.367 25.516 15.883 1 98.56 170 PHE A CA 1
ATOM 1352 C C . PHE A 1 170 ? -8.266 26.938 16.422 1 98.56 170 PHE A C 1
ATOM 1354 O O . PHE A 1 170 ? -9.273 27.625 16.578 1 98.56 170 PHE A O 1
ATOM 1361 N N . LEU A 1 171 ? -7.047 27.375 16.688 1 97.5 171 LEU A N 1
ATOM 1362 C CA . LEU A 1 171 ? -6.816 28.703 17.25 1 97.5 171 LEU A CA 1
ATOM 1363 C C . LEU A 1 171 ? -7.289 29.797 16.297 1 97.5 171 LEU A C 1
ATOM 1365 O O . LEU A 1 171 ? -7.887 30.781 16.719 1 97.5 171 LEU A O 1
ATOM 1369 N N . ALA A 1 172 ? -7.02 29.562 15.039 1 97.44 172 ALA A N 1
ATOM 1370 C CA . ALA A 1 172 ? -7.477 30.531 14.047 1 97.44 172 ALA A CA 1
ATOM 1371 C C . ALA A 1 172 ? -9 30.562 13.969 1 97.44 172 ALA A C 1
ATOM 1373 O O . ALA A 1 172 ? -9.609 31.625 13.805 1 97.44 172 ALA A O 1
ATOM 1374 N N . TRP A 1 173 ? -9.602 29.422 14.039 1 98.38 173 TRP A N 1
ATOM 1375 C CA . TRP A 1 173 ? -11.062 29.328 14.031 1 98.38 173 TRP A CA 1
ATOM 1376 C C . TRP A 1 173 ? -11.656 30.078 15.219 1 98.38 173 TRP A C 1
ATOM 1378 O O . TRP A 1 173 ? -12.602 30.844 15.062 1 98.38 173 TRP A O 1
ATOM 1388 N N . LYS A 1 174 ? -11.078 29.922 16.422 1 97.81 174 LYS A N 1
ATOM 1389 C CA . LYS A 1 174 ? -11.539 30.578 17.641 1 97.81 174 LYS A CA 1
ATOM 1390 C C . LYS A 1 174 ? -11.422 32.094 17.547 1 97.81 174 LYS A C 1
ATOM 1392 O O . LYS A 1 174 ? -12.273 32.812 18.047 1 97.81 174 LYS A O 1
ATOM 1397 N N . THR A 1 175 ? -10.367 32.5 16.938 1 97 175 THR A N 1
ATOM 1398 C CA . THR A 1 175 ? -10.18 33.938 16.75 1 97 175 THR A CA 1
ATOM 1399 C C . THR A 1 175 ? -11.32 34.531 15.922 1 97 175 THR A C 1
ATOM 1401 O O . THR A 1 175 ? -11.844 35.594 16.25 1 97 175 THR A O 1
ATOM 1404 N N . GLN A 1 176 ? -11.703 33.812 14.859 1 97.25 176 GLN A N 1
ATOM 1405 C CA . GLN A 1 176 ? -12.812 34.281 14.039 1 97.25 176 GLN A CA 1
ATOM 1406 C C . GLN A 1 176 ? -14.133 34.188 14.789 1 97.25 176 GLN A C 1
ATOM 1408 O O . GLN A 1 176 ? -15.008 35.031 14.625 1 97.25 176 GLN A O 1
ATOM 1413 N N . MET A 1 177 ? -14.242 33.156 15.594 1 97.38 177 MET A N 1
ATOM 1414 C CA . MET A 1 177 ? -15.445 32.938 16.406 1 97.38 177 MET A CA 1
ATOM 1415 C C . MET A 1 177 ? -15.68 34.125 17.344 1 97.38 177 MET A C 1
ATOM 1417 O O . MET A 1 177 ? -16.828 34.5 17.609 1 97.38 177 MET A O 1
ATOM 1421 N N . ALA A 1 178 ? -14.617 34.719 17.844 1 96.88 178 ALA A N 1
ATOM 1422 C CA . ALA A 1 178 ? -14.703 35.875 18.734 1 96.88 178 ALA A CA 1
ATOM 1423 C C . ALA A 1 178 ? -15.219 37.094 17.984 1 96.88 178 ALA A C 1
ATOM 1425 O O . ALA A 1 178 ? -15.766 38.031 18.594 1 96.88 178 ALA A O 1
ATOM 1426 N N . ARG A 1 179 ? -15.117 37.062 16.719 1 96.44 179 ARG A N 1
ATOM 1427 C CA . ARG A 1 179 ? -15.461 38.219 15.914 1 96.44 179 ARG A CA 1
ATOM 1428 C C . ARG A 1 179 ? -16.844 38.062 15.273 1 96.44 179 ARG A C 1
ATOM 1430 O O . ARG A 1 179 ? -17.469 39.062 14.906 1 96.44 179 ARG A O 1
ATOM 1437 N N . SER A 1 180 ? -17.203 36.812 15.039 1 96.75 180 SER A N 1
ATOM 1438 C CA . SER A 1 180 ? -18.453 36.562 14.344 1 96.75 180 SER A CA 1
ATOM 1439 C C . SER A 1 180 ? -19.156 35.344 14.898 1 96.75 180 SER A C 1
ATOM 1441 O O . SER A 1 180 ? -18.531 34.281 15.109 1 96.75 180 SER A O 1
ATOM 1443 N N . ALA A 1 181 ? -20.438 35.406 15.039 1 96 181 ALA A N 1
ATOM 1444 C CA . ALA A 1 181 ? -21.266 34.344 15.578 1 96 181 ALA A CA 1
ATOM 1445 C C . ALA A 1 181 ? -21.469 33.219 14.547 1 96 181 ALA A C 1
ATOM 1447 O O . ALA A 1 181 ? -22 32.156 14.867 1 96 181 ALA A O 1
ATOM 1448 N N . GLN A 1 182 ? -21 33.469 13.328 1 96.56 182 GLN A N 1
ATOM 1449 C CA . GLN A 1 182 ? -21.172 32.469 12.273 1 96.56 182 GLN A CA 1
ATOM 1450 C C . GLN A 1 182 ? -20.25 31.266 12.492 1 96.56 182 GLN A C 1
ATOM 1452 O O . GLN A 1 182 ? -20.469 30.188 11.938 1 96.56 182 GLN A O 1
ATOM 1457 N N . TYR A 1 183 ? -19.188 31.516 13.188 1 97.88 183 TYR A N 1
ATOM 1458 C CA . TYR A 1 183 ? -18.25 30.453 13.508 1 97.88 183 TYR A CA 1
ATOM 1459 C C . TYR A 1 183 ? -18.703 29.672 14.734 1 97.88 183 TYR A C 1
ATOM 1461 O O . TYR A 1 183 ? -18.875 30.25 15.812 1 97.88 183 TYR A O 1
ATOM 1469 N N . HIS A 1 184 ? -18.906 28.328 14.57 1 97.12 184 HIS A N 1
ATOM 1470 C CA . HIS A 1 184 ? -19.453 27.531 15.641 1 97.12 184 HIS A CA 1
ATOM 1471 C C . HIS A 1 184 ? -18.516 26.391 16.031 1 97.12 184 HIS A C 1
ATOM 1473 O O . HIS A 1 184 ? -17.766 25.891 15.188 1 97.12 184 HIS A O 1
ATOM 1479 N N . THR A 1 185 ? -18.578 26.031 17.281 1 97.88 185 THR A N 1
ATOM 1480 C CA . THR A 1 185 ? -17.938 24.844 17.812 1 97.88 185 THR A CA 1
ATOM 1481 C C . THR A 1 185 ? -18.953 23.938 18.516 1 97.88 185 THR A C 1
ATOM 1483 O O . THR A 1 185 ? -20.047 24.375 18.844 1 97.88 185 THR A O 1
ATOM 1486 N N . ASP A 1 186 ? -18.609 22.719 18.531 1 96.88 186 ASP A N 1
ATOM 1487 C CA . ASP A 1 186 ? -19.422 21.719 19.219 1 96.88 186 ASP A CA 1
ATOM 1488 C C . ASP A 1 186 ? -18.625 21.031 20.328 1 96.88 186 ASP A C 1
ATOM 1490 O O . ASP A 1 186 ? -17.422 21.25 20.469 1 96.88 186 ASP A O 1
ATOM 1494 N N . SER A 1 187 ? -19.391 20.312 21.203 1 96.56 187 SER A N 1
ATOM 1495 C CA . SER A 1 187 ? -18.797 19.469 22.234 1 96.56 187 SER A CA 1
ATOM 1496 C C . SER A 1 187 ? -19.297 18.031 22.125 1 96.56 187 SER A C 1
ATOM 1498 O O . SER A 1 187 ? -20.297 17.766 21.438 1 96.56 187 SER A O 1
ATOM 1500 N N . GLY A 1 188 ? -18.562 17.078 22.703 1 93.62 188 GLY A N 1
ATOM 1501 C CA . GLY A 1 188 ? -18.953 15.68 22.641 1 93.62 188 GLY A CA 1
ATOM 1502 C C . GLY A 1 188 ? -18.453 14.969 21.406 1 93.62 188 GLY A C 1
ATOM 1503 O O . GLY A 1 188 ? -17.656 15.523 20.641 1 93.62 188 GLY A O 1
ATOM 1504 N N . GLU A 1 189 ? -18.906 13.703 21.297 1 87.44 189 GLU A N 1
ATOM 1505 C CA . GLU A 1 189 ? -18.469 12.891 20.172 1 87.44 189 GLU A CA 1
ATOM 1506 C C . GLU A 1 189 ? -19.344 13.164 18.938 1 87.44 189 GLU A C 1
ATOM 1508 O O . GLU A 1 189 ? -20.531 13.461 19.062 1 87.44 189 GLU A O 1
ATOM 1513 N N . GLU A 1 190 ? -18.719 13.227 17.844 1 84.25 190 GLU A N 1
ATOM 1514 C CA . GLU A 1 190 ? -19.453 13.281 16.578 1 84.25 190 GLU A CA 1
ATOM 1515 C C . GLU A 1 190 ? -19.609 11.883 15.977 1 84.25 190 GLU A C 1
ATOM 1517 O O . GLU A 1 190 ? -18.656 11.109 15.938 1 84.25 190 GLU A O 1
ATOM 1522 N N . GLU A 1 191 ? -20.781 11.477 15.664 1 82.75 191 GLU A N 1
ATOM 1523 C CA . GLU A 1 191 ? -21.031 10.188 15.023 1 82.75 191 GLU A CA 1
ATOM 1524 C C . GLU A 1 191 ? -20.766 10.258 13.523 1 82.75 191 GLU A C 1
ATOM 1526 O O . GLU A 1 191 ? -21.234 11.18 12.852 1 82.75 191 GLU A O 1
ATOM 1531 N N . PRO A 1 192 ? -20.047 9.32 13.094 1 85.31 192 PRO A N 1
ATOM 1532 C CA . PRO A 1 192 ? -19.859 9.297 11.633 1 85.31 192 PRO A CA 1
ATOM 1533 C C . PRO A 1 192 ? -21.172 9.047 10.883 1 85.31 192 PRO A C 1
ATOM 1535 O O . PRO A 1 192 ? -22.078 8.414 11.422 1 85.31 192 PRO A O 1
ATOM 1538 N N . PRO A 1 193 ? -21.359 9.719 9.75 1 84.06 193 PRO A N 1
ATOM 1539 C CA . PRO A 1 193 ? -22.578 9.539 8.969 1 84.06 193 PRO A CA 1
ATOM 1540 C C . PRO A 1 193 ? -22.797 8.102 8.516 1 84.06 193 PRO A C 1
ATOM 1542 O O . PRO A 1 193 ? -23.922 7.688 8.266 1 84.06 193 PRO A O 1
ATOM 1545 N N . GLY A 1 194 ? -21.875 7.32 8.289 1 87.94 194 GLY A N 1
ATOM 1546 C CA . GLY A 1 194 ? -21.875 5.961 7.773 1 87.94 194 GLY A CA 1
ATOM 1547 C C . GLY A 1 194 ? -20.516 5.516 7.262 1 87.94 194 GLY A C 1
ATOM 1548 O O . GLY A 1 194 ? -19.547 6.266 7.332 1 87.94 194 GLY A O 1
ATOM 1549 N N . GLN A 1 195 ? -20.641 4.309 6.762 1 91.31 195 GLN A N 1
ATOM 1550 C CA . GLN A 1 195 ? -19.391 3.785 6.199 1 91.31 195 GLN A CA 1
ATOM 1551 C C . GLN A 1 195 ? -19.062 4.465 4.875 1 91.31 195 GLN A C 1
ATOM 1553 O O . GLN A 1 195 ? -19.906 4.543 3.98 1 91.31 195 GLN A O 1
ATOM 1558 N N . GLY A 1 196 ? -17.828 5 4.82 1 94.94 196 GLY A N 1
ATOM 1559 C CA . GLY A 1 196 ? -17.391 5.625 3.584 1 94.94 196 GLY A CA 1
ATOM 1560 C C . GLY A 1 196 ? -16.969 4.621 2.525 1 94.94 196 GLY A C 1
ATOM 1561 O O . GLY A 1 196 ? -17.016 3.41 2.758 1 94.94 196 GLY A O 1
ATOM 1562 N N . ASP A 1 197 ? -16.531 5.098 1.357 1 93.56 197 ASP A N 1
ATOM 1563 C CA . ASP A 1 197 ? -16.188 4.199 0.259 1 93.56 197 ASP A CA 1
ATOM 1564 C C . ASP A 1 197 ? -14.789 4.496 -0.272 1 93.56 197 ASP A C 1
ATOM 1566 O O . ASP A 1 197 ? -14.453 4.125 -1.398 1 93.56 197 ASP A O 1
ATOM 1570 N N . LEU A 1 198 ? -13.984 5.164 0.54 1 94.81 198 LEU A N 1
ATOM 1571 C CA . LEU A 1 198 ? -12.633 5.5 0.11 1 94.81 198 LEU A CA 1
ATOM 1572 C C . LEU A 1 198 ? -11.828 4.238 -0.206 1 94.81 198 LEU A C 1
ATOM 1574 O O . LEU A 1 198 ? -11.828 3.285 0.578 1 94.81 198 LEU A O 1
ATOM 1578 N N . LEU A 1 199 ? -11.211 4.195 -1.375 1 92.81 199 LEU A N 1
ATOM 1579 C CA . LEU A 1 199 ? -10.273 3.141 -1.742 1 92.81 199 LEU A CA 1
ATOM 1580 C C . LEU A 1 199 ? -8.836 3.656 -1.72 1 92.81 199 LEU A C 1
ATOM 1582 O O . LEU A 1 199 ? -8.531 4.676 -2.342 1 92.81 199 LEU A O 1
ATOM 1586 N N . THR A 1 200 ? -7.992 2.938 -1.04 1 92.94 200 THR A N 1
ATOM 1587 C CA . THR A 1 200 ? -6.629 3.42 -0.847 1 92.94 200 THR A CA 1
ATOM 1588 C C . THR A 1 200 ? -5.723 2.941 -1.977 1 92.94 200 THR A C 1
ATOM 1590 O O . THR A 1 200 ? -6.027 1.953 -2.648 1 92.94 200 THR A O 1
ATOM 1593 N N . SER A 1 201 ? -4.711 3.689 -2.184 1 92.25 201 SER A N 1
ATOM 1594 C CA . SER A 1 201 ? -3.549 3.355 -3.002 1 92.25 201 SER A CA 1
ATOM 1595 C C . SER A 1 201 ? -2.248 3.639 -2.258 1 92.25 201 SER A C 1
ATOM 1597 O O . SER A 1 201 ? -2.25 3.812 -1.038 1 92.25 201 SER A O 1
ATOM 1599 N N . TRP A 1 202 ? -1.192 3.441 -2.936 1 92.62 202 TRP A N 1
ATOM 1600 C CA . TRP A 1 202 ? 0.14 3.738 -2.42 1 92.62 202 TRP A CA 1
ATOM 1601 C C . TRP A 1 202 ? 0.935 4.574 -3.416 1 92.62 202 TRP A C 1
ATOM 1603 O O . TRP A 1 202 ? 1.267 4.102 -4.508 1 92.62 202 TRP A O 1
ATOM 1613 N N . ASN A 1 203 ? 1.183 5.773 -3.027 1 92.06 203 ASN A N 1
ATOM 1614 C CA . ASN A 1 203 ? 1.944 6.684 -3.875 1 92.06 203 ASN A CA 1
ATOM 1615 C C . ASN A 1 203 ? 3.426 6.688 -3.506 1 92.06 203 ASN A C 1
ATOM 1617 O O . ASN A 1 203 ? 3.854 7.453 -2.641 1 92.06 203 ASN A O 1
ATOM 1621 N N . HIS A 1 204 ? 4.18 5.93 -4.211 1 90.62 204 HIS A N 1
ATOM 1622 C CA . HIS A 1 204 ? 5.59 5.754 -3.885 1 90.62 204 HIS A CA 1
ATOM 1623 C C . HIS A 1 204 ? 6.371 7.043 -4.102 1 90.62 204 HIS A C 1
ATOM 1625 O O . HIS A 1 204 ? 7.496 7.184 -3.617 1 90.62 204 HIS A O 1
ATOM 1631 N N . SER A 1 205 ? 5.828 7.977 -4.816 1 93.31 205 SER A N 1
ATOM 1632 C CA . SER A 1 205 ? 6.547 9.211 -5.121 1 93.31 205 SER A CA 1
ATOM 1633 C C . SER A 1 205 ? 6.59 10.141 -3.914 1 93.31 205 SER A C 1
ATOM 1635 O O . SER A 1 205 ? 7.273 11.164 -3.936 1 93.31 205 SER A O 1
ATOM 1637 N N . LEU A 1 206 ? 5.895 9.773 -2.832 1 96.06 206 LEU A N 1
ATOM 1638 C CA . LEU A 1 206 ? 5.844 10.656 -1.673 1 96.06 206 LEU A CA 1
ATOM 1639 C C . LEU A 1 206 ? 6.754 10.148 -0.562 1 96.06 206 LEU A C 1
ATOM 1641 O O . LEU A 1 206 ? 6.934 10.812 0.459 1 96.06 206 LEU A O 1
ATOM 1645 N N . VAL A 1 207 ? 7.332 9.008 -0.779 1 94.25 207 VAL A N 1
ATOM 1646 C CA . VAL A 1 207 ? 8.188 8.406 0.24 1 94.25 207 VAL A CA 1
ATOM 1647 C C . VAL A 1 207 ? 9.5 7.953 -0.389 1 94.25 207 VAL A C 1
ATOM 1649 O O . VAL A 1 207 ? 9.57 7.723 -1.599 1 94.25 207 VAL A O 1
ATOM 1652 N N . ILE A 1 208 ? 10.5 7.926 0.387 1 94.38 208 ILE A N 1
ATOM 1653 C CA . ILE A 1 208 ? 11.789 7.391 -0.032 1 94.38 208 ILE A CA 1
ATOM 1654 C C . ILE A 1 208 ? 12.406 6.578 1.104 1 94.38 208 ILE A C 1
ATOM 1656 O O . ILE A 1 208 ? 12.227 6.906 2.279 1 94.38 208 ILE A O 1
ATOM 1660 N N . THR A 1 209 ? 13.039 5.473 0.76 1 91.94 209 THR A N 1
ATOM 1661 C CA . THR A 1 209 ? 13.547 4.547 1.769 1 91.94 209 THR A CA 1
ATOM 1662 C C . THR A 1 209 ? 15.047 4.742 1.971 1 91.94 209 THR A C 1
ATOM 1664 O O . THR A 1 209 ? 15.695 5.453 1.203 1 91.94 209 THR A O 1
ATOM 1667 N N . PHE A 1 210 ? 15.523 4.078 2.996 1 92.94 210 PHE A N 1
ATOM 1668 C CA . PHE A 1 210 ? 16.922 4.16 3.396 1 92.94 210 PHE A CA 1
ATOM 1669 C C . PHE A 1 210 ? 17.844 3.879 2.215 1 92.94 210 PHE A C 1
ATOM 1671 O O . PHE A 1 210 ? 18.781 4.645 1.949 1 92.94 210 PHE A O 1
ATOM 1678 N N . ASP A 1 211 ? 17.578 2.834 1.436 1 89.75 211 ASP A N 1
ATOM 1679 C CA . ASP A 1 211 ? 18.453 2.387 0.358 1 89.75 211 ASP A CA 1
ATOM 1680 C C . ASP A 1 211 ? 18.594 3.459 -0.721 1 89.75 211 ASP A C 1
ATOM 1682 O O . ASP A 1 211 ? 19.688 3.682 -1.248 1 89.75 211 ASP A O 1
ATOM 1686 N N . ASP A 1 212 ? 17.531 4.125 -0.953 1 93.69 212 ASP A N 1
ATOM 1687 C CA . ASP A 1 212 ? 17.547 5.16 -1.983 1 93.69 212 ASP A CA 1
ATOM 1688 C C . ASP A 1 212 ? 18.25 6.418 -1.486 1 93.69 212 ASP A C 1
ATOM 1690 O O . ASP A 1 212 ? 18.906 7.117 -2.262 1 93.69 212 ASP A O 1
ATOM 1694 N N . VAL A 1 213 ? 18.078 6.73 -0.204 1 96.06 213 VAL A N 1
ATOM 1695 C CA . VAL A 1 213 ? 18.781 7.863 0.376 1 96.06 213 VAL A CA 1
ATOM 1696 C C . VAL A 1 213 ? 20.281 7.582 0.365 1 96.06 213 VAL A C 1
ATOM 1698 O O . VAL A 1 213 ? 21.094 8.461 0.035 1 96.06 213 VAL A O 1
ATOM 1701 N N . LEU A 1 214 ? 20.656 6.359 0.689 1 94.12 214 LEU A N 1
ATOM 1702 C CA . LEU A 1 214 ? 22.047 5.965 0.662 1 94.12 214 LEU A CA 1
ATOM 1703 C C . LEU A 1 214 ? 22.625 6.07 -0.75 1 94.12 214 LEU A C 1
ATOM 1705 O O . LEU A 1 214 ? 23.719 6.609 -0.946 1 94.12 214 LEU A O 1
ATOM 1709 N N . LEU A 1 215 ? 21.891 5.574 -1.715 1 92.56 215 LEU A N 1
ATOM 1710 C CA . LEU A 1 215 ? 22.312 5.645 -3.109 1 92.56 215 LEU A CA 1
ATOM 1711 C C . LEU A 1 215 ? 22.469 7.094 -3.557 1 92.56 215 LEU A C 1
ATOM 1713 O O . LEU A 1 215 ? 23.359 7.414 -4.352 1 92.56 215 LEU A O 1
ATOM 1717 N N . ASN A 1 216 ? 21.688 8.031 -3.012 1 95.69 216 ASN A N 1
ATOM 1718 C CA . ASN A 1 216 ? 21.719 9.445 -3.373 1 95.69 216 ASN A CA 1
ATOM 1719 C C . ASN A 1 216 ? 22.984 10.117 -2.891 1 95.69 216 ASN A C 1
ATOM 1721 O O . ASN A 1 216 ? 23.359 11.188 -3.383 1 95.69 216 ASN A O 1
ATOM 1725 N N . THR A 1 217 ? 23.656 9.555 -1.869 1 92.31 217 THR A N 1
ATOM 1726 C CA . THR A 1 217 ? 24.922 10.117 -1.414 1 92.31 217 THR A CA 1
ATOM 1727 C C . THR A 1 217 ? 25.984 10 -2.498 1 92.31 217 THR A C 1
ATOM 1729 O O . THR A 1 217 ? 26.969 10.727 -2.484 1 92.31 217 THR A O 1
ATOM 1732 N N . GLU A 1 218 ? 25.719 9.094 -3.406 1 91.44 218 GLU A N 1
ATOM 1733 C CA . GLU A 1 218 ? 26.625 8.898 -4.527 1 91.44 218 GLU A CA 1
ATOM 1734 C C . GLU A 1 218 ? 26.109 9.578 -5.789 1 91.44 218 GLU A C 1
ATOM 1736 O O . GLU A 1 218 ? 26.859 10.281 -6.473 1 91.44 218 GLU A O 1
ATOM 1741 N N . LEU A 1 219 ? 24.828 9.484 -6.047 1 93.56 219 LEU A N 1
ATOM 1742 C CA . LEU A 1 219 ? 24.25 9.906 -7.32 1 93.56 219 LEU A CA 1
ATOM 1743 C C . LEU A 1 219 ? 23.906 11.391 -7.297 1 93.56 219 LEU A C 1
ATOM 1745 O O . LEU A 1 219 ? 23.844 12.039 -8.344 1 93.56 219 LEU A O 1
ATOM 1749 N N . HIS A 1 220 ? 23.531 11.93 -6.113 1 94.5 220 HIS A N 1
ATOM 1750 C CA . HIS A 1 220 ? 23.156 13.328 -5.902 1 94.5 220 HIS A CA 1
ATOM 1751 C C . HIS A 1 220 ? 22.016 13.742 -6.82 1 94.5 220 HIS A C 1
ATOM 1753 O O . HIS A 1 220 ? 22.031 14.844 -7.383 1 94.5 220 HIS A O 1
ATOM 1759 N N . THR A 1 221 ? 21.078 12.828 -7 1 95.19 221 THR A N 1
ATOM 1760 C CA . THR A 1 221 ? 19.891 13.086 -7.809 1 95.19 221 THR A CA 1
ATOM 1761 C C . THR A 1 221 ? 18.906 13.977 -7.059 1 95.19 221 THR A C 1
ATOM 1763 O O . THR A 1 221 ? 18.109 14.688 -7.676 1 95.19 221 THR A O 1
ATOM 1766 N N . TYR A 1 222 ? 18.969 13.883 -5.75 1 97.44 222 TYR A N 1
ATOM 1767 C CA . TYR A 1 222 ? 18.078 14.648 -4.883 1 97.44 222 TYR A CA 1
ATOM 1768 C C . TYR A 1 222 ? 18.859 15.625 -4.02 1 97.44 222 TYR A C 1
ATOM 1770 O O . TYR A 1 222 ? 19.984 15.328 -3.586 1 97.44 222 TYR A O 1
ATOM 1778 N N . ASP A 1 223 ? 18.25 16.797 -3.803 1 97.88 223 ASP A N 1
ATOM 1779 C CA . ASP A 1 223 ? 18.688 17.578 -2.65 1 97.88 223 ASP A CA 1
ATOM 1780 C C . ASP A 1 223 ? 18.141 16.984 -1.35 1 97.88 223 ASP A C 1
ATOM 1782 O O . ASP A 1 223 ? 17 16.547 -1.293 1 97.88 223 ASP A O 1
ATOM 1786 N N . VAL A 1 224 ? 19 16.922 -0.351 1 97.94 224 VAL A N 1
ATOM 1787 C CA . VAL A 1 224 ? 18.578 16.359 0.934 1 97.94 224 VAL A CA 1
ATOM 1788 C C . VAL A 1 224 ? 18.406 17.484 1.953 1 97.94 224 VAL A C 1
ATOM 1790 O O . VAL A 1 224 ? 19.344 18.25 2.221 1 97.94 224 VAL A O 1
ATOM 1793 N N . VAL A 1 225 ? 17.203 17.594 2.498 1 98.44 225 VAL A N 1
ATOM 1794 C CA . VAL A 1 225 ? 16.875 18.656 3.438 1 98.44 225 VAL A CA 1
ATOM 1795 C C . VAL A 1 225 ? 16.562 18.062 4.809 1 98.44 225 VAL A C 1
ATOM 1797 O O . VAL A 1 225 ? 15.75 17.141 4.918 1 98.44 225 VAL A O 1
ATOM 1800 N N . ASP A 1 226 ? 17.203 18.594 5.801 1 97.88 226 ASP A N 1
ATOM 1801 C CA . ASP A 1 226 ? 17 18.219 7.199 1 97.88 226 ASP A CA 1
ATOM 1802 C C . ASP A 1 226 ? 16.047 19.188 7.895 1 97.88 226 ASP A C 1
ATOM 1804 O O . ASP A 1 226 ? 16.328 20.375 8.008 1 97.88 226 ASP A O 1
ATOM 1808 N N . ALA A 1 227 ? 14.961 18.672 8.398 1 97.69 227 ALA A N 1
ATOM 1809 C CA . ALA A 1 227 ? 13.945 19.5 9.031 1 97.69 227 ALA A CA 1
ATOM 1810 C C . ALA A 1 227 ? 14.109 19.516 10.547 1 97.69 227 ALA A C 1
ATOM 1812 O O . ALA A 1 227 ? 13.227 20 11.273 1 97.69 227 ALA A O 1
ATOM 1813 N N . GLN A 1 228 ? 15.164 18.969 11.094 1 94.56 228 GLN A N 1
ATOM 1814 C CA . GLN A 1 228 ? 15.469 19.062 12.516 1 94.56 228 GLN A CA 1
ATOM 1815 C C . GLN A 1 228 ? 15.734 20.516 12.93 1 94.56 228 GLN A C 1
ATOM 1817 O O . GLN A 1 228 ? 15.797 21.406 12.07 1 94.56 228 GLN A O 1
ATOM 1822 N N . THR A 1 229 ? 15.859 20.719 14.234 1 93.75 229 THR A N 1
ATOM 1823 C CA . THR A 1 229 ? 16.328 22.016 14.703 1 93.75 229 THR A CA 1
ATOM 1824 C C . TH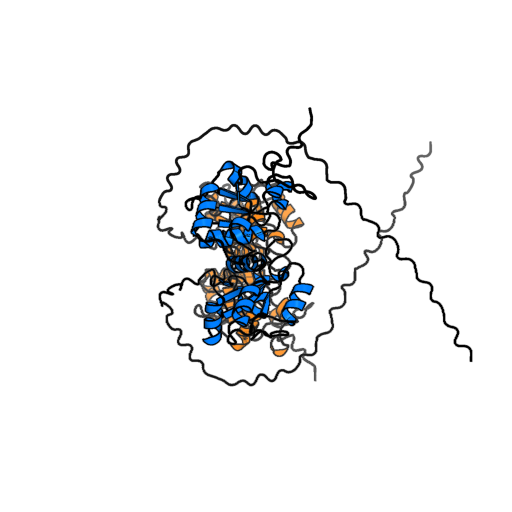R A 1 229 ? 17.797 22.219 14.352 1 93.75 229 THR A C 1
ATOM 1826 O O . THR A 1 229 ? 18.516 21.25 14.086 1 93.75 229 THR A O 1
ATOM 1829 N N . LYS A 1 230 ? 18.172 23.484 14.352 1 93.5 230 LYS A N 1
ATOM 1830 C CA . LYS A 1 230 ? 19.578 23.781 14.086 1 93.5 230 LYS A CA 1
ATOM 1831 C C . LYS A 1 230 ? 20.484 23.062 15.086 1 93.5 230 LYS A C 1
ATOM 1833 O O . LYS A 1 230 ? 21.531 22.531 14.711 1 93.5 230 LYS A O 1
ATOM 1838 N N . GLN A 1 231 ? 20.094 23 16.312 1 92.69 231 GLN A N 1
ATOM 1839 C CA . GLN A 1 231 ? 20.875 22.359 17.375 1 92.69 231 GLN A CA 1
ATOM 1840 C C . GLN A 1 231 ? 21 20.859 17.125 1 92.69 231 GLN A C 1
ATOM 1842 O O . GLN A 1 231 ? 22.078 20.281 17.297 1 92.69 231 GLN A O 1
ATOM 1847 N N . GLU A 1 232 ? 19.938 20.219 16.734 1 92.69 232 GLU A N 1
ATOM 1848 C CA . GLU A 1 232 ? 19.953 18.781 16.422 1 92.69 232 GLU A CA 1
ATOM 1849 C C . GLU A 1 232 ? 20.812 18.5 15.195 1 92.69 232 GLU A C 1
ATOM 1851 O O . GLU A 1 232 ? 21.625 17.578 15.203 1 92.69 232 GLU A O 1
ATOM 1856 N N . TYR A 1 233 ? 20.625 19.297 14.203 1 94 233 TYR A N 1
ATOM 1857 C CA . TYR A 1 233 ? 21.375 19.172 12.961 1 94 233 TYR A CA 1
ATOM 1858 C C . TYR A 1 233 ? 22.875 19.25 13.219 1 94 233 TYR A C 1
ATOM 1860 O O . TYR A 1 233 ? 23.656 18.5 12.633 1 94 233 TYR A O 1
ATOM 1868 N N . MET A 1 234 ? 23.281 20.109 14.172 1 92 234 MET A N 1
ATOM 1869 C CA . MET A 1 234 ? 24.703 20.344 14.469 1 92 234 MET A CA 1
ATOM 1870 C C . MET A 1 234 ? 25.219 19.328 15.477 1 92 234 MET A C 1
ATOM 1872 O O . MET A 1 234 ? 26.406 19.312 15.805 1 92 234 MET A O 1
ATOM 1876 N N . GLY A 1 235 ? 24.297 18.484 15.938 1 89.81 235 GLY A N 1
ATOM 1877 C CA . GLY A 1 235 ? 24.703 17.484 16.922 1 89.81 235 GLY A CA 1
ATOM 1878 C C . GLY A 1 235 ? 24.906 18.047 18.312 1 89.81 235 GLY A C 1
ATOM 1879 O O . GLY A 1 235 ? 25.625 17.469 19.125 1 89.81 235 GLY A O 1
ATOM 1880 N N . GLU A 1 236 ? 24.328 19.188 18.609 1 86.69 236 GLU A N 1
ATOM 1881 C CA . GLU A 1 236 ? 24.578 19.906 19.859 1 86.69 236 GLU A CA 1
ATOM 1882 C C . GLU A 1 236 ? 23.453 19.656 20.859 1 86.69 236 GLU A C 1
ATOM 1884 O O . GLU A 1 236 ? 23.578 20 22.047 1 86.69 236 GLU A O 1
ATOM 1889 N N . ALA A 1 237 ? 22.391 19.047 20.359 1 82 237 ALA A N 1
ATOM 1890 C CA . ALA A 1 237 ? 21.281 18.797 21.266 1 82 237 ALA A CA 1
ATOM 1891 C C . ALA A 1 237 ? 21.594 17.656 22.219 1 82 237 ALA A C 1
ATOM 1893 O O . ALA A 1 237 ? 22.391 16.766 21.906 1 82 237 ALA A O 1
ATOM 1894 N N . SER A 1 238 ? 21.078 17.703 23.422 1 76.75 238 SER A N 1
ATOM 1895 C CA . SER A 1 238 ? 21.359 16.703 24.438 1 76.75 238 SER A CA 1
ATOM 1896 C C . SER A 1 238 ? 20.359 15.547 24.359 1 76.75 238 SER A C 1
ATOM 1898 O O . SER A 1 238 ? 19.281 15.695 23.797 1 76.75 238 SER A O 1
ATOM 1900 N N . GLY A 1 239 ? 20.812 14.43 24.875 1 69.62 239 GLY A N 1
ATOM 1901 C CA . GLY A 1 239 ? 19.875 13.352 25.125 1 69.62 239 GLY A CA 1
ATOM 1902 C C . GLY A 1 239 ? 19.938 12.25 24.094 1 69.62 239 GLY A C 1
ATOM 1903 O O . GLY A 1 239 ? 19.453 11.141 24.312 1 69.62 239 GLY A O 1
ATOM 1904 N N . ALA A 1 240 ? 20.375 12.602 22.906 1 71.88 240 ALA A N 1
ATOM 1905 C CA . ALA A 1 240 ? 20.484 11.562 21.891 1 71.88 240 ALA A CA 1
ATOM 1906 C C . ALA A 1 240 ? 21.641 11.852 20.938 1 71.88 240 ALA A C 1
ATOM 1908 O O . ALA A 1 240 ? 22.344 12.859 21.078 1 71.88 240 ALA A O 1
ATOM 1909 N N . LEU A 1 241 ? 21.969 10.875 20.172 1 81.94 241 LEU A N 1
ATOM 1910 C CA . LEU A 1 241 ? 22.969 11.062 19.125 1 81.94 241 LEU A CA 1
ATOM 1911 C C . LEU A 1 241 ? 22.359 11.82 17.938 1 81.94 241 LEU A C 1
ATOM 1913 O O . LEU A 1 241 ? 21.578 11.266 17.172 1 81.94 241 LEU A O 1
ATOM 1917 N N . TYR A 1 242 ? 22.688 13.117 18 1 85.81 242 TYR A N 1
ATOM 1918 C CA . TYR A 1 242 ? 22.156 13.961 16.938 1 85.81 242 TYR A CA 1
ATOM 1919 C C . TYR A 1 242 ? 23.234 14.281 15.898 1 85.81 242 TYR A C 1
ATOM 1921 O O . TYR A 1 242 ? 24.422 14.141 16.172 1 85.81 242 TYR A O 1
ATOM 1929 N N . GLY A 1 243 ? 22.828 14.656 14.836 1 92.38 243 GLY A N 1
ATOM 1930 C CA . GLY A 1 243 ? 23.609 14.977 13.656 1 92.38 243 GLY A CA 1
ATOM 1931 C C . GLY A 1 243 ? 22.766 15.07 12.391 1 92.38 243 GLY A C 1
ATOM 1932 O O . GLY A 1 243 ? 21.594 15.43 12.445 1 92.38 243 GLY A O 1
ATOM 1933 N N . HIS A 1 244 ? 23.438 14.906 11.359 1 94.75 244 HIS A N 1
ATOM 1934 C CA . HIS A 1 244 ? 22.719 15 10.094 1 94.75 244 HIS A CA 1
ATOM 1935 C C . HIS A 1 244 ? 23.328 14.086 9.039 1 94.75 244 HIS A C 1
ATOM 1937 O O . HIS A 1 244 ? 24.391 13.508 9.258 1 94.75 244 HIS A O 1
ATOM 1943 N N . ILE A 1 245 ? 22.531 13.836 7.996 1 94.88 245 ILE A N 1
ATOM 1944 C CA . ILE A 1 245 ? 23.016 13.109 6.832 1 94.88 245 ILE A CA 1
ATOM 1945 C C . ILE A 1 245 ? 24.047 13.953 6.094 1 94.88 245 ILE A C 1
ATOM 1947 O O . ILE A 1 245 ? 23.828 15.133 5.832 1 94.88 245 ILE A O 1
ATOM 1951 N N . GLN A 1 246 ? 25.141 13.367 5.766 1 93.75 246 GLN A N 1
ATOM 1952 C CA . GLN A 1 246 ? 26.188 14.102 5.066 1 93.75 246 GLN A CA 1
ATOM 1953 C C . GLN A 1 246 ? 25.656 14.75 3.793 1 93.75 246 GLN A C 1
ATOM 1955 O O . GLN A 1 246 ? 25.016 14.094 2.979 1 93.75 246 GLN A O 1
ATOM 1960 N N . GLY A 1 247 ? 25.859 16.031 3.668 1 93.31 247 GLY A N 1
ATOM 1961 C CA . GLY A 1 247 ? 25.438 16.734 2.471 1 93.31 247 GLY A CA 1
ATOM 1962 C C . GLY A 1 247 ? 24.062 17.359 2.602 1 93.31 247 GLY A C 1
ATOM 1963 O O . GLY A 1 247 ? 23.641 18.156 1.755 1 93.31 247 GLY A O 1
ATOM 1964 N N . ALA A 1 248 ? 23.375 17.062 3.66 1 96.81 248 ALA A N 1
ATOM 1965 C CA . ALA A 1 248 ? 22.047 17.609 3.855 1 96.81 248 ALA A CA 1
ATOM 1966 C C . ALA A 1 248 ? 22.109 19.078 4.266 1 96.81 248 ALA A C 1
ATOM 1968 O O . ALA A 1 248 ? 23.031 19.5 4.965 1 96.81 248 ALA A O 1
ATOM 1969 N N . VAL A 1 249 ? 21.141 19.844 3.83 1 97.31 249 VAL A N 1
ATOM 1970 C CA . VAL A 1 249 ? 21 21.234 4.25 1 97.31 249 VAL A CA 1
ATOM 1971 C C . VAL A 1 249 ? 19.875 21.359 5.273 1 97.31 249 VAL A C 1
ATOM 1973 O O . VAL A 1 249 ? 18.828 20.703 5.141 1 97.31 249 VAL A O 1
ATOM 1976 N N . ASN A 1 250 ? 20.047 22.156 6.273 1 97.25 250 ASN A N 1
ATOM 1977 C CA . ASN A 1 250 ? 19.078 22.312 7.344 1 97.25 250 ASN A CA 1
ATOM 1978 C C . ASN A 1 250 ? 18.078 23.406 7.027 1 97.25 250 ASN A C 1
ATOM 1980 O O . ASN A 1 250 ? 18.453 24.531 6.711 1 97.25 250 ASN A O 1
ATOM 1984 N N . VAL A 1 251 ? 16.828 23.094 7.047 1 98.06 251 VAL A N 1
ATOM 1985 C CA . VAL A 1 251 ? 15.719 24.047 6.949 1 98.06 251 VAL A CA 1
ATOM 1986 C C . VAL A 1 251 ? 14.719 23.781 8.07 1 98.06 251 VAL A C 1
ATOM 1988 O O . VAL A 1 251 ? 13.758 23.016 7.898 1 98.06 251 VAL A O 1
ATOM 1991 N N . PRO A 1 252 ? 14.922 24.438 9.211 1 96.62 252 PRO A N 1
ATOM 1992 C CA . PRO A 1 252 ? 14.016 24.219 10.336 1 96.62 252 PRO A CA 1
ATOM 1993 C C . PRO A 1 252 ? 12.586 24.688 10.039 1 96.62 252 PRO A C 1
ATOM 1995 O O . PRO A 1 252 ? 12.383 25.609 9.25 1 96.62 252 PRO A O 1
ATOM 1998 N N . ILE A 1 253 ? 11.586 24.109 10.688 1 95.88 253 ILE A N 1
ATOM 1999 C CA . ILE A 1 253 ? 10.188 24.344 10.352 1 95.88 253 ILE A CA 1
ATOM 2000 C C . ILE A 1 253 ? 9.766 25.734 10.828 1 95.88 253 ILE A C 1
ATOM 2002 O O . ILE A 1 253 ? 8.758 26.281 10.352 1 95.88 253 ILE A O 1
ATOM 2006 N N . ASP A 1 254 ? 10.547 26.344 11.703 1 95.5 254 ASP A N 1
ATOM 2007 C CA . ASP A 1 254 ? 10.234 27.703 12.164 1 95.5 254 ASP A CA 1
ATOM 2008 C C . ASP A 1 254 ? 10.414 28.719 11.039 1 95.5 254 ASP A C 1
ATOM 2010 O O . ASP A 1 254 ? 9.898 29.828 11.109 1 95.5 254 ASP A O 1
ATOM 2014 N N . THR A 1 255 ? 11.156 28.359 10.031 1 96.5 255 THR A N 1
ATOM 2015 C CA . THR A 1 255 ? 11.328 29.219 8.867 1 96.5 255 THR A CA 1
ATOM 2016 C C . THR A 1 255 ? 10.109 29.141 7.953 1 96.5 255 THR A C 1
ATOM 2018 O O . THR A 1 255 ? 9.969 29.953 7.027 1 96.5 255 THR A O 1
ATOM 2021 N N . MET A 1 256 ? 9.172 28.25 8.227 1 97.06 256 MET A N 1
ATOM 2022 C CA . MET A 1 256 ? 8.008 28.047 7.375 1 97.06 256 MET A CA 1
ATOM 2023 C C . MET A 1 256 ? 6.754 28.625 8.016 1 97.06 256 MET A C 1
ATOM 2025 O O . MET A 1 256 ? 5.812 29.016 7.312 1 97.06 256 MET A O 1
ATOM 2029 N N . TYR A 1 257 ? 6.727 28.656 9.273 1 97.12 257 TYR A N 1
ATOM 2030 C CA . TYR A 1 257 ? 5.539 29.031 10.031 1 97.12 257 TYR A CA 1
ATOM 2031 C C . TYR A 1 257 ? 5.902 29.938 11.211 1 97.12 257 TYR A C 1
ATOM 2033 O O . TYR A 1 257 ? 6.902 29.688 11.898 1 97.12 257 TYR A O 1
ATOM 2041 N N . ASP A 1 258 ? 5.141 31 11.43 1 97.06 258 ASP A N 1
ATOM 2042 C CA . ASP A 1 258 ? 5.297 31.891 12.57 1 97.06 258 ASP A CA 1
ATOM 2043 C C . ASP A 1 258 ? 4.266 31.594 13.648 1 97.06 258 ASP A C 1
ATOM 2045 O O . ASP A 1 258 ? 3.127 32.062 13.578 1 97.06 258 ASP A O 1
ATOM 2049 N N . TRP A 1 259 ? 4.676 30.953 14.656 1 96.19 259 TRP A N 1
ATOM 2050 C CA . TRP A 1 259 ? 3.742 30.531 15.695 1 96.19 259 TRP A CA 1
ATOM 2051 C C . TRP A 1 259 ? 3.34 31.703 16.578 1 96.19 259 TRP A C 1
ATOM 2053 O O . TRP A 1 259 ? 2.338 31.641 17.297 1 96.19 259 TRP A O 1
ATOM 2063 N N . LYS A 1 260 ? 4.09 32.781 16.562 1 95.62 260 LYS A N 1
ATOM 2064 C CA . LYS A 1 260 ? 3.699 33.969 17.297 1 95.62 260 LYS A CA 1
ATOM 2065 C C . LYS A 1 260 ? 2.449 34.625 16.703 1 95.62 260 LYS A C 1
ATOM 2067 O O . LYS A 1 260 ? 1.534 35 17.422 1 95.62 260 LYS A O 1
ATOM 2072 N N . THR A 1 261 ? 2.348 34.688 15.398 1 95.12 261 THR A N 1
ATOM 2073 C CA . THR A 1 261 ? 1.206 35.281 14.711 1 95.12 261 THR A CA 1
ATOM 2074 C C . THR A 1 261 ? 0.263 34.188 14.195 1 95.12 261 THR A C 1
ATOM 2076 O O . THR A 1 261 ? -0.788 34.5 13.625 1 95.12 261 THR A O 1
ATOM 2079 N N . ASN A 1 262 ? 0.661 32.875 14.375 1 96.44 262 ASN A N 1
ATOM 2080 C CA . ASN A 1 262 ? -0.119 31.734 13.961 1 96.44 262 ASN A CA 1
ATOM 2081 C C . ASN A 1 262 ? -0.43 31.766 12.469 1 96.44 262 ASN A C 1
ATOM 2083 O O . ASN A 1 262 ? -1.581 31.594 12.062 1 96.44 262 ASN A O 1
ATOM 2087 N N . LYS A 1 263 ? 0.608 32.031 11.68 1 95.25 263 LYS A N 1
ATOM 2088 C CA . LYS A 1 263 ? 0.459 32.094 10.227 1 95.25 263 LYS A CA 1
ATOM 2089 C C . LYS A 1 263 ? 1.653 31.453 9.516 1 95.25 263 LYS A C 1
ATOM 2091 O O . LYS A 1 263 ? 2.775 31.5 10.023 1 95.25 263 LYS A O 1
ATOM 2096 N N . TRP A 1 264 ? 1.326 30.875 8.359 1 96.25 264 TRP A N 1
ATOM 2097 C CA . TRP A 1 264 ? 2.424 30.516 7.469 1 96.25 264 TRP A CA 1
ATOM 2098 C C . TRP A 1 264 ? 3.248 31.734 7.09 1 96.25 264 TRP A C 1
ATOM 2100 O O . TRP A 1 264 ? 2.701 32.844 6.898 1 96.25 264 TRP A O 1
ATOM 2110 N N . ARG A 1 265 ? 4.566 31.5 6.965 1 96.69 265 ARG A N 1
ATOM 2111 C CA . ARG A 1 265 ? 5.367 32.562 6.367 1 96.69 265 ARG A CA 1
ATOM 2112 C C . ARG A 1 265 ? 4.945 32.812 4.926 1 96.69 265 ARG A C 1
ATOM 2114 O O . ARG A 1 265 ? 4.367 31.953 4.273 1 96.69 265 ARG A O 1
ATOM 2121 N N . SER A 1 266 ? 5.215 34.062 4.461 1 96.19 266 SER A N 1
ATOM 2122 C CA . SER A 1 266 ? 4.812 34.406 3.107 1 96.19 266 SER A CA 1
ATOM 2123 C C . SER A 1 266 ? 5.559 33.594 2.068 1 96.19 266 SER A C 1
ATOM 2125 O O . SER A 1 266 ? 6.645 33.062 2.34 1 96.19 266 SER A O 1
ATOM 2127 N N . ALA A 1 267 ? 4.934 33.469 0.916 1 95.5 267 ALA A N 1
ATOM 2128 C CA . ALA A 1 267 ? 5.57 32.75 -0.182 1 95.5 267 ALA A CA 1
ATOM 2129 C C . ALA A 1 267 ? 6.957 33.312 -0.479 1 95.5 267 ALA A C 1
ATOM 2131 O O . ALA A 1 267 ? 7.895 32.562 -0.75 1 95.5 267 ALA A O 1
ATOM 2132 N N . ALA A 1 268 ? 7.082 34.625 -0.404 1 97.19 268 ALA A N 1
ATOM 2133 C CA . ALA A 1 268 ? 8.359 35.281 -0.675 1 97.19 268 ALA A CA 1
ATOM 2134 C C . ALA A 1 268 ? 9.406 34.906 0.363 1 97.19 268 ALA A C 1
ATOM 2136 O O . ALA A 1 268 ? 10.555 34.625 0.017 1 97.19 268 ALA A O 1
ATOM 2137 N N . GLU A 1 269 ? 9.023 34.844 1.643 1 97.19 269 GLU A N 1
ATOM 2138 C CA . GLU A 1 269 ? 9.93 34.438 2.715 1 97.19 269 GLU A CA 1
ATOM 2139 C C . GLU A 1 269 ? 10.367 33 2.568 1 97.19 269 GLU A C 1
ATOM 2141 O O . GLU A 1 269 ? 11.539 32.656 2.752 1 97.19 269 GLU A O 1
ATOM 2146 N N . ILE A 1 270 ? 9.414 32.188 2.203 1 97.62 270 ILE A N 1
ATOM 2147 C CA . ILE A 1 270 ? 9.688 30.75 2.047 1 97.62 270 ILE A CA 1
ATOM 2148 C C . ILE A 1 270 ? 10.625 30.531 0.86 1 97.62 270 ILE A C 1
ATOM 2150 O O . ILE A 1 270 ? 11.594 29.781 0.957 1 97.62 270 ILE A O 1
ATOM 2154 N N . GLU A 1 271 ? 10.375 31.25 -0.204 1 96.81 271 GLU A N 1
ATOM 2155 C CA . GLU A 1 271 ? 11.227 31.156 -1.385 1 96.81 271 GLU A CA 1
ATOM 2156 C C . GLU A 1 271 ? 12.656 31.594 -1.068 1 96.81 271 GLU A C 1
ATOM 2158 O O . GLU A 1 271 ? 13.617 30.984 -1.542 1 96.81 271 GLU A O 1
ATOM 2163 N N . GLN A 1 272 ? 12.781 32.656 -0.334 1 97.38 272 GLN A N 1
ATOM 2164 C CA . GLN A 1 272 ? 14.102 33.125 0.078 1 97.38 272 GLN A CA 1
ATOM 2165 C C . GLN A 1 272 ? 14.836 32.062 0.889 1 97.38 272 GLN A C 1
ATOM 2167 O O . GLN A 1 272 ? 16.031 31.812 0.661 1 97.38 272 GLN A O 1
ATOM 2172 N N . THR A 1 273 ? 14.133 31.422 1.776 1 97.69 273 THR A N 1
ATOM 2173 C CA . THR A 1 273 ? 14.719 30.375 2.602 1 97.69 273 THR A CA 1
ATOM 2174 C C . THR A 1 273 ? 15.195 29.203 1.737 1 97.69 273 THR A C 1
ATOM 2176 O O . THR A 1 273 ? 16.312 28.703 1.92 1 97.69 273 THR A O 1
ATOM 2179 N N . PHE A 1 274 ? 14.352 28.766 0.779 1 98 274 PHE A N 1
ATOM 2180 C CA . PHE A 1 274 ? 14.703 27.656 -0.103 1 98 274 PHE A CA 1
ATOM 2181 C C . PHE A 1 274 ? 15.883 28.031 -0.995 1 98 274 PHE A C 1
ATOM 2183 O O . PHE A 1 274 ? 16.766 27.219 -1.236 1 98 274 PHE A O 1
ATOM 2190 N N . GLY A 1 275 ? 15.891 29.312 -1.461 1 96.94 275 GLY A N 1
ATOM 2191 C CA . GLY A 1 275 ? 17.016 29.812 -2.234 1 96.94 275 GLY A CA 1
ATOM 2192 C C . GLY A 1 275 ? 18.328 29.797 -1.458 1 96.94 275 GLY A C 1
ATOM 2193 O O . GLY A 1 275 ? 19.359 29.375 -1.973 1 96.94 275 GLY A O 1
ATOM 2194 N N . GLU A 1 276 ? 18.281 30.281 -0.236 1 96.88 276 GLU A N 1
ATOM 2195 C CA . GLU A 1 276 ? 19.453 30.312 0.627 1 96.88 276 GLU A CA 1
ATOM 2196 C C . GLU A 1 276 ? 19.953 28.891 0.923 1 96.88 276 GLU A C 1
ATOM 2198 O O . GLU A 1 276 ? 21.156 28.688 1.118 1 96.88 276 GLU A O 1
ATOM 2203 N N . ALA A 1 277 ? 19.031 27.984 0.891 1 96.94 277 ALA A N 1
ATOM 2204 C CA . ALA A 1 277 ? 19.375 26.578 1.129 1 96.94 277 ALA A CA 1
ATOM 2205 C C . ALA A 1 277 ? 19.906 25.922 -0.144 1 96.94 277 ALA A C 1
ATOM 2207 O O . ALA A 1 277 ? 20.312 24.766 -0.124 1 96.94 277 ALA A O 1
ATOM 2208 N N . GLY A 1 278 ? 19.828 26.594 -1.269 1 96.94 278 GLY A N 1
ATOM 2209 C CA . GLY A 1 278 ? 20.359 26.078 -2.525 1 96.94 278 GLY A CA 1
ATOM 2210 C C . GLY A 1 278 ? 19.391 25.141 -3.234 1 96.94 278 GLY A C 1
ATOM 2211 O O . GLY A 1 278 ? 19.812 24.344 -4.074 1 96.94 278 GLY A O 1
ATOM 2212 N N . LEU A 1 279 ? 18.156 25.188 -2.863 1 97.31 279 LEU A N 1
ATOM 2213 C CA . LEU A 1 279 ? 17.172 24.297 -3.477 1 97.31 279 LEU A CA 1
ATOM 2214 C C . LEU A 1 279 ? 16.719 24.828 -4.832 1 97.31 279 LEU A C 1
ATOM 2216 O O . LEU A 1 279 ? 16.656 26.047 -5.035 1 97.31 279 LEU A O 1
ATOM 2220 N N . SER A 1 280 ? 16.469 23.875 -5.762 1 94.88 280 SER A N 1
ATOM 2221 C CA . SER A 1 280 ? 15.938 24.172 -7.09 1 94.88 280 SER A CA 1
ATOM 2222 C C . SER A 1 280 ? 14.727 23.297 -7.406 1 94.88 280 SER A C 1
ATOM 2224 O O . SER A 1 280 ? 14.695 22.109 -7.051 1 94.88 280 SER A O 1
ATOM 2226 N N . ARG A 1 281 ? 13.781 23.844 -8.094 1 94.56 281 ARG A N 1
ATOM 2227 C CA . ARG A 1 281 ? 12.586 23.094 -8.461 1 94.56 281 ARG A CA 1
ATOM 2228 C C . ARG A 1 281 ? 12.898 22.031 -9.516 1 94.56 281 ARG A C 1
ATOM 2230 O O . ARG A 1 281 ? 12.102 21.125 -9.75 1 94.56 281 ARG A O 1
ATOM 2237 N N . ASN A 1 282 ? 14.055 22.125 -10.109 1 94.44 282 ASN A N 1
ATOM 2238 C CA . ASN A 1 282 ? 14.445 21.188 -11.148 1 94.44 282 ASN A CA 1
ATOM 2239 C C . ASN A 1 282 ? 15.047 19.922 -10.562 1 94.44 282 ASN A C 1
ATOM 2241 O O . ASN A 1 282 ? 15.273 18.938 -11.281 1 94.44 282 ASN A O 1
ATOM 2245 N N . LYS A 1 283 ? 15.32 19.969 -9.328 1 96.44 283 LYS A N 1
ATOM 2246 C CA . LYS A 1 283 ? 15.867 18.812 -8.617 1 96.44 283 LYS A CA 1
ATOM 2247 C C . LYS A 1 283 ? 14.938 18.359 -7.5 1 96.44 283 LYS A C 1
ATOM 2249 O O . LYS A 1 283 ? 14.523 19.172 -6.668 1 96.44 283 LYS A O 1
ATOM 2254 N N . PRO A 1 284 ? 14.555 17.094 -7.516 1 97.81 284 PRO A N 1
ATOM 2255 C CA . PRO A 1 284 ? 13.68 16.625 -6.438 1 97.81 284 PRO A CA 1
ATOM 2256 C C . PRO A 1 284 ? 14.352 16.688 -5.066 1 97.81 284 PRO A C 1
ATOM 2258 O O . PRO A 1 284 ? 15.578 16.719 -4.977 1 97.81 284 PRO A O 1
ATOM 2261 N N . VAL A 1 285 ? 13.5 16.734 -4.027 1 98.5 285 VAL A N 1
ATOM 2262 C CA . VAL A 1 285 ? 13.992 16.984 -2.676 1 98.5 285 VAL A CA 1
ATOM 2263 C C . VAL A 1 285 ? 13.609 15.82 -1.768 1 98.5 285 VAL A C 1
ATOM 2265 O O . VAL A 1 285 ? 12.484 15.312 -1.83 1 98.5 285 VAL A O 1
ATOM 2268 N N . ILE A 1 286 ? 14.555 15.328 -1.008 1 98.31 286 ILE A N 1
ATOM 2269 C CA . ILE A 1 286 ? 14.305 14.422 0.112 1 98.31 286 ILE A CA 1
ATOM 2270 C C . ILE A 1 286 ? 14.266 15.219 1.415 1 98.31 286 ILE A C 1
ATOM 2272 O O . ILE A 1 286 ? 15.172 16.016 1.691 1 98.31 286 ILE A O 1
ATOM 2276 N N . VAL A 1 287 ? 13.227 15.055 2.146 1 98.38 287 VAL A N 1
ATOM 2277 C CA . VAL A 1 287 ? 13.148 15.727 3.439 1 98.38 287 VAL A CA 1
ATOM 2278 C C . VAL A 1 287 ? 13.055 14.688 4.559 1 98.38 287 VAL A C 1
ATOM 2280 O O . VAL A 1 287 ? 12.367 13.68 4.418 1 98.38 287 VAL A O 1
ATOM 2283 N N . TYR A 1 288 ? 13.773 14.93 5.676 1 97.19 288 TYR A N 1
ATOM 2284 C CA . TYR A 1 288 ? 13.742 14.031 6.828 1 97.19 288 TYR A CA 1
ATOM 2285 C C . TYR A 1 288 ? 13.875 14.812 8.133 1 97.19 288 TYR A C 1
ATOM 2287 O O . TYR A 1 288 ? 14.133 16.016 8.117 1 97.19 288 TYR A O 1
ATOM 2295 N N . CYS A 1 289 ? 13.539 14.172 9.164 1 95 289 CYS A N 1
ATOM 2296 C CA . CYS A 1 289 ? 13.781 14.664 10.516 1 95 289 CYS A CA 1
ATOM 2297 C C . CYS A 1 289 ? 13.93 13.508 11.5 1 95 289 CYS A C 1
ATOM 2299 O O . CYS A 1 289 ? 14.336 12.414 11.117 1 95 289 CYS A O 1
ATOM 2301 N N . SER A 1 290 ? 13.711 13.805 12.727 1 86.25 290 SER A N 1
ATOM 2302 C CA . SER A 1 290 ? 13.828 12.766 13.742 1 86.25 290 SER A CA 1
ATOM 2303 C C . SER A 1 290 ? 12.508 12.016 13.914 1 86.25 290 SER A C 1
ATOM 2305 O O . SER A 1 290 ? 12.5 10.867 14.367 1 86.25 290 SER A O 1
ATOM 2307 N N . THR A 1 291 ? 11.273 12.469 13.633 1 81.44 291 THR A N 1
ATOM 2308 C CA . THR A 1 291 ? 10 11.836 13.922 1 81.44 291 THR A CA 1
ATOM 2309 C C . THR A 1 291 ? 9.109 11.805 12.688 1 81.44 291 THR A C 1
ATOM 2311 O O . THR A 1 291 ? 8.008 11.25 12.719 1 81.44 291 THR A O 1
ATOM 2314 N N . SER A 1 292 ? 9.336 12.305 11.609 1 90.19 292 SER A N 1
ATOM 2315 C CA . SER A 1 292 ? 8.586 12.461 10.367 1 90.19 292 SER A CA 1
ATOM 2316 C C . SER A 1 292 ? 7.574 13.594 10.469 1 90.19 292 SER A C 1
ATOM 2318 O O . SER A 1 292 ? 6.992 14.008 9.469 1 90.19 292 SER A O 1
ATOM 2320 N N . LEU A 1 293 ? 7.309 14.117 11.68 1 93.69 293 LEU A N 1
ATOM 2321 C CA . LEU A 1 293 ? 6.348 15.195 11.867 1 93.69 293 LEU A CA 1
ATOM 2322 C C . LEU A 1 293 ? 6.848 16.484 11.234 1 93.69 293 LEU A C 1
ATOM 2324 O O . LEU A 1 293 ? 6.18 17.062 10.367 1 93.69 293 LEU A O 1
ATOM 2328 N N . ARG A 1 294 ? 8.055 16.844 11.562 1 95.69 294 ARG A N 1
ATOM 2329 C CA . ARG A 1 294 ? 8.609 18.078 11.016 1 95.69 294 ARG A CA 1
ATOM 2330 C C . ARG A 1 294 ? 8.867 17.938 9.516 1 95.69 294 ARG A C 1
ATOM 2332 O O . ARG A 1 294 ? 8.641 18.891 8.758 1 95.69 294 ARG A O 1
ATOM 2339 N N . SER A 1 295 ? 9.305 16.781 9.102 1 96.88 295 SER A N 1
ATOM 2340 C CA . SER A 1 295 ? 9.578 16.578 7.68 1 96.88 295 SER A CA 1
ATOM 2341 C C . SER A 1 295 ? 8.297 16.625 6.855 1 96.88 295 SER A C 1
ATOM 2343 O O . SER A 1 295 ? 8.289 17.125 5.73 1 96.88 295 SER A O 1
ATOM 2345 N N . SER A 1 296 ? 7.152 16.125 7.406 1 97.06 296 SER A N 1
ATOM 2346 C CA . SER A 1 296 ? 5.891 16.188 6.68 1 97.06 296 SER A CA 1
ATOM 2347 C C . SER A 1 296 ? 5.402 17.625 6.535 1 97.06 296 SER A C 1
ATOM 2349 O O . SER A 1 296 ? 4.801 17.984 5.523 1 97.06 296 SER A O 1
ATOM 2351 N N . MET A 1 297 ? 5.645 18.422 7.539 1 97.31 297 MET A N 1
ATOM 2352 C CA . MET A 1 297 ? 5.289 19.828 7.445 1 97.31 297 MET A CA 1
ATO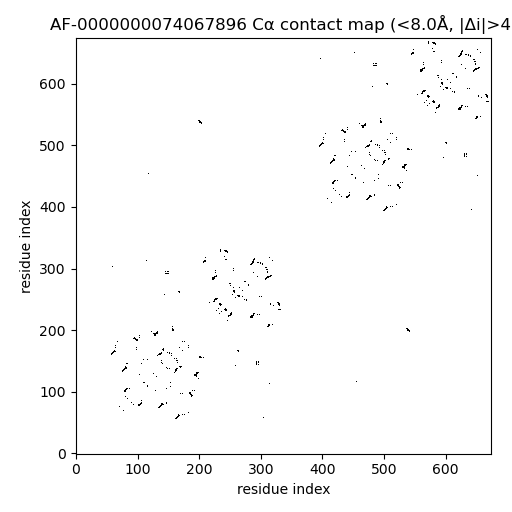M 2353 C C . MET A 1 297 ? 6.105 20.531 6.363 1 97.31 297 MET A C 1
ATOM 2355 O O . MET A 1 297 ? 5.559 21.281 5.551 1 97.31 297 MET A O 1
ATOM 2359 N N . LEU A 1 298 ? 7.363 20.297 6.391 1 98.06 298 LEU A N 1
ATOM 2360 C CA . LEU A 1 298 ? 8.211 20.906 5.363 1 98.06 298 LEU A CA 1
ATOM 2361 C C . LEU A 1 298 ? 7.832 20.375 3.98 1 98.06 298 LEU A C 1
ATOM 2363 O O . LEU A 1 298 ? 7.828 21.125 3.006 1 98.06 298 LEU A O 1
ATOM 2367 N N . TRP A 1 299 ? 7.559 19.078 3.885 1 97.88 299 TRP A N 1
ATOM 2368 C CA . TRP A 1 299 ? 7.078 18.5 2.635 1 97.88 299 TRP A CA 1
ATOM 2369 C C . TRP A 1 299 ? 5.848 19.234 2.125 1 97.88 299 TRP A C 1
ATOM 2371 O O . TRP A 1 299 ? 5.742 19.531 0.934 1 97.88 299 TRP A O 1
ATOM 2381 N N . TRP A 1 300 ? 4.934 19.516 3.016 1 97.62 300 TRP A N 1
ATOM 2382 C CA . TRP A 1 300 ? 3.703 20.219 2.664 1 97.62 300 TRP A CA 1
ATOM 2383 C C . TRP A 1 300 ? 4.008 21.578 2.049 1 97.62 300 TRP A C 1
ATOM 2385 O O . TRP A 1 300 ? 3.434 21.953 1.02 1 97.62 300 TRP A O 1
ATOM 2395 N N . VAL A 1 301 ? 4.922 22.281 2.66 1 97.5 301 VAL A N 1
ATOM 2396 C CA . VAL A 1 301 ? 5.301 23.609 2.176 1 97.5 301 VAL A CA 1
ATOM 2397 C C . VAL A 1 301 ? 6.008 23.484 0.829 1 97.5 301 VAL A C 1
ATOM 2399 O O . VAL A 1 301 ? 5.73 24.234 -0.099 1 97.5 301 VAL A O 1
ATOM 2402 N N . LEU A 1 302 ? 6.918 22.516 0.711 1 97.69 302 LEU A N 1
ATOM 2403 C CA . LEU A 1 302 ? 7.609 22.281 -0.551 1 97.69 302 LEU A CA 1
ATOM 2404 C C . LEU A 1 302 ? 6.617 22.016 -1.675 1 97.69 302 LEU A C 1
ATOM 2406 O O . LEU A 1 302 ? 6.738 22.578 -2.766 1 97.69 302 LEU A O 1
ATOM 2410 N N . LYS A 1 303 ? 5.629 21.203 -1.384 1 95.56 303 LYS A N 1
ATOM 2411 C CA . LYS A 1 303 ? 4.613 20.875 -2.383 1 95.56 303 LYS A CA 1
ATOM 2412 C C . LYS A 1 303 ? 3.822 22.125 -2.783 1 95.56 303 LYS A C 1
ATOM 2414 O O . LYS A 1 303 ? 3.58 22.359 -3.969 1 95.56 303 LYS A O 1
ATOM 2419 N N . ARG A 1 304 ? 3.498 22.891 -1.814 1 94.06 304 ARG A N 1
ATOM 2420 C CA . ARG A 1 304 ? 2.785 24.141 -2.076 1 94.06 304 ARG A CA 1
ATOM 2421 C C . ARG A 1 304 ? 3.604 25.062 -2.973 1 94.06 304 ARG A C 1
ATOM 2423 O O . ARG A 1 304 ? 3.043 25.844 -3.746 1 94.06 304 ARG A O 1
ATOM 2430 N N . MET A 1 305 ? 4.867 25 -2.801 1 95.75 305 MET A N 1
ATOM 2431 C CA . MET A 1 305 ? 5.777 25.844 -3.562 1 95.75 305 MET A CA 1
ATOM 2432 C C . MET A 1 305 ? 6.203 25.156 -4.855 1 95.75 305 MET A C 1
ATOM 2434 O O . MET A 1 305 ? 7.168 25.578 -5.5 1 95.75 305 MET A O 1
ATOM 2438 N N . ASN A 1 306 ? 5.574 23.984 -5.223 1 95.31 306 ASN A N 1
ATOM 2439 C CA . ASN A 1 306 ? 5.707 23.266 -6.484 1 95.31 306 ASN A CA 1
ATOM 2440 C C . ASN A 1 306 ? 7.043 22.531 -6.582 1 95.31 306 ASN A C 1
ATOM 2442 O O . ASN A 1 306 ? 7.625 22.438 -7.664 1 95.31 306 ASN A O 1
ATOM 2446 N N . TYR A 1 307 ? 7.594 22.188 -5.496 1 97 307 TYR A N 1
ATOM 2447 C CA . TYR A 1 307 ? 8.734 21.281 -5.477 1 97 307 TYR A CA 1
ATOM 2448 C C . TYR A 1 307 ? 8.281 19.828 -5.484 1 97 307 TYR A C 1
ATOM 2450 O O . TYR A 1 307 ? 7.223 19.484 -4.945 1 97 307 TYR A O 1
ATOM 2458 N N . ASP A 1 308 ? 9.039 18.984 -6.141 1 97.31 308 ASP A N 1
ATOM 2459 C CA . ASP A 1 308 ? 8.891 17.531 -6.008 1 97.31 308 ASP A CA 1
ATOM 2460 C C . ASP A 1 308 ? 9.641 17.016 -4.785 1 97.31 308 ASP A C 1
ATOM 2462 O O . ASP A 1 308 ? 10.875 17.078 -4.734 1 97.31 308 ASP A O 1
ATOM 2466 N N . ALA A 1 309 ? 8.914 16.547 -3.826 1 97.81 309 ALA A N 1
ATOM 2467 C CA . ALA A 1 309 ? 9.555 16.203 -2.562 1 97.81 309 ALA A CA 1
ATOM 2468 C C . ALA A 1 309 ? 9.062 14.852 -2.053 1 97.81 309 ALA A C 1
ATOM 2470 O O . ALA A 1 309 ? 7.906 14.477 -2.287 1 97.81 309 ALA A O 1
ATOM 2471 N N . ARG A 1 310 ? 9.938 14.172 -1.391 1 97.56 310 ARG A N 1
ATOM 2472 C CA . ARG A 1 310 ? 9.664 12.883 -0.764 1 97.56 310 ARG A CA 1
ATOM 2473 C C . ARG A 1 310 ? 10.109 12.883 0.694 1 97.56 310 ARG A C 1
ATOM 2475 O O . ARG A 1 310 ? 11.141 13.461 1.035 1 97.56 310 ARG A O 1
ATOM 2482 N N . VAL A 1 311 ? 9.367 12.195 1.491 1 97.44 311 VAL A N 1
ATOM 2483 C CA . VAL A 1 311 ? 9.703 12.102 2.906 1 97.44 311 VAL A CA 1
ATOM 2484 C C . VAL A 1 311 ? 10.484 10.82 3.168 1 97.44 311 VAL A C 1
ATOM 2486 O O . VAL A 1 311 ? 10.055 9.734 2.773 1 97.44 311 VAL A O 1
ATOM 2489 N N . TYR A 1 312 ? 11.648 10.922 3.73 1 97 312 TYR A N 1
ATOM 2490 C CA . TYR A 1 312 ? 12.367 9.797 4.324 1 97 312 TYR A CA 1
ATOM 2491 C C . TYR A 1 312 ? 11.906 9.555 5.758 1 97 312 TYR A C 1
ATOM 2493 O O . TYR A 1 312 ? 12.461 10.117 6.699 1 97 312 TYR A O 1
ATOM 2501 N N . PHE A 1 313 ? 10.891 8.648 5.867 1 90.81 313 PHE A N 1
ATOM 2502 C CA . PHE A 1 313 ? 10.203 8.539 7.148 1 90.81 313 PHE A CA 1
ATOM 2503 C C . PHE A 1 313 ? 11.062 7.801 8.164 1 90.81 313 PHE A C 1
ATOM 2505 O O . PHE A 1 313 ? 10.836 7.918 9.375 1 90.81 313 PHE A O 1
ATOM 2512 N N . GLY A 1 314 ? 12.078 7.051 7.719 1 91.12 314 GLY A N 1
ATOM 2513 C CA . GLY A 1 314 ? 13.016 6.488 8.68 1 91.12 314 GLY A CA 1
ATOM 2514 C C . GLY A 1 314 ? 13.797 7.543 9.438 1 91.12 314 GLY A C 1
ATOM 2515 O O . GLY A 1 314 ? 14.203 7.324 10.578 1 91.12 314 GLY A O 1
ATOM 2516 N N . GLY A 1 315 ? 14.078 8.617 8.672 1 93.5 315 GLY A N 1
ATOM 2517 C CA . GLY A 1 315 ? 14.641 9.812 9.281 1 93.5 315 GLY A CA 1
ATOM 2518 C C . GLY A 1 315 ? 16.031 9.586 9.844 1 93.5 315 GLY A C 1
ATOM 2519 O O . GLY A 1 315 ? 16.734 8.664 9.43 1 93.5 315 GLY A O 1
ATOM 2520 N N . TRP A 1 316 ? 16.359 10.461 10.766 1 92.94 316 TRP A N 1
ATOM 2521 C CA . TRP A 1 316 ? 17.672 10.445 11.398 1 92.94 316 TRP A CA 1
ATOM 2522 C C . TRP A 1 316 ? 17.828 9.203 12.266 1 92.94 316 TRP A C 1
ATOM 2524 O O . TRP A 1 316 ? 18.891 8.555 12.242 1 92.94 316 TRP A O 1
ATOM 2534 N N . PRO A 1 317 ? 16.797 8.766 12.945 1 89 317 PRO A N 1
ATOM 2535 C CA . PRO A 1 317 ? 16.969 7.578 13.789 1 89 317 PRO A CA 1
ATOM 2536 C C . PRO A 1 317 ? 17.391 6.34 13 1 89 317 PRO A C 1
ATOM 2538 O O . PRO A 1 317 ? 18.234 5.578 13.453 1 89 317 PRO A O 1
ATOM 2541 N N . GLU A 1 318 ? 16.781 6.168 11.875 1 91.38 318 GLU A N 1
ATOM 2542 C CA . GLU A 1 318 ? 17.188 5.035 11.055 1 91.38 318 GLU A CA 1
ATOM 2543 C C . GLU A 1 318 ? 18.594 5.242 10.477 1 91.38 318 GLU A C 1
ATOM 2545 O O . GLU A 1 318 ? 19.406 4.32 10.469 1 91.38 318 GLU A O 1
ATOM 2550 N N . TRP A 1 319 ? 18.891 6.453 10.016 1 93.94 319 TRP A N 1
ATOM 2551 C CA . TRP A 1 319 ? 20.156 6.77 9.352 1 93.94 319 TRP A CA 1
ATOM 2552 C C . TRP A 1 319 ? 21.328 6.582 10.305 1 93.94 319 TRP A C 1
ATOM 2554 O O . TRP A 1 319 ? 22.344 5.973 9.945 1 93.94 319 TRP A O 1
ATOM 2564 N N . VAL A 1 320 ? 21.172 7.055 11.508 1 90.75 320 VAL A N 1
ATOM 2565 C CA . VAL A 1 320 ? 22.281 7.047 12.461 1 90.75 320 VAL A CA 1
ATOM 2566 C C . VAL A 1 320 ? 22.641 5.605 12.82 1 90.75 320 VAL A C 1
ATOM 2568 O O . VAL A 1 320 ? 23.797 5.312 13.133 1 90.75 320 VAL A O 1
ATOM 2571 N N . VAL A 1 321 ? 21.719 4.711 12.734 1 89.31 321 VAL A N 1
ATOM 2572 C CA . VAL A 1 321 ? 21.938 3.314 13.094 1 89.31 321 VAL A CA 1
ATOM 2573 C C . VAL A 1 321 ? 22.516 2.555 11.906 1 89.31 321 VAL A C 1
ATOM 2575 O O . VAL A 1 321 ? 23.453 1.779 12.055 1 89.31 321 VAL A O 1
ATOM 2578 N N . ARG A 1 322 ? 22.031 2.857 10.719 1 90.75 322 ARG A N 1
ATOM 2579 C CA . ARG A 1 322 ? 22.281 1.959 9.594 1 90.75 322 ARG A CA 1
ATOM 2580 C C . ARG A 1 322 ? 23.391 2.502 8.695 1 90.75 322 ARG A C 1
ATOM 2582 O O . ARG A 1 322 ? 24.062 1.738 8.008 1 90.75 322 ARG A O 1
ATOM 2589 N N . ALA A 1 323 ? 23.547 3.781 8.586 1 92.75 323 ALA A N 1
ATOM 2590 C CA . ALA A 1 323 ? 24.453 4.387 7.625 1 92.75 323 ALA A CA 1
ATOM 2591 C C . ALA A 1 323 ? 25.906 4.242 8.078 1 92.75 323 ALA A C 1
ATOM 2593 O O . ALA A 1 323 ? 26.188 4.152 9.281 1 92.75 323 ALA A O 1
ATOM 2594 N N . PRO A 1 324 ? 26.859 4.199 7.117 1 90.12 324 PRO A N 1
ATOM 2595 C CA . PRO A 1 324 ? 28.281 4.238 7.484 1 90.12 324 PRO A CA 1
ATOM 2596 C C . PRO A 1 324 ? 28.656 5.484 8.289 1 90.12 324 PRO A C 1
ATOM 2598 O O . PRO A 1 324 ? 28.031 6.539 8.117 1 90.12 324 PRO A O 1
ATOM 2601 N N . ASP A 1 325 ? 29.656 5.359 9.055 1 86.19 325 ASP A N 1
ATOM 2602 C CA . ASP A 1 325 ? 30.031 6.406 9.992 1 86.19 325 ASP A CA 1
ATOM 2603 C C . ASP A 1 325 ? 30.406 7.691 9.258 1 86.19 325 ASP A C 1
ATOM 2605 O O . ASP A 1 325 ? 30.141 8.789 9.75 1 86.19 325 ASP A O 1
ATOM 2609 N N . ASP A 1 326 ? 30.938 7.574 8.141 1 86.81 326 ASP A N 1
ATOM 2610 C CA . ASP A 1 326 ? 31.406 8.75 7.41 1 86.81 326 ASP A CA 1
ATOM 2611 C C . ASP A 1 326 ? 30.234 9.516 6.797 1 86.81 326 ASP A C 1
ATOM 2613 O O . ASP A 1 326 ? 30.406 10.641 6.316 1 86.81 326 ASP A O 1
ATOM 2617 N N . MET A 1 327 ? 29.047 8.922 6.926 1 89.25 327 MET A N 1
ATOM 2618 C CA . MET A 1 327 ? 27.891 9.555 6.297 1 89.25 327 MET A CA 1
ATOM 2619 C C . MET A 1 327 ? 26.953 10.148 7.352 1 89.25 327 MET A C 1
ATOM 2621 O O . MET A 1 327 ? 25.844 10.578 7.031 1 89.25 327 MET A O 1
ATOM 2625 N N . LYS A 1 328 ? 27.422 10.125 8.578 1 85.56 328 LYS A N 1
ATOM 2626 C CA . LYS A 1 328 ? 26.578 10.633 9.664 1 85.56 328 LYS A CA 1
ATOM 2627 C C . LYS A 1 328 ? 27.375 11.578 10.57 1 85.56 328 LYS A C 1
ATOM 2629 O O . LYS A 1 328 ? 27.688 11.234 11.711 1 85.56 328 LYS A O 1
ATOM 2634 N N . PRO A 1 329 ? 27.719 12.812 10.047 1 80.31 329 PRO A N 1
ATOM 2635 C CA . PRO A 1 329 ? 28.391 13.773 10.93 1 80.31 329 PRO A CA 1
ATOM 2636 C C . PRO A 1 329 ? 27.641 13.984 12.242 1 80.31 329 PRO A C 1
ATOM 2638 O O . PRO A 1 329 ? 26.453 14.312 12.242 1 80.31 329 PRO A O 1
ATOM 2641 N N . LEU A 1 330 ? 28.328 13.508 13.312 1 75.94 330 LEU A N 1
ATOM 2642 C CA . LEU A 1 330 ? 27.812 13.648 14.672 1 75.94 330 LEU A CA 1
ATOM 2643 C C . LEU A 1 330 ? 28.484 14.82 15.391 1 75.94 330 LEU A C 1
ATOM 2645 O O . LEU A 1 330 ? 29.375 15.461 14.836 1 75.94 330 LEU A O 1
ATOM 2649 N N . ARG A 1 331 ? 28.297 15.078 16.703 1 65.69 331 ARG A N 1
ATOM 2650 C CA . ARG A 1 331 ? 28.953 16.141 17.469 1 65.69 331 ARG A CA 1
ATOM 2651 C C . ARG A 1 331 ? 30.469 16.094 17.25 1 65.69 331 ARG A C 1
ATOM 2653 O O . ARG A 1 331 ? 31.062 15.023 17.203 1 65.69 331 ARG A O 1
ATOM 2660 N N . LYS A 1 332 ? 31.188 17.203 16.609 1 53.69 332 LYS A N 1
ATOM 2661 C CA . LYS A 1 332 ? 32.625 17.328 16.75 1 53.69 332 LYS A CA 1
ATOM 2662 C C . LYS A 1 332 ? 33.062 17.203 18.219 1 53.69 332 LYS A C 1
ATOM 2664 O O . LYS A 1 332 ? 32.625 17.969 19.062 1 53.69 332 LYS A O 1
ATOM 2669 N N . ILE A 1 333 ? 33.062 16.031 18.672 1 45.22 333 ILE A N 1
ATOM 2670 C CA . ILE A 1 333 ? 33.719 16 19.969 1 45.22 333 ILE A CA 1
ATOM 2671 C C . ILE A 1 333 ? 35.031 16.781 19.922 1 45.22 333 ILE A C 1
ATOM 2673 O O . ILE A 1 333 ? 35.906 16.5 19.078 1 45.22 333 ILE A O 1
ATOM 2677 N N . THR A 1 334 ? 35 18.047 20.094 1 41.62 334 THR A N 1
ATOM 2678 C CA . THR A 1 334 ? 36.281 18.703 20.344 1 41.62 334 THR A CA 1
ATOM 2679 C C . THR A 1 334 ? 37.156 17.859 21.281 1 41.62 334 THR A C 1
ATOM 2681 O O . THR A 1 334 ? 36.812 17.656 22.438 1 41.62 334 THR A O 1
ATOM 2684 N N . ILE A 1 335 ? 37.781 16.891 20.797 1 35.06 335 ILE A N 1
ATOM 2685 C CA . ILE A 1 335 ? 38.875 16.391 21.609 1 35.06 335 ILE A CA 1
ATOM 2686 C C . ILE A 1 335 ? 39.844 17.531 21.938 1 35.06 335 ILE A C 1
ATOM 2688 O O . ILE A 1 335 ? 40.344 18.203 21.031 1 35.06 335 ILE A O 1
ATOM 2692 N N . ALA A 1 336 ? 39.75 18.141 23.031 1 34.62 336 ALA A N 1
ATOM 2693 C CA . ALA A 1 336 ? 40.875 18.953 23.516 1 34.62 336 ALA A CA 1
ATOM 2694 C C . ALA A 1 336 ? 42.188 18.25 23.281 1 34.62 336 ALA A C 1
ATOM 2696 O O . ALA A 1 336 ? 42.375 17.094 23.656 1 34.62 336 ALA A O 1
ATOM 2697 N N . SER A 1 337 ? 42.906 18.75 22.203 1 29.98 337 SER A N 1
ATOM 2698 C CA . SER A 1 337 ? 44.312 18.516 22.391 1 29.98 337 SER A CA 1
ATOM 2699 C C . SER A 1 337 ? 44.781 18.891 23.797 1 29.98 337 SER A C 1
ATOM 2701 O O . SER A 1 337 ? 44.312 19.891 24.344 1 29.98 337 SER A O 1
ATOM 2703 N N . MET B 1 1 ? -20.422 -4.391 71.125 1 24.16 1 MET B N 1
ATOM 2704 C CA . MET B 1 1 ? -20.234 -5.059 69.875 1 24.16 1 MET B CA 1
ATOM 2705 C C . MET B 1 1 ? -19.141 -4.379 69 1 24.16 1 MET B C 1
ATOM 2707 O O . MET B 1 1 ? -19.328 -3.254 68.562 1 24.16 1 MET B O 1
ATOM 2711 N N . SER B 1 2 ? -17.844 -4.543 69.375 1 25.09 2 SER B N 1
ATOM 2712 C CA . SER B 1 2 ? -16.562 -3.861 69.188 1 25.09 2 SER B CA 1
ATOM 2713 C C . SER B 1 2 ? -16.016 -4.02 67.812 1 25.09 2 SER B C 1
ATOM 2715 O O . SER B 1 2 ? -15.883 -5.137 67.312 1 25.09 2 SER B O 1
ATOM 2717 N N . LEU B 1 3 ? -16.156 -3.025 66.875 1 24.7 3 LEU B N 1
ATOM 2718 C CA . LEU B 1 3 ? -15.906 -2.854 65.438 1 24.7 3 LEU B CA 1
ATOM 2719 C C . LEU B 1 3 ? -14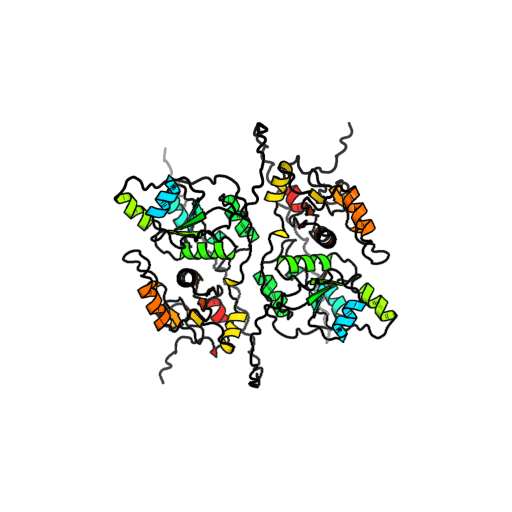.422 -2.945 65.125 1 24.7 3 LEU B C 1
ATOM 2721 O O . LEU B 1 3 ? -13.648 -2.062 65.5 1 24.7 3 LEU B O 1
ATOM 2725 N N . VAL B 1 4 ? -13.758 -4.109 65.25 1 24.7 4 VAL B N 1
ATOM 2726 C CA . VAL B 1 4 ? -12.32 -4.332 65.125 1 24.7 4 VAL B CA 1
ATOM 2727 C C . VAL B 1 4 ? -11.812 -3.93 63.75 1 24.7 4 VAL B C 1
ATOM 2729 O O . VAL B 1 4 ? -12.266 -4.461 62.75 1 24.7 4 VAL B O 1
ATOM 2732 N N . VAL B 1 5 ? -11.312 -2.736 63.531 1 24.69 5 VAL B N 1
ATOM 2733 C CA . VAL B 1 5 ? -10.836 -2.004 62.375 1 24.69 5 VAL B CA 1
ATOM 2734 C C . VAL B 1 5 ? -9.578 -2.676 61.812 1 24.69 5 VAL B C 1
ATOM 2736 O O . VAL B 1 5 ? -8.547 -2.73 62.5 1 24.69 5 VAL B O 1
ATOM 2739 N N . LEU B 1 6 ? -9.656 -3.785 61.031 1 24.3 6 LEU B N 1
ATOM 2740 C CA . LEU B 1 6 ? -8.578 -4.641 60.562 1 24.3 6 LEU B CA 1
ATOM 2741 C C . LEU B 1 6 ? -7.617 -3.859 59.656 1 24.3 6 LEU B C 1
ATOM 2743 O O . LEU B 1 6 ? -8.031 -3.262 58.688 1 24.3 6 LEU B O 1
ATOM 2747 N N . GLN B 1 7 ? -6.578 -3.299 60.188 1 22.7 7 GLN B N 1
ATOM 2748 C CA . GLN B 1 7 ? -5.547 -2.424 59.625 1 22.7 7 GLN B CA 1
ATOM 2749 C C . GLN B 1 7 ? -4.727 -3.141 58.562 1 22.7 7 GLN B C 1
ATOM 2751 O O . GLN B 1 7 ? -4.055 -4.133 58.844 1 22.7 7 GLN B O 1
ATOM 2756 N N . HIS B 1 8 ? -5.191 -3.373 57.344 1 24.94 8 HIS B N 1
ATOM 2757 C CA . HIS B 1 8 ? -4.48 -4.164 56.344 1 24.94 8 HIS B CA 1
ATOM 2758 C C . HIS B 1 8 ? -3.174 -3.492 55.938 1 24.94 8 HIS B C 1
ATOM 2760 O O . HIS B 1 8 ? -3.158 -2.305 55.594 1 24.94 8 HIS B O 1
ATOM 2766 N N . PRO B 1 9 ? -2.074 -3.979 56.406 1 23.84 9 PRO B N 1
ATOM 2767 C CA . PRO B 1 9 ? -0.74 -3.404 56.219 1 23.84 9 PRO B CA 1
ATOM 2768 C C . PRO B 1 9 ? -0.372 -3.238 54.719 1 23.84 9 PRO B C 1
ATOM 2770 O O . PRO B 1 9 ? -0.853 -3.994 53.875 1 23.84 9 PRO B O 1
ATOM 2773 N N . LEU B 1 10 ? 0.056 -2.125 54.281 1 23.17 10 LEU B N 1
ATOM 2774 C CA . LEU B 1 10 ? 0.431 -1.558 53 1 23.17 10 LEU B CA 1
ATOM 2775 C C . LEU B 1 10 ? 1.629 -2.293 52.406 1 23.17 10 LEU B C 1
ATOM 2777 O O . LEU B 1 10 ? 2.67 -2.414 53.062 1 23.17 10 LEU B O 1
ATOM 2781 N N . VAL B 1 11 ? 1.484 -3.357 51.688 1 24.22 11 VAL B N 1
ATOM 2782 C CA . VAL B 1 11 ? 2.496 -4.191 51.031 1 24.22 11 VAL B CA 1
ATOM 2783 C C . VAL B 1 11 ? 3.42 -3.32 50.188 1 24.22 11 VAL B C 1
ATOM 2785 O O . VAL B 1 11 ? 2.953 -2.514 49.375 1 24.22 11 VAL B O 1
ATOM 2788 N N . PRO B 1 12 ? 4.621 -3.148 50.625 1 21.78 12 PRO B N 1
ATOM 2789 C CA . PRO B 1 12 ? 5.578 -2.258 49.938 1 21.78 12 PRO B CA 1
ATOM 2790 C C . PRO B 1 12 ? 5.816 -2.631 48.5 1 21.78 12 PRO B C 1
ATOM 2792 O O . PRO B 1 12 ? 5.676 -3.797 48.125 1 21.78 12 PRO B O 1
ATOM 2795 N N . VAL B 1 13 ? 5.707 -1.692 47.562 1 23.66 13 VAL B N 1
ATOM 2796 C CA . VAL B 1 13 ? 5.793 -1.61 46.125 1 23.66 13 VAL B CA 1
ATOM 2797 C C . VAL B 1 13 ? 7.172 -2.072 45.656 1 23.66 13 VAL B C 1
ATOM 2799 O O . VAL B 1 13 ? 8.195 -1.517 46.062 1 23.66 13 VAL B O 1
ATOM 2802 N N . ASN B 1 14 ? 7.328 -3.398 45.406 1 20.84 14 ASN B N 1
ATOM 2803 C CA . ASN B 1 14 ? 8.516 -4.086 44.906 1 20.84 14 ASN B CA 1
ATOM 2804 C C . ASN B 1 14 ? 9.164 -3.33 43.75 1 20.84 14 ASN B C 1
ATOM 2806 O O . ASN B 1 14 ? 8.477 -2.838 42.875 1 20.84 14 ASN B O 1
ATOM 2810 N N . GLU B 1 15 ? 10.367 -2.953 43.906 1 21.31 15 GLU B N 1
ATOM 2811 C CA . GLU B 1 15 ? 11.352 -2.25 43.094 1 21.31 15 GLU B CA 1
ATOM 2812 C C . GLU B 1 15 ? 11.477 -2.877 41.719 1 21.31 15 GLU B C 1
ATOM 2814 O O . GLU B 1 15 ? 11.547 -4.102 41.594 1 21.31 15 GLU B O 1
ATOM 2819 N N . GLN B 1 16 ? 11.039 -2.178 40.688 1 20.41 16 GLN B N 1
ATOM 2820 C CA . GLN B 1 16 ? 10.945 -2.412 39.25 1 20.41 16 GLN B CA 1
ATOM 2821 C C . GLN B 1 16 ? 12.305 -2.783 38.656 1 20.41 16 GLN B C 1
ATOM 2823 O O . GLN B 1 16 ? 13.281 -2.041 38.812 1 20.41 16 GLN B O 1
ATOM 2828 N N . VAL B 1 17 ? 12.617 -4.027 38.562 1 21.06 17 VAL B N 1
ATOM 2829 C CA . VAL B 1 17 ? 13.828 -4.582 37.969 1 21.06 17 VAL B CA 1
ATOM 2830 C C . VAL B 1 17 ? 14.055 -3.971 36.594 1 21.06 17 VAL B C 1
ATOM 2832 O O . VAL B 1 17 ? 13.203 -4.086 35.688 1 21.06 17 VAL B O 1
ATOM 2835 N N . VAL B 1 18 ? 14.828 -3.006 36.438 1 21.42 18 VAL B N 1
ATOM 2836 C CA . VAL B 1 18 ? 15.297 -2.312 35.25 1 21.42 18 VAL B CA 1
ATOM 2837 C C . VAL B 1 18 ? 16 -3.299 34.312 1 21.42 18 VAL B C 1
ATOM 2839 O O . VAL B 1 18 ? 17 -3.922 34.688 1 21.42 18 VAL B O 1
ATOM 2842 N N . ASN B 1 19 ? 15.25 -4.051 33.562 1 20.56 19 ASN B N 1
ATOM 2843 C CA . ASN B 1 19 ? 15.758 -4.973 32.562 1 20.56 19 ASN B CA 1
ATOM 2844 C C . ASN B 1 19 ? 16.859 -4.336 31.719 1 20.56 19 ASN B C 1
ATOM 2846 O O . ASN B 1 19 ? 16.641 -3.328 31.047 1 20.56 19 ASN B O 1
ATOM 2850 N N . SER B 1 20 ? 18.016 -4.367 32.094 1 22.06 20 SER B N 1
ATOM 2851 C CA . SER B 1 20 ? 19.219 -3.879 31.453 1 22.06 20 SER B CA 1
ATOM 2852 C C . SER B 1 20 ? 19.328 -4.402 30.031 1 22.06 20 SER B C 1
ATOM 2854 O O . SER B 1 20 ? 19.062 -5.578 29.766 1 22.06 20 SER B O 1
ATOM 2856 N N . LEU B 1 21 ? 19.188 -3.541 29.016 1 23.41 21 LEU B N 1
ATOM 2857 C CA . LEU B 1 21 ? 19.266 -3.656 27.562 1 23.41 21 LEU B CA 1
ATOM 2858 C C . LEU B 1 21 ? 20.469 -4.488 27.141 1 23.41 21 LEU B C 1
ATOM 2860 O O . LEU B 1 21 ? 21.547 -4.355 27.719 1 23.41 21 LEU B O 1
ATOM 2864 N N . PRO B 1 22 ? 20.234 -5.645 26.547 1 25.75 22 PRO B N 1
ATOM 2865 C CA . PRO B 1 22 ? 21.344 -6.508 26.172 1 25.75 22 PRO B CA 1
ATOM 2866 C C . PRO B 1 22 ? 22.453 -5.754 25.438 1 25.75 22 PRO B C 1
ATOM 2868 O O . PRO B 1 22 ? 22.188 -4.738 24.797 1 25.75 22 PRO B O 1
ATOM 2871 N N . PRO B 1 23 ? 23.625 -5.883 25.797 1 25.03 23 PRO B N 1
ATOM 2872 C CA . PRO B 1 23 ? 24.734 -5.098 25.25 1 25.03 23 PRO B CA 1
ATOM 2873 C C . PRO B 1 23 ? 24.859 -5.227 23.734 1 25.03 23 PRO B C 1
ATOM 2875 O O . PRO B 1 23 ? 24.469 -6.246 23.156 1 25.03 23 PRO B O 1
ATOM 2878 N N . LEU B 1 24 ? 24.953 -4.105 22.953 1 26.47 24 LEU B N 1
ATOM 2879 C CA . LEU B 1 24 ? 25.062 -3.873 21.516 1 26.47 24 LEU B CA 1
ATOM 2880 C C . LEU B 1 24 ? 26.188 -4.715 20.922 1 26.47 24 LEU B C 1
ATOM 2882 O O . LEU B 1 24 ? 27.25 -4.855 21.531 1 26.47 24 LEU B O 1
ATOM 2886 N N . PRO B 1 25 ? 25.812 -5.609 20.062 1 26.52 25 PRO B N 1
ATOM 2887 C CA . PRO B 1 25 ? 26.844 -6.5 19.516 1 26.52 25 PRO B CA 1
ATOM 2888 C C . PRO B 1 25 ? 28.047 -5.742 18.969 1 26.52 25 PRO B C 1
ATOM 2890 O O . PRO B 1 25 ? 27.938 -4.566 18.625 1 26.52 25 PRO B O 1
ATOM 2893 N N . PRO B 1 26 ? 29.203 -6.234 19.156 1 26.22 26 PRO B N 1
ATOM 2894 C CA . PRO B 1 26 ? 30.438 -5.523 18.859 1 26.22 26 PRO B CA 1
ATOM 2895 C C . PRO B 1 26 ? 30.562 -5.129 17.391 1 26.22 26 PRO B C 1
ATOM 2897 O O . PRO B 1 26 ? 29.953 -5.766 16.531 1 26.22 26 PRO B O 1
ATOM 2900 N N . PRO B 1 27 ? 31.047 -3.93 17.047 1 24.11 27 PRO B N 1
ATOM 2901 C CA . PRO B 1 27 ? 31.156 -3.268 15.742 1 24.11 27 PRO B CA 1
ATOM 2902 C C . PRO B 1 27 ? 31.984 -4.066 14.734 1 24.11 27 PRO B C 1
ATOM 2904 O O . PRO B 1 27 ? 33.062 -4.547 15.078 1 24.11 27 PRO B O 1
ATOM 2907 N N . LEU B 1 28 ? 31.328 -4.793 13.898 1 25.03 28 LEU B N 1
ATOM 2908 C CA . LEU B 1 28 ? 32.062 -5.562 12.891 1 25.03 28 LEU B CA 1
ATOM 2909 C C . LEU B 1 28 ? 33.062 -4.68 12.148 1 25.03 28 LEU B C 1
ATOM 2911 O O . LEU B 1 28 ? 32.812 -3.486 11.953 1 25.03 28 LEU B O 1
ATOM 2915 N N . ASN B 1 29 ? 34.281 -5.066 12.078 1 23.97 29 ASN B N 1
ATOM 2916 C CA . ASN B 1 29 ? 35.438 -4.406 11.5 1 23.97 29 ASN B CA 1
ATOM 2917 C C . ASN B 1 29 ? 35.219 -4.078 10.023 1 23.97 29 ASN B C 1
ATOM 2919 O O . ASN B 1 29 ? 34.781 -4.93 9.258 1 23.97 29 ASN B O 1
ATOM 2923 N N . PRO B 1 30 ? 35.156 -2.779 9.625 1 23.58 30 PRO B N 1
ATOM 2924 C CA . PRO B 1 30 ? 34.906 -2.199 8.305 1 23.58 30 PRO B CA 1
ATOM 2925 C C . PRO B 1 30 ? 35.875 -2.699 7.242 1 23.58 30 PRO B C 1
ATOM 2927 O O . PRO B 1 30 ? 37.094 -2.537 7.391 1 23.58 30 PRO B O 1
ATOM 2930 N N . THR B 1 31 ? 35.688 -3.895 6.68 1 22.94 31 THR B N 1
ATOM 2931 C CA . THR B 1 31 ? 36.656 -4.285 5.637 1 22.94 31 THR B CA 1
ATOM 2932 C C . THR B 1 31 ? 36.688 -3.23 4.539 1 22.94 31 THR B C 1
ATOM 2934 O O . THR B 1 31 ? 35.656 -2.734 4.09 1 22.94 31 THR B O 1
ATOM 2937 N N . HIS B 1 32 ? 37.781 -2.564 4.258 1 21.95 32 HIS B N 1
ATOM 2938 C CA . HIS B 1 32 ? 38.25 -1.523 3.357 1 21.95 32 HIS B CA 1
ATOM 2939 C C . HIS B 1 32 ? 38 -1.905 1.899 1 21.95 32 HIS B C 1
ATOM 2941 O O . HIS B 1 32 ? 38.75 -2.73 1.343 1 21.95 32 HIS B O 1
ATOM 2947 N N . LEU B 1 33 ? 36.812 -2.135 1.423 1 20.61 33 LEU B N 1
ATOM 2948 C CA . LEU B 1 33 ? 36.719 -2.447 0 1 20.61 33 LEU B CA 1
ATOM 2949 C C . LEU B 1 33 ? 37.188 -1.268 -0.845 1 20.61 33 LEU B C 1
ATOM 2951 O O . LEU B 1 33 ? 36.688 -0.147 -0.681 1 20.61 33 LEU B O 1
ATOM 2955 N N . ALA B 1 34 ? 38.312 -1.313 -1.587 1 24.22 34 ALA B N 1
ATOM 2956 C CA . ALA B 1 34 ? 39 -0.443 -2.533 1 24.22 34 ALA B CA 1
ATOM 2957 C C . ALA B 1 34 ? 38.125 -0.136 -3.74 1 24.22 34 ALA B C 1
ATOM 2959 O O . ALA B 1 34 ? 37.812 -1.022 -4.547 1 24.22 34 ALA B O 1
ATOM 2960 N N . ILE B 1 35 ? 37.062 0.76 -3.645 1 23.06 35 ILE B N 1
ATOM 2961 C CA . ILE B 1 35 ? 36.219 1.135 -4.766 1 23.06 35 ILE B CA 1
ATOM 2962 C C . ILE B 1 35 ? 37 1.991 -5.754 1 23.06 35 ILE B C 1
ATOM 2964 O O . ILE B 1 35 ? 37.5 3.07 -5.402 1 23.06 35 ILE B O 1
ATOM 2968 N N . HIS B 1 36 ? 37.719 1.419 -6.746 1 22.81 36 HIS B N 1
ATOM 2969 C CA . HIS B 1 36 ? 38.344 2.104 -7.871 1 22.81 36 HIS B CA 1
ATOM 2970 C C . HIS B 1 36 ? 37.312 2.871 -8.695 1 22.81 36 HIS B C 1
ATOM 2972 O O . HIS B 1 36 ? 36.25 2.326 -9.055 1 22.81 36 HIS B O 1
ATOM 2978 N N . ASN B 1 37 ? 37.312 4.23 -8.625 1 21.92 37 ASN B N 1
ATOM 2979 C CA . ASN B 1 37 ? 36.531 5.34 -9.164 1 21.92 37 ASN B CA 1
ATOM 2980 C C . ASN B 1 37 ? 36.656 5.434 -10.68 1 21.92 37 ASN B C 1
ATOM 2982 O O . ASN B 1 37 ? 37.562 6.117 -11.188 1 21.92 37 ASN B O 1
ATOM 2986 N N . THR B 1 38 ? 36.688 4.434 -11.555 1 24.3 38 THR B N 1
ATOM 2987 C CA . THR B 1 38 ? 36.875 4.863 -12.938 1 24.3 38 THR B CA 1
ATOM 2988 C C . THR B 1 38 ? 35.656 5.652 -13.414 1 24.3 38 THR B C 1
ATOM 2990 O O . THR B 1 38 ? 34.5 5.188 -13.297 1 24.3 38 THR B O 1
ATOM 2993 N N . LYS B 1 39 ? 35.812 6.961 -13.719 1 23.39 39 LYS B N 1
ATOM 2994 C CA . LYS B 1 39 ? 34.938 8.031 -14.188 1 23.39 39 LYS B CA 1
ATOM 2995 C C . LYS B 1 39 ? 34.344 7.695 -15.555 1 23.39 39 LYS B C 1
ATOM 2997 O O . LYS B 1 39 ? 34.938 8.016 -16.578 1 23.39 39 LYS B O 1
ATOM 3002 N N . LYS B 1 40 ? 33.75 6.566 -15.836 1 26.09 40 LYS B N 1
ATOM 3003 C CA . LYS B 1 40 ? 33.156 6.531 -17.172 1 26.09 40 LYS B CA 1
ATOM 3004 C C . LYS B 1 40 ? 32 7.535 -17.297 1 26.09 40 LYS B C 1
ATOM 3006 O O . LYS B 1 40 ? 31.094 7.539 -16.469 1 26.09 40 LYS B O 1
ATOM 3011 N N . THR B 1 41 ? 32.125 8.594 -17.969 1 24.53 41 THR B N 1
ATOM 3012 C CA . THR B 1 41 ? 31.25 9.68 -18.406 1 24.53 41 THR B CA 1
ATOM 3013 C C . THR B 1 41 ? 30.031 9.125 -19.156 1 24.53 41 THR B C 1
ATOM 3015 O O . THR B 1 41 ? 30.156 8.656 -20.281 1 24.53 41 THR B O 1
ATOM 3018 N N . ILE B 1 42 ? 29.141 8.359 -18.578 1 26.06 42 ILE B N 1
ATOM 3019 C CA . ILE B 1 42 ? 28.031 7.895 -19.391 1 26.06 42 ILE B CA 1
ATOM 3020 C C . ILE B 1 42 ? 27.094 9.062 -19.719 1 26.06 42 ILE B C 1
ATOM 3022 O O . ILE B 1 42 ? 26.594 9.734 -18.812 1 26.06 42 ILE B O 1
ATOM 3026 N N . SER B 1 43 ? 27.281 9.648 -20.812 1 25.94 43 SER B N 1
ATOM 3027 C CA . SER B 1 43 ? 26.391 10.617 -21.438 1 25.94 43 SER B CA 1
ATOM 3028 C C . SER B 1 43 ? 24.953 10.117 -21.469 1 25.94 43 SER B C 1
ATOM 3030 O O . SER B 1 43 ? 24.672 9.055 -22.047 1 25.94 43 SER B O 1
ATOM 3032 N N . TYR B 1 44 ? 24.234 10.375 -20.422 1 25.64 44 TYR B N 1
ATOM 3033 C CA . TYR B 1 44 ? 22.828 9.961 -20.359 1 25.64 44 TYR B CA 1
ATOM 3034 C C . TYR B 1 44 ? 21.984 10.734 -21.359 1 25.64 44 TYR B C 1
ATOM 3036 O O . TYR B 1 44 ? 21.75 11.93 -21.172 1 25.64 44 TYR B O 1
ATOM 3044 N N . ASP B 1 45 ? 22.203 10.602 -22.609 1 29.53 45 ASP B N 1
ATOM 3045 C CA . ASP B 1 45 ? 21.141 11.055 -23.5 1 29.53 45 ASP B CA 1
ATOM 3046 C C . ASP B 1 45 ? 19.781 10.523 -23.062 1 29.53 45 ASP B C 1
ATOM 3048 O O . ASP B 1 45 ? 19.562 9.312 -23.016 1 29.53 45 ASP B O 1
ATOM 3052 N N . VAL B 1 46 ? 19.125 11.289 -22.281 1 29.89 46 VAL B N 1
ATOM 3053 C CA . VAL B 1 46 ? 17.75 10.953 -21.875 1 29.89 46 VAL B CA 1
ATOM 3054 C C . VAL B 1 46 ? 16.875 10.797 -23.109 1 29.89 46 VAL B C 1
ATOM 3056 O O . VAL B 1 46 ? 16.609 11.773 -23.828 1 29.89 46 VAL B O 1
ATOM 3059 N N . PRO B 1 47 ? 17.125 9.789 -23.953 1 29.55 47 PRO B N 1
ATOM 3060 C CA . PRO B 1 47 ? 16.172 9.727 -25.062 1 29.55 47 PRO B CA 1
ATOM 3061 C C . PRO B 1 47 ? 14.727 9.922 -24.609 1 29.55 47 PRO B C 1
ATOM 3063 O O . PRO B 1 47 ? 14.383 9.609 -23.469 1 29.55 47 PRO B O 1
ATOM 3066 N N . SER B 1 48 ? 14.109 10.977 -25.156 1 31.19 48 SER B N 1
ATOM 3067 C CA . SER B 1 48 ? 12.664 11.188 -25.094 1 31.19 48 SER B CA 1
ATOM 3068 C C . SER B 1 48 ? 11.906 9.883 -25.328 1 31.19 48 SER B C 1
ATOM 3070 O O . SER B 1 48 ? 11.906 9.344 -26.422 1 31.19 48 SER B O 1
ATOM 3072 N N . LEU B 1 49 ? 12.031 8.953 -24.438 1 29.31 49 LEU B N 1
ATOM 3073 C CA . LEU B 1 49 ? 11.453 7.621 -24.578 1 29.31 49 LEU B CA 1
ATOM 3074 C C . LEU B 1 49 ? 9.969 7.703 -24.875 1 29.31 49 LEU B C 1
ATOM 3076 O O . LEU B 1 49 ? 9.133 7.59 -23.984 1 29.31 49 LEU B O 1
ATOM 3080 N N . THR B 1 50 ? 9.609 8.75 -25.641 1 32.28 50 THR B N 1
ATOM 3081 C CA . THR B 1 50 ? 8.234 8.633 -26.125 1 32.28 50 THR B CA 1
ATOM 3082 C C . THR B 1 50 ? 8.055 7.332 -26.906 1 32.28 50 THR B C 1
ATOM 3084 O O . THR B 1 50 ? 7.246 7.27 -27.828 1 32.28 50 THR B O 1
ATOM 3087 N N . SER B 1 51 ? 9.062 6.445 -26.906 1 31.06 51 SER B N 1
ATOM 3088 C CA . SER B 1 51 ? 8.617 5.336 -27.75 1 31.06 51 SER B CA 1
ATOM 3089 C C . SER B 1 51 ? 7.219 4.875 -27.344 1 31.06 51 SER B C 1
ATOM 3091 O O . SER B 1 51 ? 6.883 4.84 -26.156 1 31.06 51 SER B O 1
ATOM 3093 N N . PRO B 1 52 ? 6.316 4.988 -28.281 1 31.97 52 PRO B N 1
ATOM 3094 C CA . PRO B 1 52 ? 5.039 4.348 -27.969 1 31.97 52 PRO B CA 1
ATOM 3095 C C . PRO B 1 52 ? 5.211 3.033 -27.219 1 31.97 52 PRO B C 1
ATOM 3097 O O . PRO B 1 52 ? 5.91 2.133 -27.688 1 31.97 52 PRO B O 1
ATOM 3100 N N . LEU B 1 53 ? 5.602 3.166 -26 1 31.44 53 LEU B N 1
ATOM 3101 C CA . LEU B 1 53 ? 5.719 1.916 -25.25 1 31.44 53 LEU B CA 1
ATOM 3102 C C . LEU B 1 53 ? 4.66 0.914 -25.703 1 31.44 53 LEU B C 1
ATOM 3104 O O . LEU B 1 53 ? 3.473 1.096 -25.438 1 31.44 53 LEU B O 1
ATOM 3108 N N . PHE B 1 54 ? 4.73 0.541 -26.984 1 30.33 54 PHE B N 1
ATOM 3109 C CA . PHE B 1 54 ? 4.016 -0.71 -27.219 1 30.33 54 PHE B CA 1
ATOM 3110 C C . PHE B 1 54 ? 4.031 -1.581 -25.969 1 30.33 54 PHE B C 1
ATOM 3112 O O . PHE B 1 54 ? 5.098 -1.954 -25.469 1 30.33 54 PHE B O 1
ATOM 3119 N N . SER B 1 55 ? 3.33 -1.208 -25.016 1 36.62 55 SER B N 1
ATOM 3120 C CA . SER B 1 55 ? 3.148 -2.148 -23.906 1 36.62 55 SER B CA 1
ATOM 3121 C C . SER B 1 55 ? 3.295 -3.59 -24.391 1 36.62 55 SER B C 1
ATOM 3123 O O . SER B 1 55 ? 2.479 -4.078 -25.172 1 36.62 55 SER B O 1
ATOM 3125 N N . LYS B 1 56 ? 4.312 -3.967 -24.922 1 38.25 56 LYS B N 1
ATOM 3126 C CA . LYS B 1 56 ? 4.492 -5.367 -25.297 1 38.25 56 LYS B CA 1
ATOM 3127 C C . LYS B 1 56 ? 3.752 -6.293 -24.344 1 38.25 56 LYS B C 1
ATOM 3129 O O . LYS B 1 56 ? 4.008 -6.277 -23.141 1 38.25 56 LYS B O 1
ATOM 3134 N N . LYS B 1 57 ? 2.582 -6.664 -24.688 1 48 57 LYS B N 1
ATOM 3135 C CA . LYS B 1 57 ? 1.696 -7.605 -24.016 1 48 57 LYS B CA 1
ATOM 3136 C C . LYS B 1 57 ? 2.465 -8.836 -23.531 1 48 57 LYS B C 1
ATOM 3138 O O . LYS B 1 57 ? 2.984 -9.602 -24.344 1 48 57 LYS B O 1
ATOM 3143 N N . TYR B 1 58 ? 3.244 -8.695 -22.469 1 50 58 TYR B N 1
ATOM 3144 C CA . TYR B 1 58 ? 3.814 -9.914 -21.906 1 50 58 TYR B CA 1
ATOM 3145 C C . TYR B 1 58 ? 2.764 -11.016 -21.828 1 50 58 TYR B C 1
ATOM 3147 O O . TYR B 1 58 ? 1.585 -10.734 -21.594 1 50 58 TYR B O 1
ATOM 3155 N N . GLU B 1 59 ? 3.252 -12.102 -22.328 1 67 59 GLU B N 1
ATOM 3156 C CA . GLU B 1 59 ? 2.393 -13.273 -22.203 1 67 59 GLU B CA 1
ATOM 3157 C C . GLU B 1 59 ? 2.189 -13.641 -20.734 1 67 59 GLU B C 1
ATOM 3159 O O . GLU B 1 59 ? 3.156 -13.758 -19.984 1 67 59 GLU B O 1
ATOM 3164 N N . VAL B 1 60 ? 1.021 -13.703 -20.281 1 82.81 60 VAL B N 1
ATOM 3165 C CA . VAL B 1 60 ? 0.641 -13.992 -18.906 1 82.81 60 VAL B CA 1
ATOM 3166 C C . VAL B 1 60 ? 1.145 -15.375 -18.516 1 82.81 60 VAL B C 1
ATOM 3168 O O . VAL B 1 60 ? 1.663 -15.562 -17.406 1 82.81 60 VAL B O 1
ATOM 3171 N N . ASP B 1 61 ? 1.204 -16.328 -19.516 1 91.12 61 ASP B N 1
ATOM 3172 C CA . ASP B 1 61 ? 1.744 -17.672 -19.328 1 91.12 61 ASP B CA 1
ATOM 3173 C C . ASP B 1 61 ? 2.805 -17.984 -20.375 1 91.12 61 ASP B C 1
ATOM 3175 O O . ASP B 1 61 ? 2.541 -17.906 -21.578 1 91.12 61 ASP B O 1
ATOM 3179 N N . ILE B 1 62 ? 3.982 -18.359 -19.906 1 95.19 62 ILE B N 1
ATOM 3180 C CA . ILE B 1 62 ? 5.027 -18.672 -20.875 1 95.19 62 ILE B CA 1
ATOM 3181 C C . ILE B 1 62 ? 5.367 -20.156 -20.812 1 95.19 62 ILE B C 1
ATOM 3183 O O . ILE B 1 62 ? 5.316 -20.766 -19.75 1 95.19 62 ILE B O 1
ATOM 3187 N N . SER B 1 63 ? 5.688 -20.688 -22 1 96.06 63 SER B N 1
ATOM 3188 C CA . SER B 1 63 ? 6.105 -22.078 -22.109 1 96.06 63 SER B CA 1
ATOM 3189 C C . SER B 1 63 ? 7.578 -22.25 -21.734 1 96.06 63 SER B C 1
ATOM 3191 O O . SER B 1 63 ? 8.328 -21.266 -21.719 1 96.06 63 SER B O 1
ATOM 3193 N N . PRO B 1 64 ? 7.961 -23.5 -21.438 1 97.56 64 PRO B N 1
ATOM 3194 C CA . PRO B 1 64 ? 9.391 -23.75 -21.219 1 97.56 64 PRO B CA 1
ATOM 3195 C C . PRO B 1 64 ? 10.25 -23.297 -22.391 1 97.56 64 PRO B C 1
ATOM 3197 O O . PRO B 1 64 ? 11.328 -22.734 -22.203 1 97.56 64 PRO B O 1
ATOM 3200 N N . ASN B 1 65 ? 9.789 -23.438 -23.578 1 97.25 65 ASN B N 1
ATOM 3201 C CA . ASN B 1 65 ? 10.539 -23.016 -24.75 1 97.25 65 ASN B CA 1
ATOM 3202 C C . ASN B 1 65 ? 10.727 -21.5 -24.781 1 97.25 65 ASN B C 1
ATOM 3204 O O . ASN B 1 65 ? 11.812 -21.016 -25.109 1 97.25 65 ASN B O 1
ATOM 3208 N N . HIS B 1 66 ? 9.664 -20.844 -24.5 1 96.88 66 HIS B N 1
ATOM 3209 C CA . HIS B 1 66 ? 9.758 -19.391 -24.453 1 96.88 66 HIS B CA 1
ATOM 3210 C C . HIS B 1 66 ? 10.727 -18.938 -23.375 1 96.88 66 HIS B C 1
ATOM 3212 O O . HIS B 1 66 ? 11.539 -18.031 -23.609 1 96.88 66 HIS B O 1
ATOM 3218 N N . LEU B 1 67 ? 10.648 -19.547 -22.203 1 97.69 67 LEU B N 1
ATOM 3219 C CA . LEU B 1 67 ? 11.586 -19.203 -21.141 1 97.69 67 LEU B CA 1
ATOM 3220 C C . LEU B 1 67 ? 13.023 -19.469 -21.578 1 97.69 67 LEU B C 1
ATOM 3222 O O . LEU B 1 67 ? 13.914 -18.641 -21.344 1 97.69 67 LEU B O 1
ATOM 3226 N N . LEU B 1 68 ? 13.258 -20.594 -22.219 1 97.56 68 LEU B N 1
ATOM 3227 C CA . LEU B 1 68 ? 14.586 -20.922 -22.719 1 97.56 68 LEU B CA 1
ATOM 3228 C C . LEU B 1 68 ? 15.102 -19.844 -23.672 1 97.56 68 LEU B C 1
ATOM 3230 O O . LEU B 1 68 ? 16.266 -19.422 -23.578 1 97.56 68 LEU B O 1
ATOM 3234 N N . THR B 1 69 ? 14.227 -19.406 -24.531 1 96.88 69 THR B N 1
ATOM 3235 C CA . THR B 1 69 ? 14.586 -18.359 -25.484 1 96.88 69 THR B CA 1
ATOM 3236 C C . THR B 1 69 ? 15.008 -17.078 -24.75 1 96.88 69 THR B C 1
ATOM 3238 O O . THR B 1 69 ? 16 -16.453 -25.109 1 96.88 69 THR B O 1
ATOM 3241 N N . LEU B 1 70 ? 14.273 -16.75 -23.703 1 95.75 70 LEU B N 1
ATOM 3242 C CA . LEU B 1 70 ? 14.602 -15.57 -22.922 1 95.75 70 LEU B CA 1
ATOM 3243 C C . LEU B 1 70 ? 15.961 -15.727 -22.234 1 95.75 70 LEU B C 1
ATOM 3245 O O . LEU B 1 70 ? 16.734 -14.773 -22.172 1 95.75 70 LEU B O 1
ATOM 3249 N N . LEU B 1 71 ? 16.25 -16.906 -21.797 1 95.69 71 LEU B N 1
ATOM 3250 C CA . LEU B 1 71 ? 17.5 -17.172 -21.094 1 95.69 71 LEU B CA 1
ATOM 3251 C C . LEU B 1 71 ? 18.672 -17.125 -22.062 1 95.69 71 LEU B C 1
ATOM 3253 O O . LEU B 1 71 ? 19.703 -16.516 -21.766 1 95.69 71 LEU B O 1
ATOM 3257 N N . ILE B 1 72 ? 18.5 -17.688 -23.172 1 94.94 72 ILE B N 1
ATOM 3258 C CA . ILE B 1 72 ? 19.578 -17.781 -24.156 1 94.94 72 ILE B CA 1
ATOM 3259 C C . ILE B 1 72 ? 19.875 -16.391 -24.719 1 94.94 72 ILE B C 1
ATOM 3261 O O . ILE B 1 72 ? 21.031 -16.062 -24.953 1 94.94 72 ILE B O 1
ATOM 3265 N N . THR B 1 73 ? 18.828 -15.594 -24.953 1 95 73 THR B N 1
ATOM 3266 C CA . THR B 1 73 ? 19.016 -14.273 -25.547 1 95 73 THR B CA 1
ATOM 3267 C C . THR B 1 73 ? 19.359 -13.242 -24.469 1 95 73 THR B C 1
ATOM 3269 O O . THR B 1 73 ? 19.438 -12.047 -24.766 1 95 73 THR B O 1
ATOM 3272 N N . LYS B 1 74 ? 19.516 -13.633 -23.219 1 90.69 74 LYS B N 1
ATOM 3273 C CA . LYS B 1 74 ? 19.969 -12.828 -22.094 1 90.69 74 LYS B CA 1
ATOM 3274 C C . LYS B 1 74 ? 19.062 -11.609 -21.906 1 90.69 74 LYS B C 1
ATOM 3276 O O . LYS B 1 74 ? 19.547 -10.484 -21.766 1 90.69 74 LYS B O 1
ATOM 3281 N N . ARG B 1 75 ? 17.797 -11.852 -22.078 1 88.25 75 ARG B N 1
ATOM 3282 C CA . ARG B 1 75 ? 16.828 -10.805 -21.734 1 88.25 75 ARG B CA 1
ATOM 3283 C C . ARG B 1 75 ? 16.828 -10.523 -20.234 1 88.25 75 ARG B C 1
ATOM 3285 O O . ARG B 1 75 ? 17.281 -11.344 -19.453 1 88.25 75 ARG B O 1
ATOM 3292 N N . LYS B 1 76 ? 16.453 -9.352 -19.844 1 92.5 76 LYS B N 1
ATOM 3293 C CA . LYS B 1 76 ? 16.391 -8.984 -18.422 1 92.5 76 LYS B CA 1
ATOM 3294 C C . LYS B 1 76 ? 15.203 -9.633 -17.734 1 92.5 76 LYS B C 1
ATOM 3296 O O . LYS B 1 76 ? 14.102 -9.078 -17.734 1 92.5 76 LYS B O 1
ATOM 3301 N N . ILE B 1 77 ? 15.453 -10.852 -17.203 1 95.12 77 ILE B N 1
ATOM 3302 C CA . ILE B 1 77 ? 14.383 -11.555 -16.5 1 95.12 77 ILE B CA 1
ATOM 3303 C C . ILE B 1 77 ? 14.797 -11.797 -15.055 1 95.12 77 ILE B C 1
ATOM 3305 O O . ILE B 1 77 ? 15.984 -11.875 -14.742 1 95.12 77 ILE B O 1
ATOM 3309 N N . CYS B 1 78 ? 13.867 -11.75 -14.242 1 97 78 CYS B N 1
ATOM 3310 C CA . CYS B 1 78 ? 13.969 -12.234 -12.867 1 97 78 CYS B CA 1
ATOM 3311 C C . CYS B 1 78 ? 13.164 -13.516 -12.688 1 97 78 CYS B C 1
ATOM 3313 O O . CYS B 1 78 ? 11.93 -13.484 -12.656 1 97 78 CYS B O 1
ATOM 3315 N N . LEU B 1 79 ? 13.883 -14.656 -12.602 1 97.62 79 LEU B N 1
ATOM 3316 C CA . LEU B 1 79 ? 13.242 -15.961 -12.531 1 97.62 79 LEU B CA 1
ATOM 3317 C C . LEU B 1 79 ? 13.148 -16.453 -11.086 1 97.62 79 LEU B C 1
ATOM 3319 O O . LEU B 1 79 ? 14.148 -16.484 -10.375 1 97.62 79 LEU B O 1
ATOM 3323 N N . PHE B 1 80 ? 11.844 -16.781 -10.695 1 98.5 80 PHE B N 1
ATOM 3324 C CA . PHE B 1 80 ? 11.633 -17.156 -9.305 1 98.5 80 PHE B CA 1
ATOM 3325 C C . PHE B 1 80 ? 10.875 -18.484 -9.227 1 98.5 80 PHE B C 1
ATOM 3327 O O . PHE B 1 80 ? 9.938 -18.719 -9.984 1 98.5 80 PHE B O 1
ATOM 3334 N N . GLU B 1 81 ? 11.312 -19.328 -8.312 1 98.69 81 GLU B N 1
ATOM 3335 C CA . GLU B 1 81 ? 10.492 -20.438 -7.84 1 98.69 81 GLU B CA 1
ATOM 3336 C C . GLU B 1 81 ? 9.711 -20.047 -6.586 1 98.69 81 GLU B C 1
ATOM 3338 O O . GLU B 1 81 ? 10.305 -19.688 -5.566 1 98.69 81 GLU B O 1
ATOM 3343 N N . ALA B 1 82 ? 8.422 -20.125 -6.664 1 98.62 82 ALA B N 1
ATOM 3344 C CA . ALA B 1 82 ? 7.59 -19.828 -5.5 1 98.62 82 ALA B CA 1
ATOM 3345 C C . ALA B 1 82 ? 7.633 -20.969 -4.492 1 98.62 82 ALA B C 1
ATOM 3347 O O . ALA B 1 82 ? 7.418 -22.141 -4.852 1 98.62 82 ALA B O 1
ATOM 3348 N N . SER B 1 83 ? 7.902 -20.688 -3.24 1 98.12 83 SER B N 1
ATOM 3349 C CA . SER B 1 83 ? 7.863 -21.703 -2.193 1 98.12 83 SER B CA 1
ATOM 3350 C C . SER B 1 83 ? 6.43 -22.047 -1.813 1 98.12 83 SER B C 1
ATOM 3352 O O . SER B 1 83 ? 5.504 -21.281 -2.094 1 98.12 83 SER B O 1
ATOM 3354 N N . THR B 1 84 ? 6.316 -23.188 -1.215 1 96.31 84 THR B N 1
ATOM 3355 C CA . THR B 1 84 ? 5.055 -23.562 -0.583 1 96.31 84 THR B CA 1
ATOM 3356 C C . THR B 1 84 ? 4.996 -23.031 0.851 1 96.31 84 THR B C 1
ATOM 3358 O O . THR B 1 84 ? 5.867 -22.281 1.281 1 96.31 84 THR B O 1
ATOM 3361 N N . GLY B 1 85 ? 3.914 -23.453 1.508 1 92.94 85 GLY B N 1
ATOM 3362 C CA . GLY B 1 85 ? 3.83 -23.141 2.924 1 92.94 85 GLY B CA 1
ATOM 3363 C C . GLY B 1 85 ? 4.887 -23.844 3.756 1 92.94 85 GLY B C 1
ATOM 3364 O O . GLY B 1 85 ? 5.219 -23.391 4.855 1 92.94 85 GLY B O 1
ATOM 3365 N N . ASP B 1 86 ? 5.359 -24.953 3.279 1 96.06 86 ASP B N 1
ATOM 3366 C CA . ASP B 1 86 ? 6.508 -25.641 3.867 1 96.06 86 ASP B CA 1
ATOM 3367 C C . ASP B 1 86 ? 7.816 -25.125 3.266 1 96.06 86 ASP B C 1
ATOM 3369 O O . ASP B 1 86 ? 8.398 -25.766 2.391 1 96.06 86 ASP B O 1
ATOM 3373 N N . GLU B 1 87 ? 8.242 -24.062 3.77 1 96.31 87 GLU B N 1
ATOM 3374 C CA . GLU B 1 87 ? 9.367 -23.344 3.178 1 96.31 87 GLU B CA 1
ATOM 3375 C C . GLU B 1 87 ? 10.68 -24.094 3.377 1 96.31 87 GLU B C 1
ATOM 3377 O O . GLU B 1 87 ? 11.578 -24.016 2.541 1 96.31 87 GLU B O 1
ATOM 3382 N N . ALA B 1 88 ? 10.781 -24.828 4.48 1 96.81 88 ALA B N 1
ATOM 3383 C CA . ALA B 1 88 ? 11.977 -25.641 4.695 1 96.81 88 ALA B CA 1
ATOM 3384 C C . ALA B 1 88 ? 12.133 -26.688 3.598 1 96.81 88 ALA B C 1
ATOM 3386 O O . ALA B 1 88 ? 13.227 -26.859 3.041 1 96.81 88 ALA B O 1
ATOM 3387 N N . ARG B 1 89 ? 11.047 -27.328 3.326 1 97.25 89 ARG B N 1
ATOM 3388 C CA . ARG B 1 89 ? 11.062 -28.328 2.268 1 97.25 89 ARG B CA 1
ATOM 3389 C C . ARG B 1 89 ? 11.328 -27.688 0.91 1 97.25 89 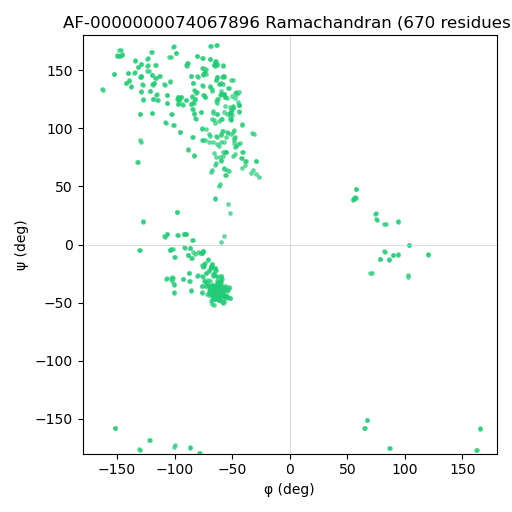ARG B C 1
ATOM 3391 O O . ARG B 1 89 ? 12.07 -28.234 0.094 1 97.25 89 ARG B O 1
ATOM 3398 N N . SER B 1 90 ? 10.656 -26.578 0.632 1 97.94 90 SER B N 1
ATOM 3399 C CA . SER B 1 90 ? 10.883 -25.859 -0.616 1 97.94 90 SER B CA 1
ATOM 3400 C C . SER B 1 90 ? 12.352 -25.484 -0.785 1 97.94 90 SER B C 1
ATOM 3402 O O . SER B 1 90 ? 12.914 -25.625 -1.876 1 97.94 90 SER B O 1
ATOM 3404 N N . ARG B 1 91 ? 12.93 -25 0.253 1 97.62 91 ARG B N 1
ATOM 3405 C CA . ARG B 1 91 ? 14.336 -24.609 0.204 1 97.62 91 ARG B CA 1
ATOM 3406 C C . ARG B 1 91 ? 15.219 -25.812 -0.095 1 97.62 91 ARG B C 1
ATOM 3408 O O . ARG B 1 91 ? 16.125 -25.734 -0.923 1 97.62 91 ARG B O 1
ATOM 3415 N N . GLU B 1 92 ? 15 -26.922 0.539 1 98 92 GLU B N 1
ATOM 3416 C CA . GLU B 1 92 ? 15.766 -28.141 0.302 1 98 92 GLU B CA 1
ATOM 3417 C C . GLU B 1 92 ? 15.672 -28.578 -1.157 1 98 92 GLU B C 1
ATOM 3419 O O . GLU B 1 92 ? 16.688 -28.875 -1.785 1 98 92 GLU B O 1
ATOM 3424 N N . GLN B 1 93 ? 14.461 -28.609 -1.638 1 98.19 93 GLN B N 1
ATOM 3425 C CA . GLN B 1 93 ? 14.234 -29.016 -3.021 1 98.19 93 GLN B CA 1
ATOM 3426 C C . GLN B 1 93 ? 14.914 -28.062 -3.992 1 98.19 93 GLN B C 1
ATOM 3428 O O . GLN B 1 93 ? 15.547 -28.484 -4.961 1 98.19 93 GLN B O 1
ATOM 3433 N N . PHE B 1 94 ? 14.789 -26.812 -3.723 1 98.25 94 PHE B N 1
ATOM 3434 C CA . PHE B 1 94 ? 15.398 -25.797 -4.566 1 98.25 94 PHE B CA 1
ATOM 3435 C C . PHE B 1 94 ? 16.922 -25.953 -4.598 1 98.25 94 PHE B C 1
ATOM 3437 O O . PHE B 1 94 ? 17.531 -25.859 -5.66 1 98.25 94 PHE B O 1
ATOM 3444 N N . LEU B 1 95 ? 17.531 -26.109 -3.4 1 97.94 95 LEU B N 1
ATOM 3445 C CA . LEU B 1 95 ? 18.969 -26.25 -3.297 1 97.94 95 LEU B CA 1
ATOM 3446 C C . LEU B 1 95 ? 19.453 -27.5 -4.027 1 97.94 95 LEU B C 1
ATOM 3448 O O . LEU B 1 95 ? 20.562 -27.531 -4.559 1 97.94 95 LEU B O 1
ATOM 3452 N N . THR B 1 96 ? 18.641 -28.531 -4.027 1 98.19 96 THR B N 1
ATOM 3453 C CA . THR B 1 96 ? 18.969 -29.766 -4.727 1 98.19 96 THR B CA 1
ATOM 3454 C C . THR B 1 96 ? 18.969 -29.547 -6.238 1 98.19 96 THR B C 1
ATOM 3456 O O . THR B 1 96 ? 19.906 -29.953 -6.934 1 98.19 96 THR B O 1
ATOM 3459 N N . GLU B 1 97 ? 17.891 -28.906 -6.676 1 98.31 97 GLU B N 1
ATOM 3460 C CA . GLU B 1 97 ? 17.781 -28.656 -8.109 1 98.31 97 GLU B CA 1
ATOM 3461 C C . GLU B 1 97 ? 16.75 -27.578 -8.398 1 98.31 97 GLU B C 1
ATOM 3463 O O . GLU B 1 97 ? 15.656 -27.578 -7.816 1 98.31 97 GLU B O 1
ATOM 3468 N N . HIS B 1 98 ? 17.109 -26.672 -9.227 1 98.5 98 HIS B N 1
ATOM 3469 C CA . HIS B 1 98 ? 16.203 -25.625 -9.688 1 98.5 98 HIS B CA 1
ATOM 3470 C C . HIS B 1 98 ? 16.562 -25.172 -11.102 1 98.5 98 HIS B C 1
ATOM 3472 O O . HIS B 1 98 ? 17.609 -25.531 -11.633 1 98.5 98 HIS B O 1
ATOM 3478 N N . ILE B 1 99 ? 15.633 -24.469 -11.797 1 98.19 99 ILE B N 1
ATOM 3479 C CA . ILE B 1 99 ? 15.93 -23.938 -13.125 1 98.19 99 ILE B CA 1
ATOM 3480 C C . ILE B 1 99 ? 17.094 -22.938 -13.039 1 98.19 99 ILE B C 1
ATOM 3482 O O . ILE B 1 99 ? 17.156 -22.125 -12.125 1 98.19 99 ILE B O 1
ATOM 3486 N N . GLU B 1 100 ? 18 -23.016 -13.992 1 96.31 100 GLU B N 1
ATOM 3487 C CA . GLU B 1 100 ? 19.172 -22.156 -13.977 1 96.31 100 GLU B CA 1
ATOM 3488 C C . GLU B 1 100 ? 18.781 -20.688 -13.844 1 96.31 100 GLU B C 1
ATOM 3490 O O . GLU B 1 100 ? 17.797 -20.234 -14.438 1 96.31 100 GLU B O 1
ATOM 3495 N N . THR B 1 101 ? 19.484 -19.938 -12.945 1 94.56 101 THR B N 1
ATOM 3496 C CA . THR B 1 101 ? 19.391 -18.5 -12.711 1 94.56 101 THR B CA 1
ATOM 3497 C C . THR B 1 101 ? 18.219 -18.172 -11.797 1 94.56 101 THR B C 1
ATOM 3499 O O . THR B 1 101 ? 18.047 -17.031 -11.367 1 94.56 101 THR B O 1
ATOM 3502 N N . ALA B 1 102 ? 17.422 -19.234 -11.477 1 97.69 102 ALA B N 1
ATOM 3503 C CA . ALA B 1 102 ? 16.25 -18.969 -10.648 1 97.69 102 ALA B CA 1
ATOM 3504 C C . ALA B 1 102 ? 16.641 -18.703 -9.203 1 97.69 102 ALA B C 1
ATOM 3506 O O . ALA B 1 102 ? 17.703 -19.156 -8.742 1 97.69 102 ALA B O 1
ATOM 3507 N N . GLN B 1 103 ? 15.852 -17.891 -8.539 1 97.75 103 GLN B N 1
ATOM 3508 C CA . GLN B 1 103 ? 15.93 -17.672 -7.102 1 97.75 103 GLN B CA 1
ATOM 3509 C C . GLN B 1 103 ? 14.656 -18.141 -6.398 1 97.75 103 GLN B C 1
ATOM 3511 O O . GLN B 1 103 ? 13.602 -18.25 -7.023 1 97.75 103 GLN B O 1
ATOM 3516 N N . LEU B 1 104 ? 14.812 -18.469 -5.133 1 98.12 104 LEU B N 1
ATOM 3517 C CA . LEU B 1 104 ? 13.648 -18.922 -4.363 1 98.12 104 LEU B CA 1
ATOM 3518 C C . LEU B 1 104 ? 12.883 -17.719 -3.797 1 98.12 104 LEU B C 1
ATOM 3520 O O . LEU B 1 104 ? 13.477 -16.812 -3.219 1 98.12 104 LEU B O 1
ATOM 3524 N N . LEU B 1 105 ? 11.594 -17.703 -4.066 1 98.25 105 LEU B N 1
ATOM 3525 C CA . LEU B 1 105 ? 10.672 -16.688 -3.555 1 98.25 105 LEU B CA 1
ATOM 3526 C C . LEU B 1 105 ? 9.844 -17.234 -2.398 1 98.25 105 LEU B C 1
ATOM 3528 O O . LEU B 1 105 ? 8.945 -18.047 -2.605 1 98.25 105 LEU B O 1
ATOM 3532 N N . TYR B 1 106 ? 10.062 -16.734 -1.232 1 97.88 106 TYR B N 1
ATOM 3533 C CA . TYR B 1 106 ? 9.422 -17.281 -0.036 1 97.88 106 TYR B CA 1
ATOM 3534 C C . TYR B 1 106 ? 8.016 -16.719 0.131 1 97.88 106 TYR B C 1
ATOM 3536 O O . TYR B 1 106 ? 7.812 -15.508 0.098 1 97.88 106 TYR B O 1
ATOM 3544 N N . HIS B 1 107 ? 7.102 -17.625 0.389 1 96.94 107 HIS B N 1
ATOM 3545 C CA . HIS B 1 107 ? 5.695 -17.266 0.562 1 96.94 107 HIS B CA 1
ATOM 3546 C C . HIS B 1 107 ? 5.508 -16.344 1.759 1 96.94 107 HIS B C 1
ATOM 3548 O O . HIS B 1 107 ? 4.719 -15.398 1.698 1 96.94 107 HIS B O 1
ATOM 3554 N N . SER B 1 108 ? 6.234 -16.5 2.814 1 96 108 SER B N 1
ATOM 3555 C CA . SER B 1 108 ? 6.105 -15.742 4.055 1 96 108 SER B CA 1
ATOM 3556 C C . SER B 1 108 ? 6.516 -14.289 3.852 1 96 108 SER B C 1
ATOM 3558 O O . SER B 1 108 ? 6.16 -13.422 4.652 1 96 108 SER B O 1
ATOM 3560 N N . ASN B 1 109 ? 7.27 -14.016 2.795 1 97.12 109 ASN B N 1
ATOM 3561 C CA . ASN B 1 109 ? 7.668 -12.641 2.5 1 97.12 109 ASN B CA 1
ATOM 3562 C C . ASN B 1 109 ? 6.637 -11.93 1.632 1 97.12 109 ASN B C 1
ATOM 3564 O O . ASN B 1 109 ? 6.73 -10.719 1.412 1 97.12 109 ASN B O 1
ATOM 3568 N N . LEU B 1 110 ? 5.688 -12.695 1.149 1 96.62 110 LEU B N 1
ATOM 3569 C CA . LEU B 1 110 ? 4.641 -12.141 0.3 1 96.62 110 LEU B CA 1
ATOM 3570 C C . LEU B 1 110 ? 3.361 -11.906 1.096 1 96.62 110 LEU B C 1
ATOM 3572 O O . LEU B 1 110 ? 2.592 -10.992 0.791 1 96.62 110 LEU B O 1
ATOM 3576 N N . SER B 1 111 ? 3.16 -12.789 2.023 1 91.69 111 SER B N 1
ATOM 3577 C CA . SER B 1 111 ? 1.891 -12.797 2.74 1 91.69 111 SER B CA 1
ATOM 3578 C C . SER B 1 111 ? 2.051 -13.367 4.145 1 91.69 111 SER B C 1
ATOM 3580 O O . SER B 1 111 ? 2.92 -14.211 4.383 1 91.69 111 SER B O 1
ATOM 3582 N N . HIS B 1 112 ? 1.218 -12.797 5.074 1 86.12 112 HIS B N 1
ATOM 3583 C CA . HIS B 1 112 ? 1.068 -13.359 6.41 1 86.12 112 HIS B CA 1
ATOM 3584 C C . HIS B 1 112 ? -0.376 -13.773 6.68 1 86.12 112 HIS B C 1
ATOM 3586 O O . HIS B 1 112 ? -1.269 -12.922 6.723 1 86.12 112 HIS B O 1
ATOM 3592 N N . SER B 1 113 ? -0.637 -15.055 6.82 1 76.25 113 SER B N 1
ATOM 3593 C CA . SER B 1 113 ? -1.978 -15.578 7.062 1 76.25 113 SER B CA 1
ATOM 3594 C C . SER B 1 113 ? -2.959 -15.102 5.996 1 76.25 113 SER B C 1
ATOM 3596 O O . SER B 1 113 ? -4.062 -14.656 6.316 1 76.25 113 SER B O 1
ATOM 3598 N N . GLY B 1 114 ? -2.436 -15.062 4.801 1 78.19 114 GLY B N 1
ATOM 3599 C CA . GLY B 1 114 ? -3.305 -14.734 3.682 1 78.19 114 GLY B CA 1
ATOM 3600 C C . GLY B 1 114 ? -3.371 -13.242 3.393 1 78.19 114 GLY B C 1
ATOM 3601 O O . GLY B 1 114 ? -3.924 -12.828 2.373 1 78.19 114 GLY B O 1
ATOM 3602 N N . VAL B 1 115 ? -2.832 -12.461 4.227 1 85 115 VAL B N 1
ATOM 3603 C CA . VAL B 1 115 ? -2.844 -11.016 4.043 1 85 115 VAL B CA 1
ATOM 3604 C C . VAL B 1 115 ? -1.539 -10.57 3.389 1 85 115 VAL B C 1
ATOM 3606 O O . VAL B 1 115 ? -0.451 -10.883 3.875 1 85 115 VAL B O 1
ATOM 3609 N N . PRO B 1 116 ? -1.677 -9.852 2.281 1 93.12 116 PRO B N 1
ATOM 3610 C CA . PRO B 1 116 ? -0.446 -9.336 1.681 1 93.12 116 PRO B CA 1
ATOM 3611 C C . PRO B 1 116 ? 0.365 -8.477 2.646 1 93.12 116 PRO B C 1
ATOM 3613 O O . PRO B 1 116 ? -0.209 -7.754 3.469 1 93.12 116 PRO B O 1
ATOM 3616 N N . VAL B 1 117 ? 1.652 -8.539 2.557 1 94.25 117 VAL B N 1
ATOM 3617 C CA . VAL B 1 117 ? 2.543 -7.762 3.412 1 94.25 117 VAL B CA 1
ATOM 3618 C C . VAL B 1 117 ? 2.443 -6.281 3.051 1 94.25 117 VAL B C 1
ATOM 3620 O O . VAL B 1 117 ? 1.775 -5.914 2.08 1 94.25 117 VAL B O 1
ATOM 3623 N N . HIS B 1 118 ? 3.061 -5.473 3.881 1 92.62 118 HIS B N 1
ATOM 3624 C CA . HIS B 1 118 ? 3.129 -4.039 3.615 1 92.62 118 HIS B CA 1
ATOM 3625 C C . HIS B 1 118 ? 3.912 -3.75 2.338 1 92.62 118 HIS B C 1
ATOM 3627 O O . HIS B 1 118 ? 4.922 -4.402 2.066 1 92.62 118 HIS B O 1
ATOM 3633 N N . PRO B 1 119 ? 3.506 -2.73 1.551 1 93.06 119 PRO B N 1
ATOM 3634 C CA . PRO B 1 119 ? 4.211 -2.422 0.303 1 93.06 119 PRO B CA 1
ATOM 3635 C C . PRO B 1 119 ? 5.711 -2.236 0.502 1 93.06 119 PRO B C 1
ATOM 3637 O O . PRO B 1 119 ? 6.508 -2.705 -0.314 1 93.06 119 PRO B O 1
ATOM 3640 N N . LEU B 1 120 ? 6.133 -1.654 1.561 1 91.69 120 LEU B N 1
ATOM 3641 C CA . LEU B 1 120 ? 7.547 -1.372 1.797 1 91.69 120 LEU B CA 1
ATOM 3642 C C . LEU B 1 120 ? 8.305 -2.648 2.145 1 91.69 120 LEU B C 1
ATOM 3644 O O . LEU B 1 120 ? 9.492 -2.777 1.829 1 91.69 120 LEU B O 1
ATOM 3648 N N . GLN B 1 121 ? 7.594 -3.594 2.797 1 92.88 121 GLN B N 1
ATOM 3649 C CA . GLN B 1 121 ? 8.203 -4.891 3.08 1 92.88 121 GLN B CA 1
ATOM 3650 C C . GLN B 1 121 ? 8.43 -5.684 1.798 1 92.88 121 GLN B C 1
ATOM 3652 O O . GLN B 1 121 ? 9.492 -6.285 1.614 1 92.88 121 GLN B O 1
ATOM 3657 N N . PHE B 1 122 ? 7.477 -5.629 0.932 1 97.19 122 PHE B N 1
ATOM 3658 C CA . PHE B 1 122 ? 7.598 -6.301 -0.356 1 97.19 122 PHE B CA 1
ATOM 3659 C C . PHE B 1 122 ? 8.719 -5.684 -1.187 1 97.19 122 PHE B C 1
ATOM 3661 O O . PHE B 1 122 ? 9.516 -6.398 -1.793 1 97.19 122 PHE B O 1
ATOM 3668 N N . GLN B 1 123 ? 8.75 -4.355 -1.19 1 95.75 123 GLN B N 1
ATOM 3669 C CA . GLN B 1 123 ? 9.781 -3.637 -1.942 1 95.75 123 GLN B CA 1
ATOM 3670 C C . GLN B 1 123 ? 11.18 -4.035 -1.481 1 95.75 123 GLN B C 1
ATOM 3672 O O . GLN B 1 123 ? 12.039 -4.363 -2.301 1 95.75 123 GLN B O 1
ATOM 3677 N N . ARG B 1 124 ? 11.398 -3.998 -0.181 1 94.06 124 ARG B N 1
ATOM 3678 C CA . ARG B 1 124 ? 12.695 -4.355 0.383 1 94.06 124 ARG B CA 1
ATOM 3679 C C . ARG B 1 124 ? 13.086 -5.777 0.001 1 94.06 124 ARG B C 1
ATOM 3681 O O . ARG B 1 124 ? 14.227 -6.031 -0.393 1 94.06 124 ARG B O 1
ATOM 3688 N N . TYR B 1 125 ? 12.117 -6.68 0.089 1 97.25 125 TYR B N 1
ATOM 3689 C CA . TYR B 1 125 ? 12.367 -8.086 -0.194 1 97.25 125 TYR B CA 1
ATOM 3690 C C . TYR B 1 125 ? 12.727 -8.297 -1.659 1 97.25 125 TYR B C 1
ATOM 3692 O O . TYR B 1 125 ? 13.766 -8.883 -1.971 1 97.25 125 TYR B O 1
ATOM 3700 N N . THR B 1 126 ? 12 -7.723 -2.559 1 97.5 126 THR B N 1
ATOM 3701 C CA . THR B 1 126 ? 12.211 -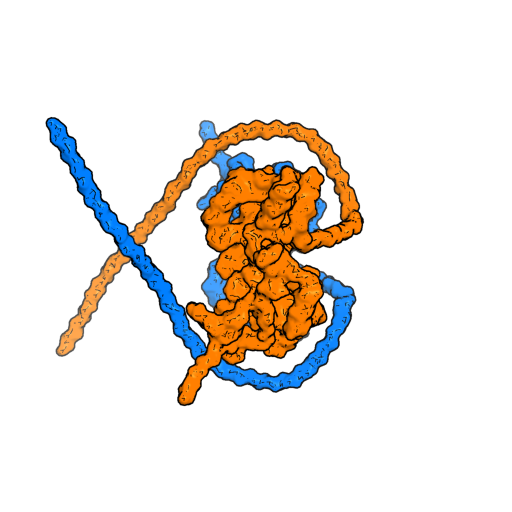7.953 -3.984 1 97.5 126 THR B CA 1
ATOM 3702 C C . THR B 1 126 ? 13.484 -7.254 -4.461 1 97.5 126 THR B C 1
ATOM 3704 O O . THR B 1 126 ? 14.195 -7.773 -5.316 1 97.5 126 THR B O 1
ATOM 3707 N N . ARG B 1 127 ? 13.75 -6.086 -3.889 1 96.38 127 ARG B N 1
ATOM 3708 C CA . ARG B 1 127 ? 15 -5.414 -4.234 1 96.38 127 ARG B CA 1
ATOM 3709 C C . ARG B 1 127 ? 16.203 -6.227 -3.771 1 96.38 127 ARG B C 1
ATOM 3711 O O . ARG B 1 127 ? 17.234 -6.27 -4.453 1 96.38 127 ARG B O 1
ATOM 3718 N N . SER B 1 128 ? 16.078 -6.883 -2.605 1 96 128 SER B N 1
ATOM 3719 C CA . SER B 1 128 ? 17.156 -7.727 -2.115 1 96 128 SER B CA 1
ATOM 3720 C C . SER B 1 128 ? 17.406 -8.914 -3.045 1 96 128 SER B C 1
ATOM 3722 O O . SER B 1 128 ? 18.484 -9.5 -3.041 1 96 128 SER B O 1
ATOM 3724 N N . LEU B 1 129 ? 16.391 -9.258 -3.84 1 96.88 129 LEU B N 1
ATOM 3725 C CA . LEU B 1 129 ? 16.516 -10.344 -4.809 1 96.88 129 LEU B CA 1
ATOM 3726 C C . LEU B 1 129 ? 16.969 -9.82 -6.164 1 96.88 129 LEU B C 1
ATOM 3728 O O . LEU B 1 129 ? 17.078 -10.578 -7.129 1 96.88 129 LEU B O 1
ATOM 3732 N N . GLY B 1 130 ? 17.125 -8.523 -6.281 1 96.12 130 GLY B N 1
ATOM 3733 C CA . GLY B 1 130 ? 17.688 -7.934 -7.484 1 96.12 130 GLY B CA 1
ATOM 3734 C C . GLY B 1 130 ? 16.625 -7.508 -8.484 1 96.12 130 GLY B C 1
ATOM 3735 O O . GLY B 1 130 ? 16.938 -7.301 -9.664 1 96.12 130 GLY B O 1
ATOM 3736 N N . VAL B 1 131 ? 15.414 -7.328 -8.086 1 97.25 131 VAL B N 1
ATOM 3737 C CA . VAL B 1 131 ? 14.336 -7 -9.023 1 97.25 131 VAL B CA 1
ATOM 3738 C C . VAL B 1 131 ? 14.352 -5.504 -9.32 1 97.25 131 VAL B C 1
ATOM 3740 O O . VAL B 1 131 ? 14.258 -4.684 -8.398 1 97.25 131 VAL B O 1
ATOM 3743 N N . ASP B 1 132 ? 14.422 -5.219 -10.562 1 95.75 132 ASP B N 1
ATOM 3744 C CA . ASP B 1 132 ? 14.32 -3.846 -11.047 1 95.75 132 ASP B CA 1
ATOM 3745 C C . ASP B 1 132 ? 12.906 -3.547 -11.547 1 95.75 132 ASP B C 1
ATOM 3747 O O . ASP B 1 132 ? 12.125 -4.465 -11.812 1 95.75 132 ASP B O 1
ATOM 3751 N N . ASN B 1 133 ? 12.672 -2.301 -11.688 1 93.75 133 ASN B N 1
ATOM 3752 C CA . ASN B 1 133 ? 11.367 -1.862 -12.172 1 93.75 133 ASN B CA 1
ATOM 3753 C C . ASN B 1 133 ? 11.07 -2.422 -13.555 1 93.75 133 ASN B C 1
ATOM 3755 O O . ASN B 1 133 ? 9.906 -2.67 -13.891 1 93.75 133 ASN B O 1
ATOM 3759 N N . ASP B 1 134 ? 12.07 -2.691 -14.305 1 93.81 134 ASP B N 1
ATOM 3760 C CA . ASP B 1 134 ? 11.844 -3.088 -15.695 1 93.81 134 ASP B CA 1
ATOM 3761 C C . ASP B 1 134 ? 12.094 -4.582 -15.883 1 93.81 134 ASP B C 1
ATOM 3763 O O . ASP B 1 134 ? 12.117 -5.074 -17.016 1 93.81 134 ASP B O 1
ATOM 3767 N N . CYS B 1 135 ? 12.258 -5.18 -14.852 1 95.19 135 CYS B N 1
ATOM 3768 C CA . CYS B 1 135 ? 12.5 -6.617 -14.922 1 95.19 135 CYS B CA 1
ATOM 3769 C C . CYS B 1 135 ? 11.25 -7.359 -15.367 1 95.19 135 CYS B C 1
ATOM 3771 O O . CYS B 1 135 ? 10.148 -7.062 -14.898 1 95.19 135 CYS B O 1
ATOM 3773 N N . HIS B 1 136 ? 11.414 -8.328 -16.297 1 97.06 136 HIS B N 1
ATOM 3774 C CA . HIS B 1 136 ? 10.359 -9.305 -16.547 1 97.06 136 HIS B CA 1
ATOM 3775 C C . HIS B 1 136 ? 10.391 -10.43 -15.523 1 97.06 136 HIS B C 1
ATOM 3777 O O . HIS B 1 136 ? 11.281 -11.273 -15.555 1 97.06 136 HIS B O 1
ATOM 3783 N N . VAL B 1 137 ? 9.43 -10.398 -14.68 1 98.12 137 VAL B N 1
ATOM 3784 C CA . VAL B 1 137 ? 9.375 -11.391 -13.617 1 98.12 137 VAL B CA 1
ATOM 3785 C C . VAL B 1 137 ? 8.672 -12.648 -14.125 1 98.12 137 VAL B C 1
ATOM 3787 O O . VAL B 1 137 ? 7.535 -12.586 -14.602 1 98.12 137 VAL B O 1
ATOM 3790 N N . VAL B 1 138 ? 9.359 -13.781 -14.086 1 98.44 138 VAL B N 1
ATOM 3791 C CA . VAL B 1 138 ? 8.789 -15.086 -14.43 1 98.44 138 VAL B CA 1
ATOM 3792 C C . VAL B 1 138 ? 8.773 -15.984 -13.195 1 98.44 138 VAL B C 1
ATOM 3794 O O . VAL B 1 138 ? 9.812 -16.188 -12.555 1 98.44 138 VAL B O 1
ATOM 3797 N N . ILE B 1 139 ? 7.594 -16.469 -12.891 1 98.81 139 ILE B N 1
ATOM 3798 C CA . ILE B 1 139 ? 7.449 -17.25 -11.664 1 98.81 139 ILE B CA 1
ATOM 3799 C C . ILE B 1 139 ? 6.984 -18.656 -12 1 98.81 139 ILE B C 1
ATOM 3801 O O . ILE B 1 139 ? 6.121 -18.844 -12.859 1 98.81 139 ILE B O 1
ATOM 3805 N N . TYR B 1 140 ? 7.57 -19.625 -11.328 1 98.62 140 TYR B N 1
ATOM 3806 C CA . TYR B 1 140 ? 7.109 -21 -11.422 1 98.62 140 TYR B CA 1
ATOM 3807 C C . TYR B 1 140 ? 7.027 -21.641 -10.047 1 98.62 140 TYR B C 1
ATOM 3809 O O . TYR B 1 140 ? 7.52 -21.078 -9.062 1 98.62 140 TYR B O 1
ATOM 3817 N N . ASP B 1 141 ? 6.254 -22.672 -9.914 1 98.44 141 ASP B N 1
ATOM 3818 C CA . ASP B 1 141 ? 6.305 -23.609 -8.789 1 98.44 141 ASP B CA 1
ATOM 3819 C C . ASP B 1 141 ? 6.562 -25.031 -9.273 1 98.44 141 ASP B C 1
ATOM 3821 O O . ASP B 1 141 ? 7.078 -25.25 -10.367 1 98.44 141 ASP B O 1
ATOM 3825 N N . ARG B 1 142 ? 6.398 -25.969 -8.438 1 96.94 142 ARG B N 1
ATOM 3826 C CA . ARG B 1 142 ? 6.844 -27.312 -8.836 1 96.94 142 ARG B CA 1
ATOM 3827 C C . ARG B 1 142 ? 5.68 -28.141 -9.359 1 96.94 142 ARG B C 1
ATOM 3829 O O . ARG B 1 142 ? 5.629 -29.344 -9.156 1 96.94 142 ARG B O 1
ATOM 3836 N N . GLY B 1 143 ? 4.676 -27.453 -9.922 1 91.44 143 GLY B N 1
ATOM 3837 C CA . GLY B 1 143 ? 3.609 -28.156 -10.617 1 91.44 143 GLY B CA 1
ATOM 3838 C C . GLY B 1 143 ? 2.238 -27.906 -10.016 1 91.44 143 GLY B C 1
ATOM 3839 O O . GLY B 1 143 ? 1.219 -28.234 -10.625 1 91.44 143 GLY B O 1
ATOM 3840 N N . GLN B 1 144 ? 2.16 -27.25 -8.859 1 94.06 144 GLN B N 1
ATOM 3841 C CA . GLN B 1 144 ? 0.879 -27 -8.211 1 94.06 144 GLN B CA 1
ATOM 3842 C C . GLN B 1 144 ? 0.169 -25.812 -8.836 1 94.06 144 GLN B C 1
ATOM 3844 O O . GLN B 1 144 ? -1.06 -25.719 -8.797 1 94.06 144 GLN B O 1
ATOM 3849 N N . MET B 1 145 ? 0.851 -24.906 -9.383 1 96.69 145 MET B N 1
ATOM 3850 C CA . MET B 1 145 ? 0.399 -23.703 -10.07 1 96.69 145 MET B CA 1
ATOM 3851 C C . MET B 1 145 ? -0.177 -22.688 -9.078 1 96.69 145 MET B C 1
ATOM 3853 O O . MET B 1 145 ? -0.11 -21.484 -9.305 1 96.69 145 MET B O 1
ATOM 3857 N N . ILE B 1 146 ? -0.67 -23.125 -7.902 1 96.56 146 ILE B N 1
ATOM 3858 C CA . ILE B 1 146 ? -1.369 -22.25 -6.973 1 96.56 146 ILE B CA 1
ATOM 3859 C C . ILE B 1 146 ? -0.37 -21.312 -6.301 1 96.56 146 ILE B C 1
ATOM 3861 O O . ILE B 1 146 ? -0.688 -20.156 -6.02 1 96.56 146 ILE B O 1
ATOM 3865 N N . TRP B 1 147 ? 0.842 -21.766 -6.082 1 97.62 147 TRP B N 1
ATOM 3866 C CA . TRP B 1 147 ? 1.834 -20.938 -5.402 1 97.62 147 TRP B CA 1
ATOM 3867 C C . TRP B 1 147 ? 2.387 -19.875 -6.344 1 97.62 147 TRP B C 1
ATOM 3869 O O . TRP B 1 147 ? 2.578 -18.734 -5.945 1 97.62 147 TRP B O 1
ATOM 3879 N N . SER B 1 148 ? 2.65 -20.25 -7.59 1 98.31 148 SER B N 1
ATOM 3880 C CA . SER B 1 148 ? 3.162 -19.312 -8.578 1 98.31 148 SER B CA 1
ATOM 3881 C C . SER B 1 148 ? 2.123 -18.25 -8.914 1 98.31 148 SER B C 1
ATOM 3883 O O . SER B 1 148 ? 2.455 -17.062 -9.047 1 98.31 148 SER B O 1
ATOM 3885 N N . THR B 1 149 ? 0.872 -18.609 -9.023 1 97.75 149 THR B N 1
ATOM 3886 C CA . THR B 1 149 ? -0.172 -17.641 -9.352 1 97.75 149 THR B CA 1
ATOM 3887 C C . THR B 1 149 ? -0.401 -16.688 -8.188 1 97.75 149 THR B C 1
ATOM 3889 O O . THR B 1 149 ? -0.694 -15.508 -8.398 1 97.75 149 THR B O 1
ATOM 3892 N N . TYR B 1 150 ? -0.299 -17.188 -6.953 1 97.5 150 TYR B N 1
ATOM 3893 C CA . TYR B 1 150 ? -0.404 -16.281 -5.809 1 97.5 150 TYR B CA 1
ATOM 3894 C C . TYR B 1 150 ? 0.704 -15.242 -5.832 1 97.5 150 TYR B C 1
ATOM 3896 O O . TYR B 1 150 ? 0.446 -14.047 -5.637 1 97.5 150 TYR B O 1
ATOM 3904 N N . ALA B 1 151 ? 1.883 -15.734 -6.051 1 98.31 151 ALA B N 1
ATOM 3905 C CA . ALA B 1 151 ? 3.014 -14.812 -6.121 1 98.31 151 ALA B CA 1
ATOM 3906 C C . ALA B 1 151 ? 2.82 -13.789 -7.238 1 98.31 151 ALA B C 1
ATOM 3908 O O . ALA B 1 151 ? 3.104 -12.602 -7.059 1 98.31 151 ALA B O 1
ATOM 3909 N N . ALA B 1 152 ? 2.357 -14.227 -8.359 1 98 152 ALA B N 1
ATOM 3910 C CA . ALA B 1 152 ? 2.102 -13.336 -9.492 1 98 152 ALA B CA 1
ATOM 3911 C C . ALA B 1 152 ? 1.052 -12.289 -9.133 1 98 152 ALA B C 1
ATOM 3913 O O . ALA B 1 152 ? 1.198 -11.109 -9.469 1 98 152 ALA B O 1
ATOM 3914 N N . TRP B 1 153 ? 0.036 -12.734 -8.469 1 97.19 153 TRP B N 1
ATOM 3915 C CA . TRP B 1 153 ? -1.007 -11.82 -8.008 1 97.19 153 TRP B CA 1
ATOM 3916 C C . TRP B 1 153 ? -0.429 -10.758 -7.09 1 97.19 153 TRP B C 1
ATOM 3918 O O . TRP B 1 153 ? -0.747 -9.57 -7.227 1 97.19 153 TRP B O 1
ATOM 3928 N N . ILE B 1 154 ? 0.43 -11.148 -6.223 1 97.88 154 ILE B N 1
ATOM 3929 C CA . ILE B 1 154 ? 1.047 -10.234 -5.266 1 97.88 154 ILE B CA 1
ATOM 3930 C C . ILE B 1 154 ? 1.904 -9.219 -6.008 1 97.88 154 ILE B C 1
ATOM 3932 O O . ILE B 1 154 ? 1.862 -8.023 -5.703 1 97.88 154 ILE B O 1
ATOM 3936 N N . PHE B 1 155 ? 2.717 -9.68 -6.988 1 98.06 155 PHE B N 1
ATOM 3937 C CA . PHE B 1 155 ? 3.518 -8.75 -7.781 1 98.06 155 PHE B CA 1
ATOM 3938 C C . PHE B 1 155 ? 2.633 -7.719 -8.469 1 98.06 155 PHE B C 1
ATOM 3940 O O . PHE B 1 155 ? 2.934 -6.523 -8.445 1 98.06 155 PHE B O 1
ATOM 3947 N N . LYS B 1 156 ? 1.555 -8.164 -9.008 1 96.88 156 LYS B N 1
ATOM 3948 C CA . LYS B 1 156 ? 0.651 -7.25 -9.703 1 96.88 156 LYS B CA 1
ATOM 3949 C C . LYS B 1 156 ? -0.047 -6.312 -8.719 1 96.88 156 LYS B C 1
ATOM 3951 O O . LYS B 1 156 ? -0.248 -5.133 -9.016 1 96.88 156 LYS B O 1
ATOM 3956 N N . LEU B 1 157 ? -0.376 -6.863 -7.598 1 96.38 157 LEU B N 1
ATOM 3957 C CA . LEU B 1 157 ? -0.985 -6.062 -6.539 1 96.38 157 LEU B CA 1
ATOM 3958 C C . LEU B 1 157 ? -0.077 -4.902 -6.145 1 96.38 157 LEU B C 1
ATOM 3960 O O . LEU B 1 157 ? -0.549 -3.781 -5.938 1 96.38 157 LEU B O 1
ATOM 3964 N N . PHE B 1 158 ? 1.184 -5.188 -6.109 1 96.75 158 PHE B N 1
ATOM 3965 C CA . PHE B 1 158 ? 2.15 -4.184 -5.676 1 96.75 158 PHE B CA 1
ATOM 3966 C C . PHE B 1 158 ? 2.682 -3.396 -6.867 1 96.75 158 PHE B C 1
ATOM 3968 O O . PHE B 1 158 ? 3.682 -2.684 -6.75 1 96.75 158 PHE B O 1
ATOM 3975 N N . GLY B 1 159 ? 2.076 -3.578 -8.07 1 94.62 159 GLY B N 1
ATOM 3976 C CA . GLY B 1 159 ? 2.242 -2.627 -9.156 1 94.62 159 GLY B CA 1
ATOM 3977 C C . GLY B 1 159 ? 3.191 -3.113 -10.234 1 94.62 159 GLY B C 1
ATOM 3978 O O . GLY B 1 159 ? 3.414 -2.422 -11.227 1 94.62 159 GLY B O 1
ATOM 3979 N N . HIS B 1 160 ? 3.756 -4.293 -10.078 1 95.81 160 HIS B N 1
ATOM 3980 C CA . HIS B 1 160 ? 4.633 -4.805 -11.125 1 95.81 160 HIS B CA 1
ATOM 3981 C C . HIS B 1 160 ? 3.836 -5.512 -12.219 1 95.81 160 HIS B C 1
ATOM 3983 O O . HIS B 1 160 ? 3.283 -6.59 -11.992 1 95.81 160 HIS B O 1
ATOM 3989 N N . GLN B 1 161 ? 3.879 -4.988 -13.414 1 92.06 161 GLN B N 1
ATOM 3990 C CA . GLN B 1 161 ? 2.965 -5.453 -14.453 1 92.06 161 GLN B CA 1
ATOM 3991 C C . GLN B 1 161 ? 3.596 -6.566 -15.281 1 92.06 161 GLN B C 1
ATOM 3993 O O . GLN B 1 161 ? 2.896 -7.465 -15.758 1 92.06 161 GLN B O 1
ATOM 3998 N N . ARG B 1 162 ? 4.898 -6.535 -15.406 1 95.06 162 ARG B N 1
ATOM 3999 C CA . ARG B 1 162 ? 5.586 -7.496 -16.266 1 95.06 162 ARG B CA 1
ATOM 4000 C C . ARG B 1 162 ? 5.824 -8.812 -15.523 1 95.06 162 ARG B C 1
ATOM 4002 O O . ARG B 1 162 ? 6.961 -9.133 -15.172 1 95.06 162 ARG B O 1
ATOM 4009 N N . VAL B 1 163 ? 4.738 -9.57 -15.422 1 97.69 163 VAL B N 1
ATOM 4010 C CA . VAL B 1 163 ? 4.805 -10.82 -14.672 1 97.69 163 VAL B CA 1
ATOM 4011 C C . VAL B 1 163 ? 4.234 -11.961 -15.523 1 97.69 163 VAL B C 1
ATOM 4013 O O . VAL B 1 163 ? 3.182 -11.805 -16.141 1 97.69 163 VAL B O 1
ATOM 4016 N N . SER B 1 164 ? 4.961 -13.055 -15.594 1 97.88 164 SER B N 1
ATOM 4017 C CA . SER B 1 164 ? 4.512 -14.266 -16.281 1 97.88 164 SER B CA 1
ATOM 4018 C C . SER B 1 164 ? 4.66 -15.484 -15.383 1 97.88 164 SER B C 1
ATOM 4020 O O . SER B 1 164 ? 5.473 -15.492 -14.453 1 97.88 164 SER B O 1
ATOM 4022 N N . ILE B 1 165 ? 3.863 -16.469 -15.672 1 97.81 165 ILE B N 1
ATOM 4023 C CA . ILE B 1 165 ? 3.959 -17.766 -15.023 1 97.81 165 ILE B CA 1
ATOM 4024 C C . ILE B 1 165 ? 4.488 -18.797 -16.016 1 97.81 165 ILE B C 1
ATOM 4026 O O . ILE B 1 165 ? 4.09 -18.812 -17.188 1 97.81 165 ILE B O 1
ATOM 4030 N N . LEU B 1 166 ? 5.371 -19.641 -15.57 1 98.06 166 LEU B N 1
ATOM 4031 C CA . LEU B 1 166 ? 5.828 -20.75 -16.391 1 98.06 166 LEU B CA 1
ATOM 4032 C C . LEU B 1 166 ? 4.793 -21.875 -16.422 1 98.06 166 LEU B C 1
ATOM 4034 O O . LEU B 1 166 ? 4.578 -22.547 -15.406 1 98.06 166 LEU B O 1
ATOM 4038 N N . SER B 1 167 ? 4.281 -22.062 -17.562 1 95.62 167 SER B N 1
ATOM 4039 C CA . SER B 1 167 ? 3.264 -23.094 -17.703 1 95.62 167 SER B CA 1
ATOM 4040 C C . SER B 1 167 ? 3.84 -24.484 -17.391 1 95.62 167 SER B C 1
ATOM 4042 O O . SER B 1 167 ? 4.875 -24.859 -17.938 1 95.62 167 SER B O 1
ATOM 4044 N N . GLY B 1 168 ? 3.182 -25.141 -16.469 1 96.69 168 GLY B N 1
ATOM 4045 C CA . GLY B 1 168 ? 3.611 -26.484 -16.109 1 96.69 168 GLY B CA 1
ATOM 4046 C C . GLY B 1 168 ? 4.695 -26.484 -15.047 1 96.69 168 GLY B C 1
ATOM 4047 O O . GLY B 1 168 ? 5.062 -27.547 -14.531 1 96.69 168 GLY B O 1
ATOM 4048 N N . GLY B 1 169 ? 5.293 -25.344 -14.773 1 97.94 169 GLY B N 1
ATOM 4049 C CA . GLY B 1 169 ? 6.246 -25.203 -13.688 1 97.94 169 GLY B CA 1
ATOM 4050 C C . GLY B 1 169 ? 7.531 -25.984 -13.914 1 97.94 169 GLY B C 1
ATOM 4051 O O . GLY B 1 169 ? 7.988 -26.109 -15.047 1 97.94 169 GLY B O 1
ATOM 4052 N N . PHE B 1 170 ? 8.148 -26.391 -12.797 1 98.56 170 PHE B N 1
ATOM 4053 C CA . PHE B 1 170 ? 9.414 -27.125 -12.797 1 98.56 170 PHE B CA 1
ATOM 4054 C C . PHE B 1 170 ? 9.273 -28.438 -13.531 1 98.56 170 PHE B C 1
ATOM 4056 O O . PHE B 1 170 ? 10.18 -28.859 -14.266 1 98.56 170 PHE B O 1
ATOM 4063 N N . LEU B 1 171 ? 8.141 -29.094 -13.367 1 97.5 171 LEU B N 1
ATOM 4064 C CA . LEU B 1 171 ? 7.902 -30.406 -13.984 1 97.5 171 LEU B CA 1
ATOM 4065 C C . LEU B 1 171 ? 7.918 -30.297 -15.508 1 97.5 171 LEU B C 1
ATOM 4067 O O . LEU B 1 171 ? 8.469 -31.156 -16.188 1 97.5 171 LEU B O 1
ATOM 4071 N N . ALA B 1 172 ? 7.324 -29.234 -15.977 1 97.44 172 ALA B N 1
ATOM 4072 C CA . ALA B 1 172 ? 7.336 -29.031 -17.422 1 97.44 172 ALA B CA 1
ATOM 4073 C C . ALA B 1 172 ? 8.75 -28.766 -17.938 1 97.44 172 ALA B C 1
ATOM 4075 O O . ALA B 1 172 ? 9.125 -29.219 -19.016 1 97.44 172 ALA B O 1
ATOM 4076 N N . TRP B 1 173 ? 9.492 -28 -17.203 1 98.38 173 TRP B N 1
ATOM 4077 C CA . TRP B 1 173 ? 10.883 -27.734 -17.562 1 98.38 173 TRP B CA 1
ATOM 4078 C C . TRP B 1 173 ? 11.695 -29.031 -17.609 1 98.38 173 TRP B C 1
ATOM 4080 O O . TRP B 1 173 ? 12.438 -29.266 -18.562 1 98.38 173 TRP B O 1
ATOM 4090 N N . LYS B 1 174 ? 11.523 -29.938 -16.641 1 97.81 174 LYS B N 1
ATOM 4091 C CA . LYS B 1 174 ? 12.219 -31.219 -16.562 1 97.81 174 LYS B CA 1
ATOM 4092 C C . LYS B 1 174 ? 11.867 -32.125 -17.734 1 97.81 174 LYS B C 1
ATOM 4094 O O . LYS B 1 174 ? 12.727 -32.844 -18.25 1 97.81 174 LYS B O 1
ATOM 4099 N N . THR B 1 175 ? 10.648 -32.062 -18.094 1 97 175 THR B N 1
ATOM 4100 C CA . THR B 1 175 ? 10.211 -32.844 -19.234 1 97 175 THR B CA 1
ATOM 4101 C C . THR B 1 175 ? 10.969 -32.438 -20.5 1 97 175 THR B C 1
ATOM 4103 O O . THR B 1 175 ? 11.406 -33.281 -21.266 1 97 175 THR B O 1
ATOM 4106 N N . GLN B 1 176 ? 11.102 -31.109 -20.688 1 97.25 176 GLN B N 1
ATOM 4107 C CA . GLN B 1 176 ? 11.852 -30.609 -21.844 1 97.25 176 GLN B CA 1
ATOM 4108 C C . GLN B 1 176 ? 13.336 -30.953 -21.719 1 97.25 176 GLN B C 1
ATOM 4110 O O . GLN B 1 176 ? 13.992 -31.234 -22.719 1 97.25 176 GLN B O 1
ATOM 4115 N N . MET B 1 177 ? 13.82 -30.891 -20.484 1 97.38 177 MET B N 1
ATOM 4116 C CA . MET B 1 177 ? 15.227 -31.203 -20.219 1 97.38 177 MET B CA 1
ATOM 4117 C C . MET B 1 177 ? 15.555 -32.625 -20.641 1 97.38 177 MET B C 1
ATOM 4119 O O . MET B 1 177 ? 16.656 -32.906 -21.109 1 97.38 177 MET B O 1
ATOM 4123 N N . ALA B 1 178 ? 14.617 -33.562 -20.5 1 96.88 178 ALA B N 1
ATOM 4124 C CA . ALA B 1 178 ? 14.797 -34.938 -20.891 1 96.88 178 ALA B CA 1
ATOM 4125 C C . ALA B 1 178 ? 14.891 -35.094 -22.406 1 96.88 178 ALA B C 1
ATOM 4127 O O . ALA B 1 178 ? 15.453 -36.062 -22.906 1 96.88 178 ALA B O 1
ATOM 4128 N N . ARG B 1 179 ? 14.422 -34.094 -23.062 1 96.44 179 ARG B N 1
ATOM 4129 C CA . ARG B 1 179 ? 14.352 -34.188 -24.531 1 96.44 179 ARG B CA 1
ATOM 4130 C C . ARG B 1 179 ? 15.484 -33.406 -25.172 1 96.44 179 ARG B C 1
ATOM 4132 O O . ARG B 1 179 ? 15.844 -33.656 -26.328 1 96.44 179 ARG B O 1
ATOM 4139 N N . SER B 1 180 ? 15.938 -32.375 -24.484 1 96.75 180 SER B N 1
ATOM 4140 C CA . SER B 1 180 ? 16.953 -31.516 -25.062 1 96.75 180 SER B CA 1
ATOM 4141 C C . SER B 1 180 ? 17.969 -31.062 -24 1 96.75 180 SER B C 1
ATOM 4143 O O . SER B 1 180 ? 17.578 -30.641 -22.906 1 96.75 180 SER B O 1
ATOM 4145 N N . ALA B 1 181 ? 19.219 -31.031 -24.344 1 96 181 ALA B N 1
ATOM 4146 C CA . ALA B 1 181 ? 20.312 -30.641 -23.453 1 96 181 ALA B CA 1
ATOM 4147 C C . ALA B 1 181 ? 20.344 -29.125 -23.266 1 96 181 ALA B C 1
ATOM 4149 O O . ALA B 1 181 ? 21.094 -28.625 -22.422 1 96 181 ALA B O 1
ATOM 4150 N N . GLN B 1 182 ? 19.516 -28.422 -24.016 1 96.62 182 GLN B N 1
ATOM 4151 C CA . GLN B 1 182 ? 19.5 -26.953 -23.922 1 96.62 182 GLN B CA 1
ATOM 4152 C C . GLN B 1 182 ? 18.859 -26.5 -22.625 1 96.62 182 GLN B C 1
ATOM 4154 O O . GLN B 1 182 ? 19.062 -25.359 -22.188 1 96.62 182 GLN B O 1
ATOM 4159 N N . TYR B 1 183 ? 18.047 -27.328 -22.094 1 97.81 183 TYR B N 1
ATOM 4160 C CA . TYR B 1 183 ? 17.391 -27.031 -20.812 1 97.81 183 TYR B CA 1
ATOM 4161 C C . TYR B 1 183 ? 18.297 -27.406 -19.641 1 97.81 183 TYR B C 1
ATOM 4163 O O . TYR B 1 183 ? 18.703 -28.562 -19.516 1 97.81 183 TYR B O 1
ATOM 4171 N N . HIS B 1 184 ? 18.594 -26.422 -18.766 1 97.19 184 HIS B N 1
ATOM 4172 C CA . HIS B 1 184 ? 19.562 -26.656 -17.703 1 97.19 184 HIS B CA 1
ATOM 4173 C C . HIS B 1 184 ? 18.938 -26.359 -16.328 1 97.19 184 HIS B C 1
ATOM 4175 O O . HIS B 1 184 ? 18.062 -25.5 -16.219 1 97.19 184 HIS B O 1
ATOM 4181 N N . THR B 1 185 ? 19.406 -27.078 -15.352 1 97.88 185 THR B N 1
ATOM 4182 C CA . THR B 1 185 ? 19.125 -26.812 -13.945 1 97.88 185 THR B CA 1
ATOM 4183 C C . THR B 1 185 ? 20.406 -26.625 -13.156 1 97.88 185 THR B C 1
ATOM 4185 O O . THR B 1 185 ? 21.5 -27 -13.617 1 97.88 185 THR B O 1
ATOM 4188 N N . ASP B 1 186 ? 20.266 -25.922 -12.109 1 96.88 186 ASP B N 1
ATOM 4189 C CA . ASP B 1 186 ? 21.375 -25.703 -11.188 1 96.88 186 ASP B CA 1
ATOM 4190 C C . ASP B 1 186 ? 21.047 -26.219 -9.789 1 96.88 186 ASP B C 1
ATOM 4192 O O . ASP B 1 186 ? 19.906 -26.625 -9.531 1 96.88 186 ASP B O 1
ATOM 4196 N N . SER B 1 187 ? 22.125 -26.328 -8.961 1 96.56 187 SER B N 1
ATOM 4197 C CA . SER B 1 187 ? 21.984 -26.656 -7.547 1 96.56 187 SER B CA 1
ATOM 4198 C C . SER B 1 187 ? 22.625 -25.578 -6.668 1 96.56 187 SER B C 1
ATOM 4200 O O . SER B 1 187 ? 23.391 -24.75 -7.156 1 96.56 187 SER B O 1
ATOM 4202 N N . GLY B 1 188 ? 22.234 -25.531 -5.391 1 93.69 188 GLY B N 1
ATOM 4203 C CA . GLY B 1 188 ? 22.781 -24.547 -4.473 1 93.69 188 GLY B CA 1
ATOM 4204 C C . GLY B 1 188 ? 22.047 -23.219 -4.5 1 93.69 188 GLY B C 1
ATOM 4205 O O . GLY B 1 188 ? 20.984 -23.109 -5.125 1 93.69 188 GLY B O 1
ATOM 4206 N N . GLU B 1 189 ? 22.625 -22.281 -3.717 1 87.38 189 GLU B N 1
ATOM 4207 C CA . GLU B 1 189 ? 22 -20.969 -3.631 1 87.38 189 GLU B CA 1
ATOM 4208 C C . GLU B 1 189 ? 22.438 -20.078 -4.801 1 87.38 189 GLU B C 1
ATOM 4210 O O . GLU B 1 189 ? 23.547 -20.203 -5.301 1 87.38 189 GLU B O 1
ATOM 4215 N N . GLU B 1 190 ? 21.516 -19.375 -5.305 1 84.12 190 GLU B N 1
ATOM 4216 C CA . GLU B 1 190 ? 21.828 -18.344 -6.289 1 84.12 190 GLU B CA 1
ATOM 4217 C C . GLU B 1 190 ? 22 -16.984 -5.621 1 84.12 190 GLU B C 1
ATOM 4219 O O . GLU B 1 190 ? 21.188 -16.594 -4.773 1 84.12 190 GLU B O 1
ATOM 4224 N N . GLU B 1 191 ? 23.062 -16.312 -5.828 1 82.81 191 GLU B N 1
ATOM 4225 C CA . GLU B 1 191 ? 23.297 -14.977 -5.285 1 82.81 191 GLU B CA 1
ATOM 4226 C C . GLU B 1 191 ? 22.609 -13.914 -6.133 1 82.81 191 GLU B C 1
ATOM 4228 O O . GLU B 1 191 ? 22.719 -13.914 -7.363 1 82.81 191 GLU B O 1
ATOM 4233 N N . PRO B 1 192 ? 21.922 -13.102 -5.461 1 85.25 192 PRO B N 1
ATOM 4234 C CA . PRO B 1 192 ? 21.328 -12.008 -6.234 1 85.25 192 PRO B CA 1
ATOM 4235 C C . PRO B 1 192 ? 22.391 -11.094 -6.855 1 85.25 192 PRO B C 1
ATOM 4237 O O . PRO B 1 192 ? 23.484 -10.969 -6.328 1 85.25 192 PRO B O 1
ATOM 4240 N N . PRO B 1 193 ? 22.156 -10.625 -8.078 1 84.06 193 PRO B N 1
ATOM 4241 C CA . PRO B 1 193 ? 23.109 -9.75 -8.758 1 84.06 193 PRO B CA 1
ATOM 4242 C C . PRO B 1 193 ? 23.375 -8.461 -7.984 1 84.06 193 PRO B C 1
ATOM 4244 O O . PRO B 1 193 ? 24.438 -7.84 -8.156 1 84.06 193 PRO B O 1
ATOM 4247 N N . GLY B 1 194 ? 22.547 -7.934 -7.246 1 88.19 194 GLY B N 1
ATOM 4248 C CA . GLY B 1 194 ? 22.594 -6.68 -6.508 1 88.19 194 GLY B CA 1
ATOM 4249 C C . GLY B 1 194 ? 21.219 -6.195 -6.078 1 88.19 194 GLY B C 1
ATOM 4250 O O . GLY B 1 194 ? 20.219 -6.871 -6.32 1 88.19 194 GLY B O 1
ATOM 4251 N N . GLN B 1 195 ? 21.359 -5.035 -5.488 1 91.5 195 GLN B N 1
ATOM 4252 C CA . GLN B 1 195 ? 20.094 -4.449 -5.059 1 91.5 195 GLN B CA 1
ATOM 4253 C C . GLN B 1 195 ? 19.297 -3.918 -6.246 1 91.5 195 GLN B C 1
ATOM 4255 O O . GLN B 1 195 ? 19.828 -3.174 -7.074 1 91.5 195 GLN B O 1
ATOM 4260 N N . GLY B 1 196 ? 18.031 -4.375 -6.32 1 95 196 GLY B N 1
ATOM 4261 C CA . GLY B 1 196 ? 17.172 -3.891 -7.379 1 95 196 GLY B CA 1
ATOM 4262 C C . GLY B 1 196 ? 16.609 -2.508 -7.105 1 95 196 GLY B C 1
ATOM 4263 O O . GLY B 1 196 ? 16.891 -1.909 -6.066 1 95 196 GLY B O 1
ATOM 4264 N N . ASP B 1 197 ? 15.789 -1.983 -8.023 1 93.56 197 ASP B N 1
ATOM 4265 C CA . ASP B 1 197 ? 15.266 -0.628 -7.875 1 93.56 197 ASP B CA 1
ATOM 4266 C C . ASP B 1 197 ? 13.742 -0.607 -8 1 93.56 197 ASP B C 1
ATOM 4268 O O . ASP B 1 197 ? 13.148 0.441 -8.266 1 93.56 197 ASP B O 1
ATOM 4272 N N . LEU B 1 198 ? 13.117 -1.77 -7.809 1 94.94 198 LEU B N 1
ATOM 4273 C CA . LEU B 1 198 ? 11.664 -1.844 -7.918 1 94.94 198 LEU B CA 1
ATOM 4274 C C . LEU B 1 198 ? 11 -0.918 -6.906 1 94.94 198 LEU B C 1
ATOM 4276 O O . LEU B 1 198 ? 11.359 -0.915 -5.727 1 94.94 198 LEU B O 1
ATOM 4280 N N . LEU B 1 199 ? 10.07 -0.09 -7.375 1 92.88 199 LEU B N 1
ATOM 4281 C CA . LEU B 1 199 ? 9.227 0.727 -6.512 1 92.88 199 LEU B CA 1
ATOM 4282 C C . LEU B 1 199 ? 7.805 0.182 -6.469 1 92.88 199 LEU B C 1
ATOM 4284 O O . LEU B 1 199 ? 7.188 -0.046 -7.512 1 92.88 199 LEU B O 1
ATOM 4288 N N . THR B 1 200 ? 7.309 0.001 -5.277 1 92.94 200 THR B N 1
ATOM 4289 C CA . THR B 1 200 ? 6.008 -0.644 -5.129 1 92.94 200 THR B CA 1
ATOM 4290 C C . THR B 1 200 ? 4.887 0.389 -5.164 1 92.94 200 THR B C 1
ATOM 4292 O O . THR B 1 200 ? 5.113 1.571 -4.902 1 92.94 200 THR B O 1
ATOM 4295 N N . SER B 1 201 ? 3.766 -0.069 -5.566 1 92.25 201 SER B N 1
ATOM 4296 C CA . SER B 1 201 ? 2.475 0.603 -5.453 1 92.25 201 SER B CA 1
ATOM 4297 C C . SER B 1 201 ? 1.421 -0.323 -4.855 1 92.25 201 SER B C 1
ATOM 4299 O O . SER B 1 201 ? 1.753 -1.364 -4.285 1 92.25 201 SER B O 1
ATOM 4301 N N . TRP B 1 202 ? 0.252 0.168 -4.789 1 92.62 202 TRP B N 1
ATOM 4302 C CA . TRP B 1 202 ? -0.9 -0.599 -4.328 1 92.62 202 TRP B CA 1
ATOM 4303 C C . TRP B 1 202 ? -2.061 -0.481 -5.309 1 92.62 202 TRP B C 1
ATOM 4305 O O . TRP B 1 202 ? -2.633 0.598 -5.477 1 92.62 202 TRP B O 1
ATOM 4315 N N . ASN B 1 203 ? -2.352 -1.568 -5.926 1 92.12 203 ASN B N 1
ATOM 4316 C CA . ASN B 1 203 ? -3.447 -1.606 -6.887 1 92.12 203 ASN B CA 1
ATOM 4317 C C . ASN B 1 203 ? -4.742 -2.092 -6.242 1 92.12 203 ASN B C 1
ATOM 4319 O O . ASN B 1 203 ? -5.004 -3.295 -6.191 1 92.12 203 ASN B O 1
ATOM 4323 N N . HIS B 1 204 ? -5.559 -1.191 -5.855 1 90.62 204 HIS B N 1
ATOM 4324 C CA . HIS B 1 204 ? -6.773 -1.523 -5.121 1 90.62 204 HIS B CA 1
ATOM 4325 C C . HIS B 1 204 ? -7.758 -2.285 -6 1 90.62 204 HIS B C 1
ATOM 4327 O O . HIS B 1 204 ? -8.703 -2.896 -5.496 1 90.62 204 HIS B O 1
ATOM 4333 N N . SER B 1 205 ? -7.578 -2.25 -7.285 1 93.19 205 SER B N 1
ATOM 4334 C CA . SER B 1 205 ? -8.516 -2.898 -8.195 1 93.19 205 SER B CA 1
ATOM 4335 C C . SER B 1 205 ? -8.336 -4.414 -8.188 1 93.19 205 SER B C 1
ATOM 4337 O O . SER B 1 205 ? -9.141 -5.141 -8.773 1 93.19 205 SER B O 1
ATOM 4339 N N . LEU B 1 206 ? -7.32 -4.91 -7.484 1 96 206 LEU B N 1
ATOM 4340 C CA . LEU B 1 206 ? -7.059 -6.344 -7.504 1 96 206 LEU B CA 1
ATOM 4341 C C . LEU B 1 206 ? -7.531 -6.996 -6.207 1 96 206 LEU B C 1
ATOM 4343 O O . LEU B 1 206 ? -7.496 -8.227 -6.078 1 96 206 LEU B O 1
ATOM 4347 N N . VAL B 1 207 ? -7.988 -6.188 -5.285 1 94.25 207 VAL B N 1
ATOM 4348 C CA . VAL B 1 207 ? -8.414 -6.703 -3.99 1 94.25 207 VAL B CA 1
ATOM 4349 C C . VAL B 1 207 ? -9.781 -6.121 -3.627 1 94.25 207 VAL B C 1
ATOM 4351 O O . VAL B 1 207 ? -10.164 -5.062 -4.129 1 94.25 207 VAL B O 1
ATOM 4354 N N . ILE B 1 208 ? -10.492 -6.836 -2.865 1 94.44 208 ILE B N 1
ATOM 4355 C CA . ILE B 1 208 ? -11.758 -6.363 -2.324 1 94.44 208 ILE B CA 1
ATOM 4356 C C . ILE B 1 208 ? -11.898 -6.801 -0.868 1 94.44 208 ILE B C 1
ATOM 4358 O O . ILE B 1 208 ? -11.43 -7.879 -0.492 1 94.44 208 ILE B O 1
ATOM 4362 N N . THR B 1 209 ? -12.438 -5.93 -0.042 1 91.81 209 THR B N 1
ATOM 4363 C CA . THR B 1 209 ? -12.492 -6.184 1.394 1 91.81 209 THR B CA 1
ATOM 4364 C C . THR B 1 209 ? -13.883 -6.66 1.805 1 91.81 209 THR B C 1
ATOM 4366 O O . THR B 1 209 ? -14.82 -6.613 1.007 1 91.81 209 THR B O 1
ATOM 4369 N N . PHE B 1 210 ? -13.945 -7.098 3.043 1 93.12 210 PHE B N 1
ATOM 4370 C CA . PHE B 1 210 ? -15.164 -7.648 3.621 1 93.12 210 PHE B CA 1
ATOM 4371 C C . PHE B 1 210 ? -16.344 -6.695 3.422 1 93.12 210 PHE B C 1
ATOM 4373 O O . PHE B 1 210 ? -17.406 -7.102 2.955 1 93.12 210 PHE B O 1
ATOM 4380 N N . ASP B 1 211 ? -16.156 -5.406 3.686 1 89.62 211 ASP B N 1
ATOM 4381 C CA . ASP B 1 211 ? -17.234 -4.426 3.66 1 89.62 211 ASP B CA 1
ATOM 4382 C C . ASP B 1 211 ? -17.844 -4.301 2.26 1 89.62 211 ASP B C 1
ATOM 4384 O O . ASP B 1 211 ? -19.062 -4.191 2.105 1 89.62 211 ASP B O 1
ATOM 4388 N N . ASP B 1 212 ? -16.984 -4.395 1.302 1 93.69 212 ASP B N 1
ATOM 4389 C CA . ASP B 1 212 ? -17.453 -4.262 -0.076 1 93.69 212 ASP B CA 1
ATOM 4390 C C . ASP B 1 212 ? -18.156 -5.539 -0.543 1 93.69 212 ASP B C 1
ATOM 4392 O O . ASP B 1 212 ? -19.094 -5.484 -1.333 1 93.69 212 ASP B O 1
ATOM 4396 N N . VAL B 1 213 ? -17.656 -6.691 -0.084 1 96.12 213 VAL B N 1
ATOM 4397 C CA . VAL B 1 213 ? -18.328 -7.949 -0.401 1 96.12 213 VAL B CA 1
ATOM 4398 C C . VAL B 1 213 ? -19.703 -7.977 0.242 1 96.12 213 VAL B C 1
ATOM 4400 O O . VAL B 1 213 ? -20.688 -8.391 -0.387 1 96.12 213 VAL B O 1
ATOM 4403 N N . LEU B 1 214 ? -19.781 -7.5 1.47 1 94.12 214 LEU B N 1
ATOM 4404 C CA . LEU B 1 214 ? -21.062 -7.426 2.164 1 94.12 214 LEU B CA 1
ATOM 4405 C C . LEU B 1 214 ? -22.016 -6.5 1.432 1 94.12 214 LEU B C 1
ATOM 4407 O O . LEU B 1 214 ? -23.188 -6.844 1.225 1 94.12 214 LEU B O 1
ATOM 4411 N N . LEU B 1 215 ? -21.547 -5.348 1.031 1 92.56 215 LEU B N 1
ATOM 4412 C CA . LEU B 1 215 ? -22.359 -4.391 0.295 1 92.56 215 LEU B CA 1
ATOM 4413 C C . LEU B 1 215 ? -22.844 -4.988 -1.022 1 92.56 215 LEU B C 1
ATOM 4415 O O . LEU B 1 215 ? -23.969 -4.707 -1.464 1 92.56 215 LEU B O 1
ATOM 4419 N N . ASN B 1 216 ? -22.078 -5.887 -1.647 1 95.69 216 ASN B N 1
ATOM 4420 C CA . ASN B 1 216 ? -22.406 -6.508 -2.924 1 95.69 216 ASN B CA 1
ATOM 4421 C C . ASN B 1 216 ? -23.578 -7.484 -2.785 1 95.69 216 ASN B C 1
ATOM 4423 O O . ASN B 1 216 ? -24.219 -7.84 -3.777 1 95.69 216 ASN B O 1
ATOM 4427 N N . THR B 1 217 ? -23.828 -7.992 -1.574 1 92.31 217 THR B N 1
ATOM 4428 C CA . THR B 1 217 ? -24.969 -8.867 -1.37 1 92.31 217 THR B CA 1
ATOM 4429 C C . THR B 1 217 ? -26.281 -8.109 -1.599 1 92.31 217 THR B C 1
ATOM 4431 O O . THR B 1 217 ? -27.312 -8.719 -1.858 1 92.31 217 THR B O 1
ATOM 4434 N N . GLU B 1 218 ? -26.156 -6.805 -1.506 1 91.44 218 GLU B N 1
ATOM 4435 C CA . GLU B 1 218 ? -27.328 -5.953 -1.738 1 91.44 218 GLU B CA 1
ATOM 4436 C C . GLU B 1 218 ? -27.297 -5.348 -3.139 1 91.44 218 GLU B C 1
ATOM 4438 O O . GLU B 1 218 ? -28.297 -5.375 -3.854 1 91.44 218 GLU B O 1
ATOM 4443 N N . LEU B 1 219 ? -26.141 -4.922 -3.607 1 93.56 219 LEU B N 1
ATOM 4444 C CA . LEU B 1 219 ? -26.031 -4.137 -4.832 1 93.56 219 LEU B CA 1
ATOM 4445 C C . LEU B 1 219 ? -25.906 -5.047 -6.051 1 93.56 219 LEU B C 1
ATOM 4447 O O . LEU B 1 219 ? -26.25 -4.648 -7.168 1 93.56 219 LEU B O 1
ATOM 4451 N N . HIS B 1 220 ? -25.281 -6.25 -5.883 1 94.5 220 HIS B N 1
ATOM 4452 C CA . HIS B 1 220 ? -25.062 -7.242 -6.93 1 94.5 220 HIS B CA 1
ATOM 4453 C C . HIS B 1 220 ? -24.312 -6.645 -8.109 1 94.5 220 HIS B C 1
ATOM 4455 O O . HIS B 1 220 ? -24.656 -6.914 -9.266 1 94.5 220 HIS B O 1
ATOM 4461 N N . THR B 1 221 ? -23.328 -5.797 -7.801 1 95.25 221 THR B N 1
ATOM 4462 C CA . THR B 1 221 ? -22.484 -5.176 -8.812 1 95.25 221 THR B CA 1
ATOM 4463 C C . THR B 1 221 ? -21.453 -6.172 -9.336 1 95.25 221 THR B C 1
ATOM 4465 O O . THR B 1 221 ? -20.984 -6.043 -10.469 1 95.25 221 THR B O 1
ATOM 4468 N N . TYR B 1 222 ? -21.125 -7.117 -8.5 1 97.44 222 TYR B N 1
ATOM 4469 C CA . TYR B 1 222 ? -20.141 -8.133 -8.828 1 97.44 222 TYR B CA 1
ATOM 4470 C C . TYR B 1 222 ? -20.766 -9.523 -8.852 1 97.44 222 TYR B C 1
ATOM 4472 O O . TYR B 1 222 ? -21.656 -9.82 -8.047 1 97.44 222 TYR B O 1
ATOM 4480 N N . ASP B 1 223 ? -20.297 -10.344 -9.781 1 97.88 223 ASP B N 1
ATOM 4481 C CA . ASP B 1 223 ? -20.484 -11.781 -9.594 1 97.88 223 ASP B CA 1
ATOM 4482 C C . ASP B 1 223 ? -19.516 -12.32 -8.547 1 97.88 223 ASP B C 1
ATOM 4484 O O . ASP B 1 223 ? -18.344 -11.922 -8.508 1 97.88 223 ASP B O 1
ATOM 4488 N N . VAL B 1 224 ? -20.016 -13.164 -7.68 1 98 224 VAL B N 1
ATOM 4489 C CA . VAL B 1 224 ? -19.172 -13.734 -6.629 1 98 224 VAL B CA 1
ATOM 4490 C C . VAL B 1 224 ? -18.875 -15.195 -6.949 1 98 224 VAL B C 1
ATOM 4492 O O . VAL B 1 224 ? -19.781 -16.016 -7.105 1 98 224 VAL B O 1
ATOM 4495 N N . VAL B 1 225 ? -17.594 -15.508 -7.059 1 98.44 225 VAL B N 1
ATOM 4496 C CA . VAL B 1 225 ? -17.141 -16.844 -7.426 1 98.44 225 VAL B CA 1
ATOM 4497 C C . VAL B 1 225 ? -16.359 -17.469 -6.273 1 98.44 225 VAL B C 1
ATOM 4499 O O . VAL B 1 225 ? -15.438 -16.859 -5.738 1 98.44 225 VAL B O 1
ATOM 4502 N N . ASP B 1 226 ? -16.75 -18.656 -5.926 1 97.88 226 ASP B N 1
ATOM 4503 C CA . ASP B 1 226 ? -16.109 -19.453 -4.891 1 97.88 226 ASP B CA 1
ATOM 4504 C C . ASP B 1 226 ? -15.133 -20.453 -5.5 1 97.88 226 ASP B C 1
ATOM 4506 O O . ASP B 1 226 ? -15.531 -21.344 -6.27 1 97.88 226 ASP B O 1
ATOM 4510 N N . ALA B 1 227 ? -13.891 -20.359 -5.125 1 97.62 227 ALA B N 1
ATOM 4511 C CA . ALA B 1 227 ? -12.859 -21.234 -5.688 1 97.62 227 ALA B CA 1
ATOM 4512 C C . ALA B 1 227 ? -12.578 -22.422 -4.766 1 97.62 227 ALA B C 1
ATOM 4514 O O . ALA B 1 227 ? -11.602 -23.141 -4.961 1 97.62 227 ALA B O 1
ATOM 4515 N N . GLN B 1 228 ? -13.336 -22.641 -3.729 1 94.56 228 GLN B N 1
ATOM 4516 C CA . GLN B 1 228 ? -13.234 -23.828 -2.889 1 94.56 228 GLN B CA 1
ATOM 4517 C C . GLN B 1 228 ? -13.562 -25.078 -3.68 1 94.56 228 GLN B C 1
ATOM 4519 O O . GLN B 1 228 ? -13.984 -25.016 -4.836 1 94.56 228 GLN B O 1
ATOM 4524 N N . THR B 1 229 ? -13.328 -26.234 -3.045 1 93.69 229 THR B N 1
ATOM 4525 C CA . THR B 1 229 ? -13.82 -27.484 -3.627 1 93.69 229 THR B CA 1
ATOM 4526 C C . THR B 1 229 ? -15.344 -27.547 -3.551 1 93.69 229 THR B C 1
ATOM 4528 O O . THR B 1 229 ? -15.969 -26.828 -2.766 1 93.69 229 THR B O 1
ATOM 4531 N N . LYS B 1 230 ? -15.867 -28.391 -4.406 1 93.44 230 LYS B N 1
ATOM 4532 C CA . LYS B 1 230 ? -17.312 -28.578 -4.375 1 93.44 230 LYS B CA 1
ATOM 4533 C C . LYS B 1 230 ? -17.781 -29.016 -2.988 1 93.44 230 LYS B C 1
ATOM 4535 O O . LYS B 1 230 ? -18.812 -28.531 -2.498 1 93.44 230 LYS B O 1
ATOM 4540 N N . GLN B 1 231 ? -17.047 -29.844 -2.342 1 92.69 231 GLN B N 1
ATOM 4541 C CA . GLN B 1 231 ? -17.391 -30.359 -1.019 1 92.69 231 GLN B CA 1
ATOM 4542 C C . GLN B 1 231 ? -17.375 -29.234 0.022 1 92.69 231 GLN B C 1
ATOM 4544 O O . GLN B 1 231 ? -18.266 -29.156 0.872 1 92.69 231 GLN B O 1
ATOM 4549 N N . GLU B 1 232 ? -16.391 -28.391 -0.036 1 92.56 232 GLU B N 1
ATOM 4550 C CA . GLU B 1 232 ? -16.297 -27.25 0.876 1 92.56 232 GLU B CA 1
ATOM 4551 C C . GLU B 1 232 ? -17.422 -26.266 0.635 1 92.56 232 GLU B C 1
ATOM 4553 O O . GLU B 1 232 ? -18.062 -25.797 1.583 1 92.56 232 GLU B O 1
ATOM 4558 N N . TYR B 1 233 ? -17.672 -25.984 -0.592 1 94.06 233 TYR B N 1
ATOM 4559 C CA . TYR B 1 233 ? -18.719 -25.062 -0.998 1 94.06 233 TYR B CA 1
ATOM 4560 C C . TYR B 1 233 ? -20.078 -25.516 -0.476 1 94.06 233 TYR B C 1
ATOM 4562 O O . TYR B 1 233 ? -20.875 -24.703 -0.006 1 94.06 233 TYR B O 1
ATOM 4570 N N . MET B 1 234 ? -20.312 -26.844 -0.457 1 91.88 234 MET B N 1
ATOM 4571 C CA . MET B 1 234 ? -21.578 -27.406 -0.046 1 91.88 234 MET B CA 1
ATOM 4572 C C . MET B 1 234 ? -21.641 -27.609 1.466 1 91.88 234 MET B C 1
ATOM 4574 O O . MET B 1 234 ? -22.656 -28.016 2.01 1 91.88 234 MET B O 1
ATOM 4578 N N . GLY B 1 235 ? -20.516 -27.297 2.104 1 89.75 235 GLY B N 1
ATOM 4579 C CA . GLY B 1 235 ? -20.453 -27.453 3.549 1 89.75 235 GLY B CA 1
ATOM 4580 C C . GLY B 1 235 ? -20.328 -28.906 3.98 1 89.75 235 GLY B C 1
ATOM 4581 O O . GLY B 1 235 ? -20.672 -29.25 5.113 1 89.75 235 GLY B O 1
ATOM 4582 N N . GLU B 1 236 ? -19.859 -29.766 3.109 1 86.44 236 GLU B N 1
ATOM 4583 C CA . GLU B 1 236 ? -19.844 -31.203 3.365 1 86.44 236 GLU B CA 1
ATOM 4584 C C . GLU B 1 236 ? -18.453 -31.656 3.814 1 86.44 236 GLU B C 1
ATOM 4586 O O . GLU B 1 236 ? -18.281 -32.781 4.27 1 86.44 236 GLU B O 1
ATOM 4591 N N . ALA B 1 237 ? -17.5 -30.766 3.682 1 82 237 ALA B N 1
ATOM 4592 C CA . ALA B 1 237 ? -16.141 -31.125 4.07 1 82 237 ALA B CA 1
ATOM 4593 C C . ALA B 1 237 ? -16.016 -31.188 5.59 1 82 237 ALA B C 1
ATOM 4595 O O . ALA B 1 237 ? -16.719 -30.484 6.312 1 82 237 ALA B O 1
ATOM 4596 N N . SER B 1 238 ? -15.195 -32.062 6.086 1 76.56 238 SER B N 1
ATOM 4597 C CA . SER B 1 238 ? -15.016 -32.25 7.523 1 76.56 238 SER B CA 1
ATOM 4598 C C . SER B 1 238 ? -13.945 -31.312 8.07 1 76.56 238 SER B C 1
ATOM 4600 O O . SER B 1 238 ? -13.102 -30.828 7.32 1 76.56 238 SER B O 1
ATOM 4602 N N . GLY B 1 239 ? -14.07 -31.062 9.359 1 69.44 239 GLY B N 1
ATOM 4603 C CA . GLY B 1 239 ? -12.953 -30.438 10.047 1 69.44 239 GLY B CA 1
ATOM 4604 C C . GLY B 1 239 ? -13.172 -28.969 10.305 1 69.44 239 GLY B C 1
ATOM 4605 O O . GLY B 1 239 ? -12.484 -28.359 11.141 1 69.44 239 GLY B O 1
ATOM 4606 N N . ALA B 1 240 ? -13.953 -28.344 9.453 1 71.75 240 ALA B N 1
ATOM 4607 C CA . ALA B 1 240 ? -14.203 -26.922 9.695 1 71.75 240 ALA B CA 1
ATOM 4608 C C . ALA B 1 240 ? -15.617 -26.531 9.258 1 71.75 240 ALA B C 1
ATOM 4610 O O . ALA B 1 240 ? -16.375 -27.375 8.766 1 71.75 240 ALA B O 1
ATOM 4611 N N . LEU B 1 241 ? -16 -25.391 9.664 1 81.88 241 LEU B N 1
ATOM 4612 C CA . LEU B 1 241 ? -17.281 -24.844 9.203 1 81.88 241 LEU B CA 1
ATOM 4613 C C . LEU B 1 241 ? -17.156 -24.328 7.766 1 81.88 241 LEU B C 1
ATOM 4615 O O . LEU B 1 241 ? -16.547 -23.297 7.516 1 81.88 241 LEU B O 1
ATOM 4619 N N . TYR B 1 242 ? -17.656 -25.234 6.902 1 85.94 242 TYR B N 1
ATOM 4620 C CA . TYR B 1 242 ? -17.578 -24.875 5.488 1 85.94 242 TYR B CA 1
ATOM 4621 C C . TYR B 1 242 ? -18.938 -24.453 4.961 1 85.94 242 TYR B C 1
ATOM 4623 O O . TYR B 1 242 ? -19.969 -24.734 5.578 1 85.94 242 TYR B O 1
ATOM 4631 N N . GLY B 1 243 ? -18.922 -23.812 3.934 1 92.25 243 GLY B N 1
ATOM 4632 C CA . GLY B 1 243 ? -20.047 -23.219 3.232 1 92.25 243 GLY B CA 1
ATOM 4633 C C . GLY B 1 243 ? -19.625 -22.203 2.191 1 92.25 243 GLY B C 1
ATOM 4634 O O . GLY B 1 243 ? -18.547 -22.312 1.61 1 92.25 243 GLY B O 1
ATOM 4635 N N . HIS B 1 244 ? -20.531 -21.422 1.914 1 94.62 244 HIS B N 1
ATOM 4636 C CA . HIS B 1 244 ? -20.234 -20.422 0.899 1 94.62 244 HIS B CA 1
ATOM 4637 C C . HIS B 1 244 ? -20.984 -19.109 1.163 1 94.62 244 HIS B C 1
ATOM 4639 O O . HIS B 1 244 ? -21.859 -19.062 2.031 1 94.62 244 HIS B O 1
ATOM 4645 N N . ILE B 1 245 ? -20.5 -18.047 0.525 1 94.94 245 ILE B N 1
ATOM 4646 C CA . ILE B 1 245 ? -21.203 -16.766 0.544 1 94.94 245 ILE B CA 1
ATOM 4647 C C . ILE B 1 245 ? -22.516 -16.891 -0.223 1 94.94 245 ILE B C 1
ATOM 4649 O O . ILE B 1 245 ? -22.547 -17.406 -1.34 1 94.94 245 ILE B O 1
ATOM 4653 N N . GLN B 1 246 ? -23.547 -16.406 0.342 1 93.81 246 GLN B N 1
ATOM 4654 C CA . GLN B 1 246 ? -24.844 -16.5 -0.313 1 93.81 246 GLN B CA 1
ATOM 4655 C C . GLN B 1 246 ? -24.812 -15.867 -1.702 1 93.81 246 GLN B C 1
ATOM 4657 O O . GLN B 1 246 ? -24.344 -14.734 -1.862 1 93.81 246 GLN B O 1
ATOM 4662 N N . GLY B 1 247 ? -25.219 -16.594 -2.688 1 93.38 247 GLY B N 1
ATOM 4663 C CA . GLY B 1 247 ? -25.266 -16.078 -4.047 1 93.38 247 GLY B CA 1
ATOM 4664 C C . GLY B 1 247 ? -24.016 -16.391 -4.844 1 93.38 247 GLY B C 1
ATOM 4665 O O . GLY B 1 247 ? -23.984 -16.203 -6.062 1 93.38 247 GLY B O 1
ATOM 4666 N N . ALA B 1 248 ? -23.016 -16.906 -4.195 1 96.81 248 ALA B N 1
ATOM 4667 C CA . ALA B 1 248 ? -21.781 -17.219 -4.891 1 96.81 248 ALA B CA 1
ATOM 4668 C C . ALA B 1 248 ? -21.922 -18.484 -5.75 1 96.81 248 ALA B C 1
ATOM 4670 O O . ALA B 1 248 ? -22.656 -19.406 -5.395 1 96.81 248 ALA B O 1
ATOM 4671 N N . VAL B 1 249 ? -21.234 -18.5 -6.863 1 97.25 249 VAL B N 1
ATOM 4672 C CA . VAL B 1 249 ? -21.172 -19.672 -7.719 1 97.25 249 VAL B CA 1
ATOM 4673 C C . VAL B 1 249 ? -19.828 -20.375 -7.547 1 97.25 249 VAL B C 1
ATOM 4675 O O . VAL B 1 249 ? -18.797 -19.719 -7.438 1 97.25 249 VAL B O 1
ATOM 4678 N N . ASN B 1 250 ? -19.828 -21.672 -7.523 1 97.25 250 ASN B N 1
ATOM 4679 C CA . ASN B 1 250 ? -18.609 -22.438 -7.305 1 97.25 250 ASN B CA 1
ATOM 4680 C C . ASN B 1 250 ? -17.906 -22.766 -8.625 1 97.25 250 ASN B C 1
ATOM 4682 O O . ASN B 1 250 ? -18.516 -23.281 -9.555 1 97.25 250 ASN B O 1
ATOM 4686 N N . VAL B 1 251 ? -16.672 -22.406 -8.742 1 98.06 251 VAL B N 1
ATOM 4687 C CA . VAL B 1 251 ? -15.781 -22.766 -9.844 1 98.06 251 VAL B CA 1
ATOM 4688 C C . VAL B 1 251 ? -14.469 -23.328 -9.289 1 98.06 251 VAL B C 1
ATOM 4690 O O . VAL B 1 251 ? -13.516 -22.578 -9.086 1 98.06 251 VAL B O 1
ATOM 4693 N N . PRO B 1 252 ? -14.438 -24.625 -9.062 1 96.56 252 PRO B N 1
ATOM 4694 C CA . PRO B 1 252 ? -13.211 -25.219 -8.516 1 96.56 252 PRO B CA 1
ATOM 4695 C C . PRO B 1 252 ? -12.016 -25.094 -9.453 1 96.56 252 PRO B C 1
ATOM 4697 O O . PRO B 1 252 ? -12.188 -25.031 -10.672 1 96.56 252 PRO B O 1
ATOM 4700 N N . ILE B 1 253 ? -10.797 -25.094 -8.938 1 95.88 253 ILE B N 1
ATOM 4701 C CA . ILE B 1 253 ? -9.602 -24.781 -9.711 1 95.88 253 ILE B CA 1
ATOM 4702 C C . ILE B 1 253 ? -9.258 -25.953 -10.625 1 95.88 253 ILE B C 1
ATOM 4704 O O . ILE B 1 253 ? -8.523 -25.797 -11.602 1 95.88 253 ILE B O 1
ATOM 4708 N N . ASP B 1 254 ? -9.828 -27.125 -10.352 1 95.44 254 ASP B N 1
ATOM 4709 C CA . ASP B 1 254 ? -9.586 -28.281 -11.211 1 95.44 254 ASP B CA 1
ATOM 4710 C C . ASP B 1 254 ? -10.234 -28.094 -12.578 1 95.44 254 ASP B C 1
ATOM 4712 O O . ASP B 1 254 ? -9.883 -28.781 -13.539 1 95.44 254 ASP B O 1
ATOM 4716 N N . THR B 1 255 ? -11.172 -27.188 -12.672 1 96.44 255 THR B N 1
ATOM 4717 C CA . THR B 1 255 ? -11.797 -26.875 -13.953 1 96.44 255 THR B CA 1
ATOM 4718 C C . THR B 1 255 ? -10.898 -25.953 -14.781 1 96.44 255 THR B C 1
ATOM 4720 O O . THR B 1 255 ? -11.148 -25.734 -15.969 1 96.44 255 THR B O 1
ATOM 4723 N N . MET B 1 256 ? -9.805 -25.484 -14.219 1 97.06 256 MET B N 1
ATOM 4724 C CA . MET B 1 256 ? -8.922 -24.531 -14.891 1 97.06 256 MET B CA 1
ATOM 4725 C C . MET B 1 256 ? -7.629 -25.219 -15.328 1 97.06 256 MET B C 1
ATOM 4727 O O . MET B 1 256 ? -6.996 -24.797 -16.297 1 97.06 256 MET B O 1
ATOM 4731 N N . TYR B 1 257 ? -7.238 -26.188 -14.625 1 97.06 257 TYR B N 1
ATOM 4732 C CA . TYR B 1 257 ? -5.949 -26.844 -14.828 1 97.06 257 TYR B CA 1
ATOM 4733 C C . TYR B 1 257 ? -6.078 -28.359 -14.727 1 97.06 257 TYR B C 1
ATOM 4735 O O . TYR B 1 257 ? -6.789 -28.875 -13.859 1 97.06 257 TYR B O 1
ATOM 4743 N N . ASP B 1 258 ? -5.441 -29.078 -15.641 1 97.06 258 ASP B N 1
ATOM 4744 C CA . ASP B 1 258 ? -5.387 -30.547 -15.617 1 97.06 258 ASP B CA 1
ATOM 4745 C C . ASP B 1 258 ? -4.055 -31.031 -15.07 1 97.06 258 ASP B C 1
ATOM 4747 O O . ASP B 1 258 ? -3.066 -31.125 -15.805 1 97.06 258 ASP B O 1
ATOM 4751 N N . TRP B 1 259 ? -4.059 -31.438 -13.875 1 96.19 259 TRP B N 1
ATOM 4752 C CA . TRP B 1 259 ? -2.816 -31.844 -13.219 1 96.19 259 TRP B CA 1
ATOM 4753 C C . TRP B 1 259 ? -2.346 -33.188 -13.727 1 96.19 259 TRP B C 1
ATOM 4755 O O . TRP B 1 259 ? -1.178 -33.562 -13.555 1 96.19 259 TRP B O 1
ATOM 4765 N N . LYS B 1 260 ? -3.205 -33.969 -14.344 1 95.62 260 LYS B N 1
ATOM 4766 C CA . LYS B 1 260 ? -2.793 -35.219 -14.938 1 95.62 260 LYS B CA 1
ATOM 4767 C C . LYS B 1 260 ? -1.871 -35 -16.141 1 95.62 260 LYS B C 1
ATOM 4769 O O . LYS B 1 260 ? -0.85 -35.688 -16.281 1 95.62 260 LYS B O 1
ATOM 4774 N N . THR B 1 261 ? -2.158 -34.031 -16.953 1 95.12 261 THR B N 1
ATOM 4775 C CA . THR B 1 261 ? -1.358 -33.75 -18.141 1 95.12 261 THR B CA 1
ATOM 4776 C C . THR B 1 261 ? -0.465 -32.531 -17.875 1 95.12 261 THR B C 1
ATOM 4778 O O . THR B 1 261 ? 0.322 -32.125 -18.75 1 95.12 261 THR B O 1
ATOM 4781 N N . ASN B 1 262 ? -0.613 -31.906 -16.688 1 96.5 262 ASN B N 1
ATOM 4782 C CA . ASN B 1 262 ? 0.164 -30.75 -16.266 1 96.5 262 ASN B CA 1
ATOM 4783 C C . ASN B 1 262 ? 0.021 -29.594 -17.234 1 96.5 262 ASN B C 1
ATOM 4785 O O . ASN B 1 262 ? 1.02 -29.016 -17.672 1 96.5 262 ASN B O 1
ATOM 4789 N N . LYS B 1 263 ? -1.224 -29.297 -17.594 1 95.25 263 LYS B N 1
ATOM 4790 C CA . LYS B 1 263 ? -1.514 -28.219 -18.531 1 95.25 263 LYS B CA 1
ATOM 4791 C C . LYS B 1 263 ? -2.76 -27.438 -18.109 1 95.25 263 LYS B C 1
ATOM 4793 O O . LYS B 1 263 ? -3.68 -28.016 -17.516 1 95.25 263 LYS B O 1
ATOM 4798 N N . TRP B 1 264 ? -2.713 -26.156 -18.422 1 96.25 264 TRP B N 1
ATOM 4799 C CA . TRP B 1 264 ? -3.959 -25.391 -18.344 1 96.25 264 TRP B CA 1
ATOM 4800 C C . TRP B 1 264 ? -5.023 -26 -19.25 1 96.25 264 TRP B C 1
ATOM 4802 O O . TRP B 1 264 ? -4.715 -26.453 -20.359 1 96.25 264 TRP B O 1
ATOM 4812 N N . ARG B 1 265 ? -6.27 -25.922 -18.766 1 96.69 265 ARG B N 1
ATOM 4813 C CA . ARG B 1 265 ? -7.348 -26.25 -19.703 1 96.69 265 ARG B CA 1
ATOM 4814 C C . ARG B 1 265 ? -7.402 -25.25 -20.844 1 96.69 265 ARG B C 1
ATOM 4816 O O . ARG B 1 265 ? -6.918 -24.125 -20.734 1 96.69 265 ARG B O 1
ATOM 4823 N N . SER B 1 266 ? -7.969 -25.719 -21.969 1 96.12 266 SER B N 1
ATOM 4824 C CA . SER B 1 266 ? -8.031 -24.844 -23.156 1 96.12 266 SER B CA 1
ATOM 4825 C C . SER B 1 266 ? -8.922 -23.641 -22.891 1 96.12 266 SER B C 1
ATOM 4827 O O . SER B 1 266 ? -9.797 -23.672 -22.031 1 96.12 266 SER B O 1
ATOM 4829 N N . ALA B 1 267 ? -8.656 -22.609 -23.656 1 95.44 267 ALA B N 1
ATOM 4830 C CA . ALA B 1 267 ? -9.477 -21.406 -23.562 1 95.44 267 ALA B CA 1
ATOM 4831 C C . ALA B 1 267 ? -10.953 -21.719 -23.75 1 95.44 267 ALA B C 1
ATOM 4833 O O . ALA B 1 267 ? -11.812 -21.172 -23.062 1 95.44 267 ALA B O 1
ATOM 4834 N N . ALA B 1 268 ? -11.234 -22.625 -24.688 1 97.12 268 ALA B N 1
ATOM 4835 C CA . ALA B 1 268 ? -12.609 -23.016 -24.969 1 97.12 268 ALA B CA 1
ATOM 4836 C C . ALA B 1 268 ? -13.242 -23.719 -23.766 1 97.12 268 ALA B C 1
ATOM 4838 O O . ALA B 1 268 ? -14.391 -23.438 -23.422 1 97.12 268 ALA B O 1
ATOM 4839 N N . GLU B 1 269 ? -12.508 -24.609 -23.109 1 97.19 269 GLU B N 1
ATOM 4840 C CA . GLU B 1 269 ? -13 -25.297 -21.922 1 97.19 269 GLU B CA 1
ATOM 4841 C C . GLU B 1 269 ? -13.25 -24.328 -20.766 1 97.19 269 GLU B C 1
ATOM 4843 O O . GLU B 1 269 ? -14.258 -24.438 -20.078 1 97.19 269 GLU B O 1
ATOM 4848 N N . ILE B 1 270 ? -12.344 -23.406 -20.625 1 97.56 270 ILE B N 1
ATOM 4849 C CA . ILE B 1 270 ? -12.453 -22.422 -19.547 1 97.56 270 ILE B CA 1
ATOM 4850 C C . ILE B 1 270 ? -13.648 -21.516 -19.797 1 97.56 270 ILE B C 1
ATOM 4852 O O . ILE B 1 270 ? -14.43 -21.234 -18.875 1 97.56 270 ILE B O 1
ATOM 4856 N N . GLU B 1 271 ? -13.82 -21.109 -21.031 1 96.75 271 GLU B N 1
ATOM 4857 C CA . GLU B 1 271 ? -14.961 -20.281 -21.391 1 96.75 271 GLU B CA 1
ATOM 4858 C C . GLU B 1 271 ? -16.281 -21 -21.141 1 96.75 271 GLU B C 1
ATOM 4860 O O . GLU B 1 271 ? -17.25 -20.391 -20.656 1 96.75 271 GLU B O 1
ATOM 4865 N N . GLN B 1 272 ? -16.328 -22.234 -21.469 1 97.38 272 GLN B N 1
ATOM 4866 C CA . GLN B 1 272 ? -17.516 -23.031 -21.219 1 97.38 272 GLN B CA 1
ATOM 4867 C C . GLN B 1 272 ? -17.844 -23.094 -19.719 1 97.38 272 GLN B C 1
ATOM 4869 O O . GLN B 1 272 ? -18.984 -22.922 -19.328 1 97.38 272 GLN B O 1
ATOM 4874 N N . THR B 1 273 ? -16.828 -23.266 -18.922 1 97.69 273 THR B N 1
ATOM 4875 C CA . THR B 1 273 ? -16.984 -23.312 -17.484 1 97.69 273 THR B CA 1
ATOM 4876 C C . THR B 1 273 ? -17.531 -21.984 -16.953 1 97.69 273 THR B C 1
ATOM 4878 O O . THR B 1 273 ? -18.469 -21.969 -16.141 1 97.69 273 THR B O 1
ATOM 4881 N N . PHE B 1 274 ? -16.938 -20.844 -17.406 1 98 274 PHE B N 1
ATOM 4882 C CA . PHE B 1 274 ? -17.391 -19.516 -16.969 1 98 274 PHE B CA 1
ATOM 4883 C C . PHE B 1 274 ? -18.812 -19.25 -17.422 1 98 274 PHE B C 1
ATOM 4885 O O . PHE B 1 274 ? -19.609 -18.672 -16.688 1 98 274 PHE B O 1
ATOM 4892 N N . GLY B 1 275 ? -19.125 -19.703 -18.672 1 96.94 275 GLY B N 1
ATOM 4893 C CA . GLY B 1 275 ? -20.5 -19.578 -19.172 1 96.94 275 GLY B CA 1
ATOM 4894 C C . GLY B 1 275 ? -21.5 -20.359 -18.344 1 96.94 275 GLY B C 1
ATOM 4895 O O . GLY B 1 275 ? -22.562 -19.828 -18.016 1 96.94 275 GLY B O 1
ATOM 4896 N N . GLU B 1 276 ? -21.172 -21.578 -18.016 1 96.88 276 GLU B N 1
ATOM 4897 C CA . GLU B 1 276 ? -22.047 -22.422 -17.188 1 96.88 276 GLU B CA 1
ATOM 4898 C C . GLU B 1 276 ? -22.234 -21.828 -15.797 1 96.88 276 GLU B C 1
ATOM 4900 O O . GLU B 1 276 ? -23.281 -22.016 -15.18 1 96.88 276 GLU B O 1
ATOM 4905 N N . ALA B 1 277 ? -21.25 -21.094 -15.391 1 96.94 277 ALA B N 1
ATOM 4906 C CA . ALA B 1 277 ? -21.312 -20.453 -14.086 1 96.94 277 ALA B CA 1
ATOM 4907 C C . ALA B 1 277 ? -22.078 -19.125 -14.164 1 96.94 277 ALA B C 1
ATOM 4909 O O . ALA B 1 277 ? -22.297 -18.469 -13.141 1 96.94 277 ALA B O 1
ATOM 4910 N N . GLY B 1 278 ? -22.438 -18.688 -15.344 1 96.94 278 GLY B N 1
ATOM 4911 C CA . GLY B 1 278 ? -23.219 -17.469 -15.523 1 96.94 278 GLY B CA 1
ATOM 4912 C C . GLY B 1 278 ? -22.391 -16.203 -15.492 1 96.94 278 GLY B C 1
ATOM 4913 O O . GLY B 1 278 ? -22.906 -15.117 -15.25 1 96.94 278 GLY B O 1
ATOM 4914 N N . LEU B 1 279 ? -21.109 -16.344 -15.672 1 97.31 279 LEU B N 1
ATOM 4915 C CA . LEU B 1 279 ? -20.234 -15.18 -15.633 1 97.31 279 LEU B CA 1
ATOM 4916 C C . LEU B 1 279 ? -20.266 -14.422 -16.953 1 97.31 279 LEU B C 1
ATOM 4918 O O . LEU B 1 279 ? -20.438 -15.031 -18.016 1 97.31 279 LEU B O 1
ATOM 4922 N N . SER B 1 280 ? -20.156 -13.078 -16.844 1 94.81 280 SER B N 1
ATOM 4923 C CA . SER B 1 280 ? -20.078 -12.18 -18 1 94.81 280 SER B CA 1
ATOM 4924 C C . SER B 1 280 ? -18.906 -11.211 -17.859 1 94.81 280 SER B C 1
ATOM 4926 O O . SER B 1 280 ? -18.609 -10.727 -16.766 1 94.81 280 SER B O 1
ATOM 4928 N N . ARG B 1 281 ? -18.297 -10.906 -18.953 1 94.5 281 ARG B N 1
ATOM 4929 C CA . ARG B 1 281 ? -17.156 -9.984 -18.953 1 94.5 281 ARG B CA 1
ATOM 4930 C C . ARG B 1 281 ? -17.625 -8.555 -18.672 1 94.5 281 ARG B C 1
ATOM 4932 O O . ARG B 1 281 ? -16.797 -7.691 -18.344 1 94.5 281 ARG B O 1
ATOM 4939 N N . ASN B 1 282 ? -18.906 -8.328 -18.734 1 94.44 282 ASN B N 1
ATOM 4940 C CA . ASN B 1 282 ? -19.453 -6.992 -18.516 1 94.44 282 ASN B CA 1
ATOM 4941 C C . ASN B 1 282 ? -19.672 -6.723 -17.031 1 94.44 282 ASN B C 1
ATOM 4943 O O . ASN B 1 282 ? -19.969 -5.594 -16.641 1 94.44 282 ASN B O 1
ATOM 4947 N N . LYS B 1 283 ? -19.578 -7.738 -16.281 1 96.44 283 LYS B N 1
ATOM 4948 C CA . LYS B 1 283 ? -19.734 -7.629 -14.828 1 96.44 283 LYS B CA 1
ATOM 4949 C C . LYS B 1 283 ? -18.469 -8.062 -14.109 1 96.44 283 LYS B C 1
ATOM 4951 O O . LYS B 1 283 ? -17.953 -9.156 -14.359 1 96.44 283 LYS B O 1
ATOM 4956 N N . PRO B 1 284 ? -17.922 -7.199 -13.25 1 97.81 284 PRO B N 1
ATOM 4957 C CA . PRO B 1 284 ? -16.719 -7.605 -12.531 1 97.81 284 PRO B CA 1
ATOM 4958 C C . PRO B 1 284 ? -16.969 -8.781 -11.586 1 97.81 284 PRO B C 1
ATOM 4960 O O . PRO B 1 284 ? -18.109 -9.039 -11.195 1 97.81 284 PRO B O 1
ATOM 4963 N N . VAL B 1 285 ? -15.852 -9.477 -11.266 1 98.5 285 VAL B N 1
ATOM 4964 C CA . VAL B 1 285 ? -15.961 -10.734 -10.531 1 98.5 285 VAL B CA 1
ATOM 4965 C C . VAL B 1 285 ? -15.172 -10.633 -9.227 1 98.5 285 VAL B C 1
ATOM 4967 O O . VAL B 1 285 ? -14.055 -10.109 -9.203 1 98.5 285 VAL B O 1
ATOM 4970 N N . ILE B 1 286 ? -15.781 -11.031 -8.133 1 98.31 286 ILE B N 1
ATOM 4971 C CA . ILE B 1 286 ? -15.086 -11.281 -6.867 1 98.31 286 ILE B CA 1
ATOM 4972 C C . ILE B 1 286 ? -14.781 -12.773 -6.73 1 98.31 286 ILE B C 1
ATOM 4974 O O . ILE B 1 286 ? -15.672 -13.609 -6.91 1 98.31 286 ILE B O 1
ATOM 4978 N N . VAL B 1 287 ? -13.555 -13.078 -6.484 1 98.38 287 VAL B N 1
ATOM 4979 C CA . VAL B 1 287 ? -13.195 -14.477 -6.277 1 98.38 287 VAL B CA 1
ATOM 4980 C C . VAL B 1 287 ? -12.641 -14.664 -4.867 1 98.38 287 VAL B C 1
ATOM 4982 O O . VAL B 1 287 ? -11.883 -13.82 -4.375 1 98.38 287 VAL B O 1
ATOM 4985 N N . TYR B 1 288 ? -13.039 -15.773 -4.199 1 97.19 288 TYR B N 1
ATOM 4986 C CA . TYR B 1 288 ? -12.555 -16.078 -2.855 1 97.19 288 TYR B CA 1
ATOM 4987 C C . TYR B 1 288 ? -12.406 -17.578 -2.654 1 97.19 288 TYR B C 1
ATOM 4989 O O . TYR B 1 288 ? -12.82 -18.359 -3.506 1 97.19 288 TYR B O 1
ATOM 4997 N N . CYS B 1 289 ? -11.688 -17.922 -1.663 1 95 289 CYS B N 1
ATOM 4998 C CA . CYS B 1 289 ? -11.594 -19.297 -1.183 1 95 289 CYS B CA 1
ATOM 4999 C C . CYS B 1 289 ? -11.281 -19.328 0.309 1 95 289 CYS B C 1
ATOM 5001 O O . CYS B 1 289 ? -11.633 -18.406 1.043 1 95 289 CYS B O 1
ATOM 5003 N N . SER B 1 290 ? -10.758 -20.406 0.726 1 86.38 290 SER B N 1
ATOM 5004 C CA . SER B 1 290 ? -10.422 -20.531 2.141 1 86.38 290 SER B CA 1
ATOM 5005 C C . SER B 1 290 ? -9.023 -20 2.432 1 86.38 290 SER B C 1
ATOM 5007 O O . SER B 1 290 ? -8.727 -19.609 3.562 1 86.38 290 SER B O 1
ATOM 5009 N N . THR B 1 291 ? -8 -19.906 1.557 1 81.62 291 THR B N 1
ATOM 5010 C CA . THR B 1 291 ? -6.617 -19.547 1.838 1 81.62 291 THR B CA 1
ATOM 5011 C C . THR B 1 291 ? -6.137 -18.469 0.884 1 81.62 291 THR B C 1
ATOM 5013 O O . THR B 1 291 ? -5.008 -17.984 1.006 1 81.62 291 THR B O 1
ATOM 5016 N N . SER B 1 292 ? -6.734 -18 -0.051 1 90.12 292 SER B N 1
ATOM 5017 C CA . SER B 1 292 ? -6.418 -17.047 -1.111 1 90.12 292 SER B CA 1
ATOM 5018 C C . SER B 1 292 ? -5.59 -17.703 -2.211 1 90.12 292 SER B C 1
ATOM 5020 O O . SER B 1 292 ? -5.398 -17.125 -3.281 1 90.12 292 SER B O 1
ATOM 5022 N N . LEU B 1 293 ? -5.051 -18.906 -1.983 1 93.69 293 LEU B N 1
ATOM 5023 C CA . LEU B 1 293 ? -4.238 -19.609 -2.977 1 93.69 293 LEU B CA 1
ATOM 5024 C C . LEU B 1 293 ? -5.078 -20 -4.184 1 93.69 293 LEU B C 1
ATOM 5026 O O . LEU B 1 293 ? -4.773 -19.625 -5.316 1 93.69 293 LEU B O 1
ATOM 5030 N N . ARG B 1 294 ? -6.168 -20.656 -3.91 1 95.69 294 ARG B N 1
ATOM 5031 C CA . ARG B 1 294 ? -7.023 -21.094 -5.008 1 95.69 294 ARG B CA 1
ATOM 5032 C C . ARG B 1 294 ? -7.684 -19.906 -5.699 1 95.69 294 ARG B C 1
ATOM 5034 O O . ARG B 1 294 ? -7.824 -19.891 -6.926 1 95.69 294 ARG B O 1
ATOM 5041 N N . SER B 1 295 ? -8.062 -18.906 -4.93 1 96.88 295 SER B N 1
ATOM 5042 C CA . SER B 1 295 ? -8.711 -17.75 -5.531 1 96.88 295 SER B CA 1
ATOM 5043 C C . SER B 1 295 ? -7.742 -16.969 -6.41 1 96.88 295 SER B C 1
ATOM 5045 O O . SER B 1 295 ? -8.141 -16.422 -7.441 1 96.88 295 SER B O 1
ATOM 5047 N N . SER B 1 296 ? -6.434 -16.906 -6.027 1 97 296 SER B N 1
ATOM 5048 C CA . SER B 1 296 ? -5.457 -16.219 -6.863 1 97 296 SER B CA 1
ATOM 5049 C C . SER B 1 296 ? -5.238 -16.953 -8.18 1 97 296 SER B C 1
ATOM 5051 O O . SER B 1 296 ? -5.016 -16.312 -9.219 1 97 296 SER B O 1
ATOM 5053 N N . MET B 1 297 ? -5.285 -18.25 -8.148 1 97.25 297 MET B N 1
ATOM 5054 C CA . MET B 1 297 ? -5.172 -19.016 -9.383 1 97.25 297 MET B CA 1
ATOM 5055 C C . MET B 1 297 ? -6.359 -18.75 -10.305 1 97.25 297 MET B C 1
ATOM 5057 O O . MET B 1 297 ? -6.184 -18.531 -11.5 1 97.25 297 MET B O 1
ATOM 5061 N N . LEU B 1 298 ? -7.508 -18.797 -9.734 1 98 298 LEU B N 1
ATOM 5062 C CA . LEU B 1 298 ? -8.688 -18.516 -10.539 1 98 298 LEU B CA 1
ATOM 5063 C C . LEU B 1 298 ? -8.664 -17.078 -11.047 1 98 298 LEU B C 1
ATOM 5065 O O . LEU B 1 298 ? -9.047 -16.812 -12.188 1 98 298 LEU B O 1
ATOM 5069 N N . TRP B 1 299 ? -8.25 -16.156 -10.211 1 97.81 299 TRP B N 1
ATOM 5070 C CA . TRP B 1 299 ? -8.078 -14.766 -10.625 1 97.81 299 TRP B CA 1
ATOM 5071 C C . TRP B 1 299 ? -7.168 -14.672 -11.844 1 97.81 299 TRP B C 1
ATOM 5073 O O . TRP B 1 299 ? -7.457 -13.938 -12.789 1 97.81 299 TRP B O 1
ATOM 5083 N N . TRP B 1 300 ? -6.086 -15.398 -11.805 1 97.56 300 TRP B N 1
ATOM 5084 C CA . TRP B 1 300 ? -5.125 -15.406 -12.898 1 97.56 300 TRP B CA 1
ATOM 5085 C C . TRP B 1 300 ? -5.781 -15.836 -14.203 1 97.56 300 TRP B C 1
ATOM 5087 O O . TRP B 1 300 ? -5.59 -15.203 -15.242 1 97.56 300 TRP B O 1
ATOM 5097 N N . VAL B 1 301 ? -6.562 -16.875 -14.117 1 97.5 301 VAL B N 1
ATOM 5098 C CA . VAL B 1 301 ? -7.246 -17.391 -15.297 1 97.5 301 VAL B CA 1
ATOM 5099 C C . VAL B 1 301 ? -8.289 -16.375 -15.773 1 97.5 301 VAL B C 1
ATOM 5101 O O . VAL B 1 301 ? -8.406 -16.109 -16.969 1 97.5 301 VAL B O 1
ATOM 5104 N N . LEU B 1 302 ? -9.055 -15.82 -14.844 1 97.62 302 LEU B N 1
ATOM 5105 C CA . LEU B 1 302 ? -10.039 -14.805 -15.195 1 97.62 302 LEU B CA 1
ATOM 5106 C C . LEU B 1 302 ? -9.391 -13.641 -15.93 1 97.62 302 LEU B C 1
ATOM 5108 O O . LEU B 1 302 ? -9.898 -13.18 -16.953 1 97.62 302 LEU B O 1
ATOM 5112 N N . LYS B 1 303 ? -8.258 -13.203 -15.422 1 95.5 303 LYS B N 1
ATOM 5113 C CA . LYS B 1 303 ? -7.543 -12.102 -16.047 1 95.5 303 LYS B CA 1
ATOM 5114 C C . LYS B 1 303 ? -7.086 -12.469 -17.453 1 95.5 303 LYS B C 1
ATOM 5116 O O . LYS B 1 303 ? -7.234 -11.68 -18.391 1 95.5 303 LYS B O 1
ATOM 5121 N N . ARG B 1 304 ? -6.602 -13.648 -17.594 1 94.06 304 ARG B N 1
ATOM 5122 C CA . ARG B 1 304 ? -6.176 -14.133 -18.891 1 94.06 304 ARG B CA 1
ATOM 5123 C C . ARG B 1 304 ? -7.344 -14.148 -19.875 1 94.06 304 ARG B C 1
ATOM 5125 O O . ARG B 1 304 ? -7.145 -13.969 -21.078 1 94.06 304 ARG B O 1
ATOM 5132 N N . MET B 1 305 ? -8.477 -14.414 -19.359 1 95.69 305 MET B N 1
ATOM 5133 C CA . MET B 1 305 ? -9.68 -14.492 -20.188 1 95.69 305 MET B CA 1
ATOM 5134 C C . MET B 1 305 ? -10.359 -13.133 -20.281 1 95.69 305 MET B C 1
ATOM 5136 O O . MET B 1 305 ? -11.516 -13.039 -20.703 1 95.69 305 MET B O 1
ATOM 5140 N N . ASN B 1 306 ? -9.719 -12.023 -19.781 1 95.25 306 ASN B N 1
ATOM 5141 C CA . ASN B 1 306 ? -10.109 -10.625 -19.922 1 95.25 306 ASN B CA 1
ATOM 5142 C C . ASN B 1 306 ? -11.297 -10.281 -19.031 1 95.25 306 ASN B C 1
ATOM 5144 O O . ASN B 1 306 ? -12.156 -9.477 -19.422 1 95.25 306 ASN B O 1
ATOM 5148 N N . TYR B 1 307 ? -11.453 -10.961 -17.984 1 96.94 307 TYR B N 1
ATOM 5149 C CA . TYR B 1 307 ? -12.406 -10.562 -16.953 1 96.94 307 TYR B CA 1
ATOM 5150 C C . TYR B 1 307 ? -11.773 -9.578 -15.977 1 96.94 307 TYR B C 1
ATOM 5152 O O . TYR B 1 307 ? -10.57 -9.633 -15.719 1 96.94 307 TYR B O 1
ATOM 5160 N N . ASP B 1 308 ? -12.555 -8.656 -15.5 1 97.31 308 ASP B N 1
ATOM 5161 C CA . ASP B 1 308 ? -12.18 -7.824 -14.367 1 97.31 308 ASP B CA 1
ATOM 5162 C C . ASP B 1 308 ? -12.461 -8.531 -13.039 1 97.31 308 ASP B C 1
ATOM 5164 O O . ASP B 1 308 ? -13.617 -8.781 -12.695 1 97.31 308 ASP B O 1
ATOM 5168 N N . ALA B 1 309 ? -11.414 -8.867 -12.352 1 97.81 309 ALA B N 1
ATOM 5169 C CA . ALA B 1 309 ? -11.609 -9.695 -11.164 1 97.81 309 ALA B CA 1
ATOM 5170 C C . ALA B 1 309 ? -10.805 -9.164 -9.984 1 97.81 309 ALA B C 1
ATOM 5172 O O . ALA B 1 309 ? -9.727 -8.578 -10.164 1 97.81 309 ALA B O 1
ATOM 5173 N N . ARG B 1 310 ? -11.352 -9.367 -8.828 1 97.56 310 ARG B N 1
ATOM 5174 C CA . ARG B 1 310 ? -10.734 -8.992 -7.566 1 97.56 310 ARG B CA 1
ATOM 5175 C C . ARG B 1 310 ? -10.734 -10.164 -6.586 1 97.56 310 ARG B C 1
ATOM 5177 O O . ARG B 1 310 ? -11.688 -10.93 -6.535 1 97.56 310 ARG B O 1
ATOM 5184 N N . VAL B 1 311 ? -9.688 -10.227 -5.816 1 97.44 311 VAL B N 1
ATOM 5185 C CA . VAL B 1 311 ? -9.586 -11.297 -4.828 1 97.44 311 VAL B CA 1
ATOM 5186 C C . VAL B 1 311 ? -10.07 -10.789 -3.471 1 97.44 311 VAL B C 1
ATOM 5188 O O . VAL B 1 311 ? -9.625 -9.742 -2.998 1 97.44 311 VAL B O 1
ATOM 5191 N N . TYR B 1 312 ? -11.031 -11.461 -2.887 1 97 312 TYR B N 1
ATOM 5192 C CA . TYR B 1 312 ? -11.375 -11.305 -1.479 1 97 312 TYR B CA 1
ATOM 5193 C C . TYR B 1 312 ? -10.484 -12.172 -0.598 1 97 312 TYR B C 1
ATOM 5195 O O . TYR B 1 312 ? -10.82 -13.328 -0.31 1 97 312 TYR B O 1
ATOM 5203 N N . PHE B 1 313 ? -9.367 -11.547 -0.138 1 90.81 313 PHE B N 1
ATOM 5204 C CA . PHE B 1 313 ? -8.328 -12.359 0.483 1 90.81 313 PHE B CA 1
ATOM 5205 C C . PHE B 1 313 ? -8.742 -12.789 1.885 1 90.81 313 PHE B C 1
ATOM 5207 O O . PHE B 1 313 ? -8.195 -13.758 2.43 1 90.81 313 PHE B O 1
ATOM 5214 N N . GLY B 1 314 ? -9.719 -12.102 2.496 1 91.19 314 GLY B N 1
ATOM 5215 C CA . GLY B 1 314 ? -10.25 -12.609 3.754 1 91.19 314 GLY B CA 1
ATOM 5216 C C . GLY B 1 314 ? -10.922 -13.961 3.617 1 91.19 314 GLY B C 1
ATOM 5217 O O . GLY B 1 314 ? -10.938 -14.75 4.562 1 91.19 314 GLY B O 1
ATOM 5218 N N . GLY B 1 315 ? -11.555 -14.102 2.438 1 93.5 315 GLY B N 1
ATOM 5219 C CA . GLY B 1 315 ? -12.086 -15.398 2.043 1 93.5 315 GLY B CA 1
ATOM 5220 C C . GLY B 1 315 ? -13.203 -15.891 2.947 1 93.5 315 GLY B C 1
ATOM 5221 O O . GLY B 1 315 ? -13.867 -15.086 3.613 1 93.5 315 GLY B O 1
ATOM 5222 N N . TRP B 1 316 ? -13.367 -17.172 2.91 1 92.88 316 TRP B N 1
ATOM 5223 C CA . TRP B 1 316 ? -14.422 -17.828 3.674 1 92.88 316 TRP B CA 1
ATOM 5224 C C . TRP B 1 316 ? -14.156 -17.719 5.172 1 92.88 316 TRP B C 1
ATOM 5226 O O . TRP B 1 316 ? -15.07 -17.453 5.957 1 92.88 316 TRP B O 1
ATOM 5236 N N . PRO B 1 317 ? -12.914 -17.828 5.598 1 89 317 PRO B N 1
ATOM 5237 C CA . PRO B 1 317 ? -12.664 -17.75 7.035 1 89 317 PRO B CA 1
ATOM 5238 C C . PRO B 1 317 ? -13.109 -16.422 7.641 1 89 317 PRO B C 1
ATOM 5240 O O . PRO B 1 317 ? -13.68 -16.391 8.734 1 89 317 PRO B O 1
ATOM 5243 N N . GLU B 1 318 ? -12.852 -15.367 6.945 1 91.38 318 GLU B N 1
ATOM 5244 C CA . GLU B 1 318 ? -13.32 -14.07 7.445 1 91.38 318 GLU B CA 1
ATOM 5245 C C . GLU B 1 318 ? -14.836 -13.961 7.359 1 91.38 318 GLU B C 1
ATOM 5247 O O . GLU B 1 318 ? -15.484 -13.484 8.297 1 91.38 318 GLU B O 1
ATOM 5252 N N . TRP B 1 319 ? -15.43 -14.43 6.266 1 93.88 319 TRP B N 1
ATOM 5253 C CA . TRP B 1 319 ? -16.859 -14.305 6.012 1 93.88 319 TRP B CA 1
ATOM 5254 C C . TRP B 1 319 ? -17.656 -15.07 7.051 1 93.88 319 TRP B C 1
ATOM 5256 O O . TRP B 1 319 ? -18.641 -14.555 7.598 1 93.88 319 TRP B O 1
ATOM 5266 N N . VAL B 1 320 ? -17.234 -16.266 7.332 1 90.75 320 VAL B N 1
ATOM 5267 C CA . VAL B 1 320 ? -18 -17.141 8.211 1 90.75 320 VAL B CA 1
ATOM 5268 C C . VAL B 1 320 ? -18.031 -16.562 9.625 1 90.75 320 VAL B C 1
ATOM 5270 O O . VAL B 1 320 ? -19 -16.766 10.367 1 90.75 320 VAL B O 1
ATOM 5273 N N . VAL B 1 321 ? -17.062 -15.797 9.984 1 89.25 321 VAL B N 1
ATOM 5274 C CA . VAL B 1 321 ? -16.953 -15.219 11.32 1 89.25 321 VAL B CA 1
ATOM 5275 C C . VAL B 1 321 ? -17.75 -13.914 11.375 1 89.25 321 VAL B C 1
ATOM 5277 O O . VAL B 1 321 ? -18.484 -13.672 12.336 1 89.25 321 VAL B O 1
ATOM 5280 N N . ARG B 1 322 ? -17.688 -13.125 10.32 1 90.69 322 ARG B N 1
ATOM 5281 C CA . ARG B 1 322 ? -18.125 -11.734 10.43 1 90.69 322 ARG B CA 1
ATOM 5282 C C . ARG B 1 322 ? -19.5 -11.547 9.812 1 90.69 322 ARG B C 1
ATOM 5284 O O . ARG B 1 322 ? -20.234 -10.633 10.195 1 90.69 322 ARG B O 1
ATOM 5291 N N . ALA B 1 323 ? -19.875 -12.297 8.828 1 92.75 323 ALA B N 1
ATOM 5292 C CA . ALA B 1 323 ? -21.109 -12.07 8.078 1 92.75 323 ALA B CA 1
ATOM 5293 C C . ALA B 1 323 ? -22.328 -12.531 8.875 1 92.75 323 ALA B C 1
ATOM 5295 O O . ALA B 1 323 ? -22.219 -13.414 9.727 1 92.75 323 ALA B O 1
ATOM 5296 N N . PRO B 1 324 ? -23.5 -11.891 8.617 1 90.12 324 PRO B N 1
ATOM 5297 C CA . PRO B 1 324 ? -24.734 -12.391 9.219 1 90.12 324 PRO B CA 1
ATOM 5298 C C . PRO B 1 324 ? -25.031 -13.844 8.844 1 90.12 324 PRO B C 1
ATOM 5300 O O . PRO B 1 324 ? -24.641 -14.289 7.762 1 90.12 324 PRO B O 1
ATOM 5303 N N . ASP B 1 325 ? -25.75 -14.492 9.672 1 86 325 ASP B N 1
ATOM 5304 C CA . ASP B 1 325 ? -25.984 -15.93 9.531 1 86 325 ASP B CA 1
ATOM 5305 C C . ASP B 1 325 ? -26.734 -16.234 8.234 1 86 325 ASP B C 1
ATOM 5307 O O . ASP B 1 325 ? -26.5 -17.266 7.602 1 86 325 ASP B O 1
ATOM 5311 N N . ASP B 1 326 ? -27.531 -15.359 7.832 1 86.62 326 ASP B N 1
ATOM 5312 C CA . ASP B 1 326 ? -28.359 -15.609 6.652 1 86.62 326 ASP B CA 1
ATOM 5313 C C . ASP B 1 326 ? -27.531 -15.469 5.371 1 86.62 326 ASP B C 1
ATOM 5315 O O . ASP B 1 326 ? -28 -15.836 4.289 1 86.62 326 ASP B O 1
ATOM 5319 N N . MET B 1 327 ? -26.297 -15.031 5.547 1 88.62 327 MET B N 1
ATOM 5320 C CA . MET B 1 327 ? -25.469 -14.797 4.367 1 88.62 327 MET B CA 1
ATOM 5321 C C . MET B 1 327 ? -24.375 -15.844 4.254 1 88.62 327 MET B C 1
ATOM 5323 O O . MET B 1 327 ? -23.484 -15.719 3.416 1 88.62 327 MET B O 1
ATOM 5327 N N . LYS B 1 328 ? -24.453 -16.828 5.137 1 85.12 328 LYS B N 1
ATOM 5328 C CA . LYS B 1 328 ? -23.422 -17.859 5.129 1 85.12 328 LYS B CA 1
ATOM 5329 C C . LYS B 1 328 ? -24.031 -19.266 5.168 1 85.12 328 LYS B C 1
ATOM 5331 O O . LYS B 1 328 ? -23.953 -19.953 6.18 1 85.12 328 LYS B O 1
ATOM 5336 N N . PRO B 1 329 ? -24.672 -19.688 4.023 1 80.12 329 PRO B N 1
ATOM 5337 C CA . PRO B 1 329 ? -25.188 -21.062 4 1 80.12 329 PRO B CA 1
ATOM 5338 C C . PRO B 1 329 ? -24.125 -22.094 4.387 1 80.12 329 PRO B C 1
ATOM 5340 O O . PRO B 1 329 ? -23.062 -22.125 3.783 1 80.12 329 PRO B O 1
ATOM 5343 N N . LEU B 1 330 ? -24.406 -22.703 5.559 1 75.88 330 LEU B N 1
ATOM 5344 C CA . LEU B 1 330 ? -23.547 -23.75 6.094 1 75.88 330 LEU B CA 1
ATOM 5345 C C . LEU B 1 330 ? -24.125 -25.125 5.82 1 75.88 330 LEU B C 1
ATOM 5347 O O . LEU B 1 330 ? -25.234 -25.25 5.281 1 75.88 330 LEU B O 1
ATOM 5351 N N . ARG B 1 331 ? -23.578 -26.281 6.305 1 65.38 331 ARG B N 1
ATOM 5352 C CA . ARG B 1 331 ? -24.141 -27.609 6.145 1 65.38 331 ARG B CA 1
ATOM 5353 C C . ARG B 1 331 ? -25.609 -27.656 6.559 1 65.38 331 ARG B C 1
ATOM 5355 O O . ARG B 1 331 ? -25.984 -27.031 7.547 1 65.38 331 ARG B O 1
ATOM 5362 N N . LYS B 1 332 ? -26.656 -27.922 5.57 1 53.69 332 LYS B N 1
ATOM 5363 C CA . LYS B 1 332 ? -27.984 -28.328 6.031 1 53.69 332 LYS B CA 1
ATOM 5364 C C . LYS B 1 332 ? -27.891 -29.438 7.074 1 53.69 332 LYS B C 1
ATOM 5366 O O . LYS B 1 332 ? -27.344 -30.5 6.805 1 53.69 332 LYS B O 1
ATOM 5371 N N . ILE B 1 333 ? -27.578 -29.094 8.242 1 44.78 333 ILE B N 1
ATOM 5372 C CA . ILE B 1 333 ? -27.781 -30.172 9.195 1 44.78 333 ILE B CA 1
ATOM 5373 C C . ILE B 1 333 ? -29.156 -30.797 8.984 1 44.78 333 ILE B C 1
ATOM 5375 O O . ILE B 1 333 ? -30.172 -30.094 9.047 1 44.78 333 ILE B O 1
ATOM 5379 N N . THR B 1 334 ? -29.297 -31.688 8.086 1 41.41 334 THR B N 1
ATOM 5380 C CA . THR B 1 334 ? -30.531 -32.469 8.125 1 41.41 334 THR B CA 1
ATOM 5381 C C . THR B 1 334 ? -30.891 -32.844 9.562 1 41.41 334 THR B C 1
ATOM 5383 O O . THR B 1 334 ? -30.172 -33.562 10.227 1 41.41 334 THR B O 1
ATOM 5386 N N . ILE B 1 335 ? -31.453 -31.953 10.273 1 34.75 335 ILE B N 1
ATOM 5387 C CA . ILE B 1 335 ? -32.156 -32.438 11.461 1 34.75 335 ILE B CA 1
ATOM 5388 C C . ILE B 1 335 ? -33.156 -33.531 11.07 1 34.75 335 ILE B C 1
ATOM 5390 O O . ILE B 1 335 ? -34.031 -33.281 10.227 1 34.75 335 ILE B O 1
ATOM 5394 N N . ALA B 1 336 ? -32.844 -34.719 11.164 1 35.34 336 ALA B N 1
ATOM 5395 C CA . ALA B 1 336 ? -33.875 -35.75 11.148 1 35.34 336 ALA B CA 1
ATOM 5396 C C . ALA B 1 336 ? -35.094 -35.344 11.984 1 35.34 336 ALA B C 1
ATOM 5398 O O . ALA B 1 336 ? -34.938 -34.969 13.148 1 35.34 336 ALA B O 1
ATOM 5399 N N . SER B 1 337 ? -36.156 -34.938 11.219 1 30.59 337 SER B N 1
ATOM 5400 C CA . SER B 1 337 ? -37.406 -35.125 11.977 1 30.59 337 SER B CA 1
ATOM 5401 C C . SER B 1 337 ? -37.438 -36.531 12.594 1 30.59 337 SER B C 1
ATOM 5403 O O . SER B 1 337 ? -37.062 -37.5 11.953 1 30.59 337 SER B O 1
#

Radius of gyration: 30.02 Å; Cα contacts (8 Å, |Δi|>4): 1084; chains: 2; bounding box: 82×90×98 Å